Protein 7NCX (pdb70)

Structure (mmCIF, N/CA/C/O backbone):
data_7NCX
#
_entry.id   7NCX
#
_cell.length_a   38.887
_cell.length_b   87.315
_cell.length_c   107.917
_cell.angle_alpha   90.000
_cell.angle_beta   90.000
_cell.angle_gamma   90.000
#
_symmetry.space_group_name_H-M   'P 21 21 21'
#
loop_
_entity.id
_entity.type
_entity.pdbx_description
1 polymer 'GH30 family xylanase'
2 branched alpha-D-mannopyranose-(1-3)-alpha-D-mannopyranose-(1-6)-[alpha-D-mannopyranose-(1-3)]beta-D-mannopyranose-(1-4)-2-acetamido-2-deoxy-beta-D-glucopyranose-(1-4)-2-acetamido-2-deoxy-beta-D-glucopyranose
3 non-polymer GLYCEROL
4 non-polymer DI(HYDROXYETHYL)ETHER
5 non-polymer 1,2-ETHANEDIOL
6 non-polymer 2-acetamido-2-deoxy-beta-D-glucopyranose
7 water water
#
loop_
_atom_site.group_PDB
_atom_site.id
_atom_site.type_symbol
_atom_site.label_atom_id
_atom_site.label_alt_id
_atom_site.label_comp_id
_atom_site.label_asym_id
_atom_site.label_entity_id
_atom_site.label_seq_id
_atom_site.pdbx_PDB_ins_code
_atom_site.Cartn_x
_atom_site.Cartn_y
_atom_site.Cartn_z
_atom_site.occupancy
_atom_site.B_iso_or_equiv
_atom_site.auth_seq_id
_atom_site.auth_comp_id
_atom_site.auth_asym_id
_atom_site.auth_atom_id
_atom_site.pdbx_PDB_model_num
ATOM 1 N N . GLN A 1 7 ? -10.824 7.742 16.638 1.000 53.604 24 GLN AAA N 1
ATOM 2 C CA . GLN A 1 7 ? -9.345 7.432 16.662 1.000 47.947 24 GLN AAA CA 1
ATOM 3 C C . GLN A 1 7 ? -9.069 5.972 16.250 1.000 38.876 24 GLN AAA C 1
ATOM 4 O O . GLN A 1 7 ? -7.882 5.624 16.041 1.000 40.581 24 GLN AAA O 1
ATOM 18 N N . ALA A 1 8 ? -10.096 5.129 16.116 1.000 31.161 25 ALA AAA N 1
ATOM 19 C CA . ALA A 1 8 ? -9.995 3.866 15.353 1.000 26.836 25 ALA AAA CA 1
ATOM 20 C C . ALA A 1 8 ? -10.050 4.212 13.865 1.000 21.074 25 ALA AAA C 1
ATOM 21 O O . ALA A 1 8 ? -11.093 4.006 13.252 1.000 21.490 25 ALA AAA O 1
ATOM 28 N N . GLY A 1 9 ? -8.972 4.791 13.343 1.000 22.719 26 GLY AAA N 1
ATOM 29 C CA . GLY A 1 9 ? -8.876 5.274 11.953 1.000 23.098 26 GLY AAA CA 1
ATOM 30 C C . GLY A 1 9 ? -9.517 6.647 11.765 1.000 20.413 26 GLY AAA C 1
ATOM 31 O O . GLY A 1 9 ? -10.240 7.150 12.663 1.000 24.023 26 GLY AAA O 1
ATOM 35 N N . THR A 1 10 ? -9.248 7.231 10.606 1.000 21.056 27 THR AAA N 1
ATOM 36 C CA . THR A 1 10 ? -9.818 8.501 10.122 1.000 18.430 27 THR AAA CA 1
ATOM 37 C C . THR A 1 10 ? -11.153 8.196 9.448 1.000 18.699 27 THR AAA C 1
ATOM 38 O O . THR A 1 10 ? -11.164 7.364 8.549 1.000 20.176 27 THR AAA O 1
ATOM 49 N N . THR A 1 11 ? -12.228 8.868 9.838 1.000 17.558 28 THR AAA N 1
ATOM 50 C CA . THR A 1 11 ? -13.554 8.610 9.256 1.000 16.389 28 THR AAA CA 1
ATOM 51 C C . THR A 1 11 ? -13.854 9.640 8.158 1.000 16.339 28 THR AAA C 1
ATOM 52 O O . THR A 1 11 ? -13.732 10.852 8.416 1.000 19.666 28 THR AAA O 1
ATOM 63 N N . LEU A 1 12 ? -14.169 9.147 6.959 1.000 15.492 29 LEU AAA N 1
ATOM 64 C CA . LEU A 1 12 ? -14.644 9.958 5.811 1.000 15.672 29 LEU AAA CA 1
ATOM 65 C C . LEU A 1 12 ? -16.154 9.785 5.711 1.000 16.203 29 LEU AAA C 1
ATOM 66 O O . LEU A 1 12 ? -16.642 8.640 5.603 1.000 17.424 29 LEU AAA O 1
ATOM 82 N N . THR A 1 13 ? -16.862 10.899 5.767 1.000 16.338 30 THR AAA N 1
ATOM 83 C CA . THR A 1 13 ? -18.343 10.922 5.769 1.000 16.407 30 THR AAA CA 1
ATOM 84 C C . THR A 1 13 ? -18.845 11.583 4.491 1.000 17.040 30 THR AAA C 1
ATOM 85 O O . THR A 1 13 ? -18.527 12.754 4.247 1.000 16.684 30 THR AAA O 1
ATOM 96 N N . VAL A 1 14 ? -19.624 10.845 3.715 1.000 15.493 31 VAL AAA N 1
ATOM 97 C CA . VAL A 1 14 ? -20.210 11.354 2.453 1.000 13.612 31 VAL AAA CA 1
ATOM 98 C C . VAL A 1 14 ? -21.538 12.036 2.773 1.000 15.216 31 VAL AAA C 1
ATOM 99 O O . VAL A 1 14 ? -22.359 11.432 3.474 1.000 17.409 31 VAL AAA O 1
ATOM 112 N N . ASP A 1 15 ? -21.695 13.268 2.295 1.000 14.253 32 ASP AAA N 1
ATOM 113 C CA . ASP A 1 15 ? -22.945 14.052 2.424 1.000 15.723 32 ASP AAA CA 1
ATOM 114 C C . ASP A 1 15 ? -23.603 14.052 1.039 1.000 14.826 32 ASP AAA C 1
ATOM 115 O O . ASP A 1 15 ? -23.313 14.952 0.201 1.000 14.808 32 ASP AAA O 1
ATOM 124 N N . LEU A 1 16 ? -24.486 13.085 0.803 1.000 13.408 33 LEU AAA N 1
ATOM 125 C CA . LEU A 1 16 ? -25.197 12.953 -0.501 1.000 14.424 33 LEU AAA CA 1
ATOM 126 C C . LEU A 1 16 ? -26.050 14.190 -0.800 1.000 15.164 33 LEU AAA C 1
ATOM 127 O O . LEU A 1 16 ? -26.368 14.426 -1.973 1.000 16.859 33 LEU AAA O 1
ATOM 143 N N A SER A 1 17 ? -26.417 14.970 0.216 0.500 13.627 34 SER AAA N 1
ATOM 144 N N B SER A 1 17 ? -26.448 14.938 0.226 0.500 16.613 34 SER AAA N 1
ATOM 145 C CA A SER A 1 17 ? -27.320 16.144 0.058 0.500 13.552 34 SER AAA CA 1
ATOM 146 C CA B SER A 1 17 ? -27.320 16.131 0.069 0.500 18.870 34 SER AAA CA 1
ATOM 147 C C A SER A 1 17 ? -26.590 17.367 -0.500 0.500 14.127 34 SER AAA C 1
ATOM 148 C C B SER A 1 17 ? -26.609 17.230 -0.728 0.500 17.014 34 SER AAA C 1
ATOM 149 O O A SER A 1 17 ? -27.253 18.387 -0.746 0.500 14.465 34 SER AAA O 1
ATOM 150 O O B SER A 1 17 ? -27.321 17.994 -1.410 0.500 17.671 34 SER AAA O 1
ATOM 165 N N . THR A 1 18 ? -25.273 17.295 -0.662 1.000 15.781 35 THR AAA N 1
ATOM 166 C CA . THR A 1 18 ? -24.476 18.401 -1.237 1.000 16.138 35 THR AAA CA 1
ATOM 167 C C . THR A 1 18 ? -23.888 17.864 -2.535 1.000 15.743 35 THR AAA C 1
ATOM 168 O O . THR A 1 18 ? -23.054 16.962 -2.476 1.000 15.077 35 THR AAA O 1
ATOM 179 N N . THR A 1 19 ? -24.444 18.296 -3.652 1.000 14.977 36 THR AAA N 1
ATOM 180 C CA . THR A 1 19 ? -24.083 17.796 -4.992 1.000 14.797 36 THR AAA CA 1
ATOM 181 C C . THR A 1 19 ? -23.333 18.875 -5.771 1.000 14.227 36 THR AAA C 1
ATOM 182 O O . THR A 1 19 ? -23.529 20.091 -5.568 1.000 15.476 36 THR AAA O 1
ATOM 193 N N . TYR A 1 20 ? -22.518 18.396 -6.681 1.000 10.603 37 TYR AAA N 1
ATOM 194 C CA . TYR A 1 20 ? -21.726 19.222 -7.616 1.000 10.707 37 TYR AAA CA 1
ATOM 195 C C . TYR A 1 20 ? -22.047 18.794 -9.046 1.000 11.549 37 TYR AAA C 1
ATOM 196 O O . TYR A 1 20 ? -23.236 18.691 -9.380 1.000 13.078 37 TYR AAA O 1
ATOM 214 N N . GLN A 1 21 ? -21.039 18.623 -9.902 1.000 11.227 38 GLN AAA N 1
ATOM 215 C CA . GLN A 1 21 ? -21.270 18.357 -11.338 1.000 10.262 38 GLN AAA CA 1
ATOM 216 C C . GLN A 1 21 ? -21.477 16.862 -11.602 1.000 9.858 38 GLN AAA C 1
ATOM 217 O O . GLN A 1 21 ? -21.112 16.010 -10.771 1.000 10.475 38 GLN AAA O 1
ATOM 231 N N . ARG A 1 22 ? -22.072 16.588 -12.743 1.000 10.464 39 ARG AAA N 1
ATOM 232 C CA . ARG A 1 22 ? -22.169 15.226 -13.295 1.000 10.941 39 ARG AAA CA 1
ATOM 233 C C . ARG A 1 22 ? -20.824 14.820 -13.889 1.000 10.843 39 ARG AAA C 1
ATOM 234 O O . ARG A 1 22 ? -20.029 15.698 -14.345 1.000 12.269 39 ARG AAA O 1
ATOM 255 N N . ILE A 1 23 ? -20.533 13.525 -13.841 1.000 10.013 40 ILE AAA N 1
ATOM 256 C CA . ILE A 1 23 ? -19.338 12.960 -14.504 1.000 9.801 40 ILE AAA CA 1
ATOM 257 C C . ILE A 1 23 ? -19.811 12.210 -15.734 1.000 9.291 40 ILE AAA C 1
ATOM 258 O O . ILE A 1 23 ? -20.526 11.226 -15.594 1.000 11.419 40 ILE AAA O 1
ATOM 274 N N . ASP A 1 24 ? -19.384 12.671 -16.900 1.000 8.475 41 ASP AAA N 1
ATOM 275 C CA . ASP A 1 24 ? -19.676 11.998 -18.178 1.000 10.123 41 ASP AAA CA 1
ATOM 276 C C . ASP A 1 24 ? -18.702 10.860 -18.452 1.000 10.337 41 ASP AAA C 1
ATOM 277 O O . ASP A 1 24 ? -19.055 9.947 -19.191 1.000 11.167 41 ASP AAA O 1
ATOM 286 N N . GLY A 1 25 ? -17.508 10.915 -17.895 1.000 10.211 42 GLY AAA N 1
ATOM 287 C CA . GLY A 1 25 ? -16.564 9.803 -18.037 1.000 9.909 42 GLY AAA CA 1
ATOM 288 C C . GLY A 1 25 ? -15.118 10.224 -18.215 1.000 8.741 42 GLY AAA C 1
ATOM 289 O O . GLY A 1 25 ? -14.710 11.369 -17.902 1.000 9.080 42 GLY AAA O 1
ATOM 293 N N . PHE A 1 26 ? -14.346 9.259 -18.690 1.000 8.244 43 PHE AAA N 1
ATOM 294 C CA . PHE A 1 26 ? -12.876 9.357 -18.772 1.000 7.930 43 PHE AAA CA 1
ATOM 295 C C . PHE A 1 26 ? -12.464 8.674 -20.069 1.000 8.386 43 PHE AAA C 1
ATOM 296 O O . PHE A 1 26 ? -13.083 7.679 -20.466 1.000 8.929 43 PHE AAA O 1
ATOM 313 N N . GLY A 1 27 ? -11.424 9.157 -20.703 1.000 8.673 44 GLY AAA N 1
ATOM 314 C CA . GLY A 1 27 ? -11.071 8.549 -21.985 1.000 8.995 44 GLY AAA CA 1
ATOM 315 C C . GLY A 1 27 ? -9.786 9.052 -22.593 1.000 7.536 44 GLY AAA C 1
ATOM 316 O O . GLY A 1 27 ? -8.874 9.514 -21.853 1.000 8.637 44 GLY AAA O 1
ATOM 320 N N . THR A 1 28 ? -9.678 8.848 -23.890 1.000 8.068 45 THR AAA N 1
ATOM 321 C CA . THR A 1 28 ? -8.440 9.179 -24.620 1.000 7.775 45 THR AAA CA 1
ATOM 322 C C . THR A 1 28 ? -8.757 9.163 -26.114 1.000 7.601 45 THR AAA C 1
ATOM 323 O O . THR A 1 28 ? -9.936 9.053 -26.519 1.000 8.287 45 THR AAA O 1
ATOM 334 N N . SER A 1 29 ? -7.723 9.281 -26.913 1.000 8.567 46 SER AAA N 1
ATOM 335 C CA . SER A 1 29 ? -7.786 9.294 -28.387 1.000 9.203 46 SER AAA CA 1
ATOM 336 C C . SER A 1 29 ? -6.774 8.313 -28.988 1.000 8.780 46 SER AAA C 1
ATOM 337 O O . SER A 1 29 ? -5.747 7.945 -28.335 1.000 9.361 46 SER AAA O 1
ATOM 345 N N . GLU A 1 30 ? -7.027 7.958 -30.244 1.000 9.393 47 GLU AAA N 1
ATOM 346 C CA . GLU A 1 30 ? -6.054 7.223 -31.096 1.000 8.857 47 GLU AAA CA 1
ATOM 347 C C . GLU A 1 30 ? -5.897 7.953 -32.433 1.000 9.251 47 GLU AAA C 1
ATOM 348 O O . GLU A 1 30 ? -5.665 7.296 -33.480 1.000 10.003 47 GLU AAA O 1
ATOM 360 N N . ALA A 1 31 ? -6.031 9.276 -32.408 1.000 10.122 48 ALA AAA N 1
ATOM 361 C CA . ALA A 1 31 ? -5.860 10.139 -33.595 1.000 9.803 48 ALA AAA CA 1
ATOM 362 C C . ALA A 1 31 ? -4.424 10.071 -34.134 1.000 9.480 48 ALA AAA C 1
ATOM 363 O O . ALA A 1 31 ? -3.560 9.450 -33.516 1.000 10.313 48 ALA AAA O 1
ATOM 370 N N . PHE A 1 32 ? -4.217 10.682 -35.285 1.000 11.019 49 PHE AAA N 1
ATOM 371 C CA . PHE A 1 32 ? -2.895 10.854 -35.924 1.000 10.585 49 PHE AAA CA 1
ATOM 372 C C . PHE A 1 32 ? -2.212 9.484 -36.078 1.000 10.575 49 PHE AAA C 1
ATOM 373 O O . PHE A 1 32 ? -1.020 9.337 -35.811 1.000 12.040 49 PHE AAA O 1
ATOM 390 N N . GLN A 1 33 ? -2.991 8.512 -36.510 1.000 10.795 50 GLN AAA N 1
ATOM 391 C CA . GLN A 1 33 ? -2.513 7.167 -36.899 1.000 10.340 50 GLN AAA CA 1
ATOM 392 C C . GLN A 1 33 ? -2.092 6.351 -35.675 1.000 10.559 50 GLN AAA C 1
ATOM 393 O O . GLN A 1 33 ? -1.596 5.235 -35.874 1.000 11.894 50 GLN AAA O 1
ATOM 407 N N . ARG A 1 34 ? -2.343 6.796 -34.453 1.000 11.395 51 ARG AAA N 1
ATOM 408 C CA . ARG A 1 34 ? -2.035 5.903 -33.313 1.000 10.787 51 ARG AAA CA 1
ATOM 409 C C . ARG A 1 34 ? -2.930 4.659 -33.421 1.000 10.127 51 ARG AAA C 1
ATOM 410 O O . ARG A 1 34 ? -2.485 3.542 -33.046 1.000 11.309 51 ARG AAA O 1
ATOM 431 N N . ALA A 1 35 ? -4.164 4.804 -33.909 1.000 10.306 52 ALA AAA N 1
ATOM 432 C CA . ALA A 1 35 ? -5.040 3.632 -34.148 1.000 10.319 52 ALA AAA CA 1
ATOM 433 C C . ALA A 1 35 ? -4.366 2.685 -35.139 1.000 10.471 52 ALA AAA C 1
ATOM 434 O O . ALA A 1 35 ? -4.578 1.471 -35.072 1.000 11.046 52 ALA AAA O 1
ATOM 441 N N . VAL A 1 36 ? -3.692 3.234 -36.136 1.000 10.940 53 VAL AAA N 1
ATOM 442 C CA . VAL A 1 36 ? -3.023 2.387 -37.161 1.000 11.761 53 VAL AAA CA 1
ATOM 443 C C . VAL A 1 36 ? -1.924 1.572 -36.469 1.000 13.597 53 VAL AAA C 1
ATOM 444 O O . VAL A 1 36 ? -1.804 0.373 -36.761 1.000 15.099 53 VAL AAA O 1
ATOM 457 N N . GLN A 1 37 ? -1.157 2.201 -35.580 1.000 12.671 54 GLN AAA N 1
ATOM 458 C CA . GLN A 1 37 ? -0.122 1.513 -34.778 1.000 14.139 54 GLN AAA CA 1
ATOM 459 C C . GLN A 1 37 ? -0.747 0.338 -34.029 1.000 13.600 54 GLN AAA C 1
ATOM 460 O O . GLN A 1 37 ? -0.178 -0.767 -34.070 1.000 15.083 54 GLN AAA O 1
ATOM 474 N N . MET A 1 38 ? -1.894 0.551 -33.389 1.000 12.860 55 MET AAA N 1
ATOM 475 C CA . MET A 1 38 ? -2.596 -0.547 -32.672 1.000 12.594 55 MET AAA CA 1
ATOM 476 C C . MET A 1 38 ? -3.012 -1.642 -33.665 1.000 12.507 55 MET AAA C 1
ATOM 477 O O . MET A 1 38 ? -2.886 -2.840 -33.335 1.000 13.794 55 MET AAA O 1
ATOM 491 N N . SER A 1 39 ? -3.498 -1.253 -34.842 1.000 12.969 56 SER AAA N 1
ATOM 492 C CA . SER A 1 39 ? -4.017 -2.222 -35.840 1.000 15.169 56 SER AAA CA 1
ATOM 493 C C . SER A 1 39 ? -2.909 -3.132 -36.382 1.000 15.454 56 SER AAA C 1
ATOM 494 O O . SER A 1 39 ? -3.240 -4.239 -36.890 1.000 18.347 56 SER AAA O 1
ATOM 502 N N A ARG A 1 40 ? -1.648 -2.674 -36.322 0.500 15.764 57 ARG AAA N 1
ATOM 503 N N B ARG A 1 40 ? -1.640 -2.731 -36.302 0.500 15.557 57 ARG AAA N 1
ATOM 504 C CA A ARG A 1 40 ? -0.458 -3.414 -36.837 0.500 16.638 57 ARG AAA CA 1
ATOM 505 C CA B ARG A 1 40 ? -0.540 -3.545 -36.890 0.500 16.193 57 ARG AAA CA 1
ATOM 506 C C A ARG A 1 40 ? -0.085 -4.571 -35.899 0.500 14.937 57 ARG AAA C 1
ATOM 507 C C B ARG A 1 40 ? 0.061 -4.491 -35.843 0.500 14.830 57 ARG AAA C 1
ATOM 508 O O A ARG A 1 40 ? 0.577 -5.524 -36.381 0.500 15.219 57 ARG AAA O 1
ATOM 509 O O B ARG A 1 40 ? 1.023 -5.222 -36.189 0.500 16.797 57 ARG AAA O 1
ATOM 550 N N . LEU A 1 41 ? -0.469 -4.503 -34.616 1.000 14.428 58 LEU AAA N 1
ATOM 551 C CA . LEU A 1 41 ? -0.080 -5.530 -33.612 1.000 14.358 58 LEU AAA CA 1
ATOM 552 C C . LEU A 1 41 ? -0.604 -6.894 -34.027 1.000 12.836 58 LEU AAA C 1
ATOM 553 O O . LEU A 1 41 ? -1.600 -6.994 -34.733 1.000 14.050 58 LEU AAA O 1
ATOM 569 N N . PRO A 1 42 ? 0.021 -7.992 -33.538 1.000 14.558 59 PRO AAA N 1
ATOM 570 C CA . PRO A 1 42 ? -0.595 -9.308 -33.604 1.000 14.872 59 PRO AAA CA 1
ATOM 571 C C . PRO A 1 42 ? -1.951 -9.301 -32.900 1.000 14.275 59 PRO AAA C 1
ATOM 572 O O . PRO A 1 42 ? -2.213 -8.414 -32.066 1.000 14.491 59 PRO AAA O 1
ATOM 583 N N . GLU A 1 43 ? -2.782 -10.283 -33.200 1.000 14.947 60 GLU AAA N 1
ATOM 584 C CA . GLU A 1 43 ? -4.154 -10.298 -32.627 1.000 16.492 60 GLU AAA CA 1
ATOM 585 C C . GLU A 1 43 ? -4.098 -10.224 -31.096 1.000 16.163 60 GLU AAA C 1
ATOM 586 O O . GLU A 1 43 ? -4.954 -9.540 -30.524 1.000 15.593 60 GLU AAA O 1
ATOM 598 N N . GLU A 1 44 ? -3.145 -10.884 -30.429 1.000 15.035 61 GLU AAA N 1
ATOM 599 C CA . GLU A 1 44 ? -3.123 -10.908 -28.943 1.000 16.860 61 GLU AAA CA 1
ATOM 600 C C . GLU A 1 44 ? -2.835 -9.505 -28.418 1.000 15.564 61 GLU AAA C 1
ATOM 601 O O . GLU A 1 44 ? -3.466 -9.084 -27.458 1.000 15.062 61 GLU AAA O 1
ATOM 613 N N . GLY A 1 45 ? -1.905 -8.803 -29.054 1.000 13.991 62 GLY AAA N 1
ATOM 614 C CA . GLY A 1 45 ? -1.562 -7.417 -28.724 1.000 14.442 62 GLY AAA CA 1
ATOM 615 C C . GLY A 1 45 ? -2.734 -6.491 -28.997 1.000 13.042 62 GLY AAA C 1
ATOM 616 O O . GLY A 1 45 ? -3.002 -5.631 -28.164 1.000 13.382 62 GLY AAA O 1
ATOM 620 N N . GLN A 1 46 ? -3.422 -6.646 -30.123 1.000 12.122 63 GLN AAA N 1
ATOM 621 C CA . GLN A 1 46 ? -4.607 -5.803 -30.420 1.000 12.240 63 GLN AAA CA 1
ATOM 622 C C . GLN A 1 46 ? -5.612 -5.956 -29.287 1.000 12.395 63 GLN AAA C 1
ATOM 623 O O . GLN A 1 46 ? -6.097 -4.952 -28.758 1.000 12.031 63 GLN AAA O 1
ATOM 637 N N . ARG A 1 47 ? -5.915 -7.193 -28.913 1.000 11.810 64 ARG AAA N 1
ATOM 638 C CA . ARG A 1 47 ? -6.967 -7.453 -27.902 1.000 12.559 64 ARG AAA CA 1
ATOM 639 C C . ARG A 1 47 ? -6.495 -6.910 -26.551 1.000 12.091 64 ARG AAA C 1
ATOM 640 O O . ARG A 1 47 ? -7.320 -6.377 -25.790 1.000 12.737 64 ARG AAA O 1
ATOM 661 N N . ARG A 1 48 ? -5.211 -7.054 -26.232 1.000 11.842 65 ARG AAA N 1
ATOM 662 C CA . ARG A 1 48 ? -4.673 -6.568 -24.938 1.000 13.181 65 ARG AAA CA 1
ATOM 663 C C . ARG A 1 48 ? -4.768 -5.038 -24.908 1.000 11.321 65 ARG AAA C 1
ATOM 664 O O . ARG A 1 48 ? -5.173 -4.505 -23.875 1.000 12.512 65 ARG AAA O 1
ATOM 685 N N . ALA A 1 49 ? -4.404 -4.357 -25.979 1.000 11.515 66 ALA AAA N 1
ATOM 686 C CA . ALA A 1 49 ? -4.481 -2.879 -26.031 1.000 11.824 66 ALA AAA CA 1
ATOM 687 C C . ALA A 1 49 ? -5.937 -2.449 -25.835 1.000 10.956 66 ALA AAA C 1
ATOM 688 O O . ALA A 1 49 ? -6.205 -1.515 -25.065 1.000 11.550 66 ALA AAA O 1
ATOM 695 N N . LEU A 1 50 ? -6.861 -3.080 -26.538 1.000 10.808 67 LEU AAA N 1
ATOM 696 C CA . LEU A 1 50 ? -8.283 -2.699 -26.403 1.000 10.496 67 LEU AAA CA 1
ATOM 697 C C . LEU A 1 50 ? -8.797 -3.037 -24.996 1.000 10.589 67 LEU AAA C 1
ATOM 698 O O . LEU A 1 50 ? -9.546 -2.230 -24.422 1.000 10.626 67 LEU AAA O 1
ATOM 714 N N . ASP A 1 51 ? -8.425 -4.185 -24.445 1.000 10.751 68 ASP AAA N 1
ATOM 715 C CA . ASP A 1 51 ? -8.848 -4.568 -23.077 1.000 10.421 68 ASP AAA CA 1
ATOM 716 C C . ASP A 1 51 ? -8.313 -3.546 -22.077 1.000 9.724 68 ASP AAA C 1
ATOM 717 O O . ASP A 1 51 ? -9.048 -3.075 -21.191 1.000 10.966 68 ASP AAA O 1
ATOM 726 N N . VAL A 1 52 ? -7.030 -3.228 -22.127 1.000 9.776 69 VAL AAA N 1
ATOM 727 C CA . VAL A 1 52 ? -6.477 -2.348 -21.068 1.000 11.555 69 VAL AAA CA 1
ATOM 728 C C . VAL A 1 52 ? -7.124 -0.962 -21.176 1.000 9.687 69 VAL AAA C 1
ATOM 729 O O . VAL A 1 52 ? -7.262 -0.329 -20.134 1.000 10.981 69 VAL AAA O 1
ATOM 742 N N . LEU A 1 53 ? -7.513 -0.511 -22.370 1.000 9.785 70 LEU AAA N 1
ATOM 743 C CA . LEU A 1 53 ? -8.195 0.804 -22.500 1.000 9.651 70 LEU AAA CA 1
ATOM 744 C C . LEU A 1 53 ? -9.643 0.713 -22.010 1.000 9.037 70 LEU AAA C 1
ATOM 745 O O . LEU A 1 53 ? -10.046 1.586 -21.222 1.000 10.039 70 LEU AAA O 1
ATOM 761 N N . PHE A 1 54 ? -10.413 -0.267 -22.479 1.000 9.155 71 PHE AAA N 1
ATOM 762 C CA . PHE A 1 54 ? -11.886 -0.187 -22.376 1.000 9.846 71 PHE AAA CA 1
ATOM 763 C C . PHE A 1 54 ? -12.510 -1.224 -21.455 1.000 9.555 71 PHE AAA C 1
ATOM 764 O O . PHE A 1 54 ? -13.685 -1.023 -21.108 1.000 11.254 71 PHE AAA O 1
ATOM 781 N N . SER A 1 55 ? -11.822 -2.291 -21.071 1.000 9.536 72 SER AAA N 1
ATOM 782 C CA . SER A 1 55 ? -12.485 -3.354 -20.281 1.000 10.740 72 SER AAA CA 1
ATOM 783 C C . SER A 1 55 ? -12.836 -2.828 -18.888 1.000 11.574 72 SER AAA C 1
ATOM 784 O O . SER A 1 55 ? -11.974 -2.284 -18.211 1.000 11.622 72 SER AAA O 1
ATOM 792 N N . THR A 1 56 ? -14.070 -3.098 -18.453 1.000 13.414 73 THR AAA N 1
ATOM 793 C CA . THR A 1 56 ? -14.527 -2.829 -17.081 1.000 15.527 73 THR AAA CA 1
ATOM 794 C C . THR A 1 56 ? -14.196 -4.005 -16.161 1.000 16.583 73 THR AAA C 1
ATOM 795 O O . THR A 1 56 ? -14.553 -3.909 -14.983 1.000 20.705 73 THR AAA O 1
ATOM 806 N N . THR A 1 57 ? -13.553 -5.071 -16.660 1.000 17.121 74 THR AAA N 1
ATOM 807 C CA . THR A 1 57 ? -13.170 -6.231 -15.823 1.000 21.243 74 THR AAA CA 1
ATOM 808 C C . THR A 1 57 ? -11.647 -6.281 -15.661 1.000 20.520 74 THR AAA C 1
ATOM 809 O O . THR A 1 57 ? -11.201 -6.533 -14.504 1.000 28.078 74 THR AAA O 1
ATOM 820 N N . ASN A 1 58 ? -10.877 -6.036 -16.733 1.000 19.221 75 ASN AAA N 1
ATOM 821 C CA . ASN A 1 58 ? -9.407 -6.278 -16.754 1.000 21.241 75 ASN AAA CA 1
ATOM 822 C C . ASN A 1 58 ? -8.662 -5.069 -17.321 1.000 18.867 75 ASN AAA C 1
ATOM 823 O O . ASN A 1 58 ? -7.488 -5.196 -17.717 1.000 21.789 75 ASN AAA O 1
ATOM 834 N N . GLY A 1 59 ? -9.288 -3.900 -17.318 1.000 12.948 76 GLY AAA N 1
ATOM 835 C CA . GLY A 1 59 ? -8.647 -2.696 -17.848 1.000 11.737 76 GLY AAA CA 1
ATOM 836 C C . GLY A 1 59 ? -9.061 -1.433 -17.141 1.000 10.141 76 GLY AAA C 1
ATOM 837 O O . GLY A 1 59 ? -9.551 -1.484 -16.004 1.000 11.723 76 GLY AAA O 1
ATOM 841 N N . ALA A 1 60 ? -8.880 -0.304 -17.823 1.000 10.280 77 ALA AAA N 1
ATOM 842 C CA . ALA A 1 60 ? -9.154 1.030 -17.250 1.000 10.031 77 ALA AAA CA 1
ATOM 843 C C . ALA A 1 60 ? -10.621 1.408 -17.381 1.000 9.624 77 ALA AAA C 1
ATOM 844 O O . ALA A 1 60 ? -11.031 2.406 -16.777 1.000 10.141 77 ALA AAA O 1
ATOM 851 N N . GLY A 1 61 ? -11.403 0.620 -18.102 1.000 9.490 78 GLY AAA N 1
ATOM 852 C CA . GLY A 1 61 ? -12.834 0.926 -18.203 1.000 9.847 78 GLY AAA CA 1
ATOM 853 C C . GLY A 1 61 ? -13.075 2.341 -18.725 1.000 9.602 78 GLY AAA C 1
ATOM 854 O O . GLY A 1 61 ? -14.027 3.000 -18.269 1.000 9.514 78 GLY AAA O 1
ATOM 858 N N . LEU A 1 62 ? -12.260 2.813 -19.657 1.000 9.123 79 LEU AAA N 1
ATOM 859 C CA . LEU A 1 62 ? -12.473 4.162 -20.225 1.000 8.910 79 LEU AAA CA 1
ATOM 860 C C . LEU A 1 62 ? -13.831 4.195 -20.932 1.000 8.987 79 LEU AAA C 1
ATOM 861 O O . LEU A 1 62 ? -14.236 3.234 -21.601 1.000 9.855 79 LEU AAA O 1
ATOM 877 N N . SER A 1 63 ? -14.531 5.307 -20.742 1.000 8.698 80 SER AAA N 1
ATOM 878 C CA . SER A 1 63 ? -15.953 5.443 -21.125 1.000 8.113 80 SER AAA CA 1
ATOM 879 C C . SER A 1 63 ? -16.160 6.484 -22.234 1.000 8.872 80 SER AAA C 1
ATOM 880 O O . SER A 1 63 ? -17.313 6.674 -22.679 1.000 9.499 80 SER AAA O 1
ATOM 888 N N . ILE A 1 64 ? -15.097 7.110 -22.716 1.000 8.834 81 ILE AAA N 1
ATOM 889 C CA . ILE A 1 64 ? -15.157 8.131 -23.796 1.000 8.229 81 ILE AAA CA 1
ATOM 890 C C . ILE A 1 64 ? -14.023 7.872 -24.763 1.000 8.933 81 ILE AAA C 1
ATOM 891 O O . ILE A 1 64 ? -12.861 7.719 -24.319 1.000 9.776 81 ILE AAA O 1
ATOM 907 N N . LEU A 1 65 ? -14.312 7.891 -26.044 1.000 8.653 82 LEU AAA N 1
ATOM 908 C CA . LEU A 1 65 ? -13.265 7.895 -27.087 1.000 8.294 82 LEU AAA CA 1
ATOM 909 C C . LEU A 1 65 ? -13.382 9.196 -27.872 1.000 8.962 82 LEU AAA C 1
ATOM 910 O O . LEU A 1 65 ? -14.480 9.540 -28.343 1.000 8.961 82 LEU AAA O 1
ATOM 926 N N . ARG A 1 66 ? -12.274 9.892 -28.020 1.000 8.607 83 ARG AAA N 1
ATOM 927 C CA . ARG A 1 66 ? -12.171 11.091 -28.873 1.000 8.704 83 ARG AAA CA 1
ATOM 928 C C . ARG A 1 66 ? -11.435 10.720 -30.157 1.000 8.601 83 ARG AAA C 1
ATOM 929 O O . ARG A 1 66 ? -10.305 10.215 -30.080 1.000 10.349 83 ARG AAA O 1
ATOM 950 N N . ASN A 1 67 ? -12.064 10.959 -31.291 1.000 9.117 84 ASN AAA N 1
ATOM 951 C CA . ASN A 1 67 ? -11.489 10.709 -32.622 1.000 8.754 84 ASN AAA CA 1
ATOM 952 C C . ASN A 1 67 ? -11.209 12.039 -33.330 1.000 9.894 84 ASN AAA C 1
ATOM 953 O O . ASN A 1 67 ? -11.895 13.024 -33.087 1.000 11.052 84 ASN AAA O 1
ATOM 964 N N . GLY A 1 68 ? -10.215 12.034 -34.212 1.000 10.049 85 GLY AAA N 1
ATOM 965 C CA . GLY A 1 68 ? -9.941 13.137 -35.135 1.000 10.528 85 GLY AAA CA 1
ATOM 966 C C . GLY A 1 68 ? -10.753 12.973 -36.406 1.000 9.853 85 GLY AAA C 1
ATOM 967 O O . GLY A 1 68 ? -10.789 11.874 -36.963 1.000 12.210 85 GLY AAA O 1
ATOM 971 N N . ILE A 1 69 ? -11.303 14.061 -36.914 1.000 9.754 86 ILE AAA N 1
ATOM 972 C CA . ILE A 1 69 ? -11.937 14.112 -38.253 1.000 10.906 86 ILE AAA CA 1
ATOM 973 C C . ILE A 1 69 ? -10.837 14.540 -39.221 1.000 11.280 86 ILE AAA C 1
ATOM 974 O O . ILE A 1 69 ? -10.514 15.721 -39.290 1.000 11.335 86 ILE AAA O 1
ATOM 990 N N . GLY A 1 70 ? -10.255 13.577 -39.910 1.000 11.032 87 GLY AAA N 1
ATOM 991 C CA . GLY A 1 70 ? -9.037 13.826 -40.697 1.000 10.889 87 GLY AAA CA 1
ATOM 992 C C . GLY A 1 70 ? -9.215 14.941 -41.709 1.000 11.366 87 GLY AAA C 1
ATOM 993 O O . GLY A 1 70 ? -10.250 15.016 -42.363 1.000 11.971 87 GLY AAA O 1
ATOM 997 N N . SER A 1 71 ? -8.184 15.764 -41.871 1.000 11.445 88 SER AAA N 1
ATOM 998 C CA . SER A 1 71 ? -8.217 16.969 -42.728 1.000 12.470 88 SER AAA CA 1
ATOM 999 C C . SER A 1 71 ? -7.241 16.834 -43.897 1.000 12.986 88 SER AAA C 1
ATOM 1000 O O . SER A 1 71 ? -7.248 17.729 -44.766 1.000 13.927 88 SER AAA O 1
ATOM 1008 N N . SER A 1 72 ? -6.372 15.820 -43.896 1.000 13.818 89 SER AAA N 1
ATOM 1009 C CA . SER A 1 72 ? -5.188 15.818 -44.793 1.000 13.752 89 SER AAA CA 1
ATOM 1010 C C . SER A 1 72 ? -5.496 15.118 -46.116 1.000 13.909 89 SER AAA C 1
ATOM 1011 O O . SER A 1 72 ? -6.431 14.324 -46.239 1.000 14.854 89 SER AAA O 1
ATOM 1019 N N . PRO A 1 73 ? -4.717 15.424 -47.172 1.000 16.051 90 PRO AAA N 1
ATOM 1020 C CA . PRO A 1 73 ? -4.902 14.783 -48.472 1.000 18.359 90 PRO AAA CA 1
ATOM 1021 C C . PRO A 1 73 ? -4.473 13.312 -48.510 1.000 18.238 90 PRO AAA C 1
ATOM 1022 O O . PRO A 1 73 ? -4.839 12.621 -49.446 1.000 19.825 90 PRO AAA O 1
ATOM 1033 N N . ASP A 1 74 ? -3.661 12.883 -47.544 1.000 15.987 91 ASP AAA N 1
ATOM 1034 C CA . ASP A 1 74 ? -3.123 11.508 -47.528 1.000 16.642 91 ASP AAA CA 1
ATOM 1035 C C . ASP A 1 74 ? -2.668 11.131 -46.120 1.000 14.857 91 ASP AAA C 1
ATOM 1036 O O . ASP A 1 74 ? -2.884 11.920 -45.177 1.000 16.086 91 ASP AAA O 1
ATOM 1045 N N . MET A 1 75 ? -2.107 9.930 -45.980 1.000 15.441 92 MET AAA N 1
ATOM 1046 C CA . MET A 1 75 ? -1.580 9.422 -44.695 1.000 14.838 92 MET AAA CA 1
ATOM 1047 C C . MET A 1 75 ? -0.058 9.500 -44.606 1.000 14.809 92 MET AAA C 1
ATOM 1048 O O . MET A 1 75 ? 0.531 8.709 -43.862 1.000 15.444 92 MET AAA O 1
ATOM 1062 N N A SER A 1 76 ? 0.568 10.454 -45.306 0.500 15.773 93 SER AAA N 1
ATOM 1063 N N B SER A 1 76 ? 0.596 10.415 -45.321 0.500 15.157 93 SER AAA N 1
ATOM 1064 C CA A SER A 1 76 ? 1.994 10.812 -45.095 0.500 16.875 93 SER AAA CA 1
ATOM 1065 C CA B SER A 1 76 ? 2.050 10.630 -45.133 0.500 15.813 93 SER AAA CA 1
ATOM 1066 C C A SER A 1 76 ? 2.230 10.986 -43.595 0.500 14.658 93 SER AAA C 1
ATOM 1067 C C B SER A 1 76 ? 2.280 11.053 -43.675 0.500 14.672 93 SER AAA C 1
ATOM 1068 O O A SER A 1 76 ? 1.274 11.368 -42.880 0.500 16.091 93 SER AAA O 1
ATOM 1069 O O B SER A 1 76 ? 1.371 11.655 -43.074 0.500 15.013 93 SER AAA O 1
ATOM 1084 N N . SER A 1 77 ? 3.456 10.746 -43.123 1.000 15.641 94 SER AAA N 1
ATOM 1085 C CA . SER A 1 77 ? 3.837 11.005 -41.719 1.000 16.706 94 SER AAA CA 1
ATOM 1086 C C . SER A 1 77 ? 2.781 10.355 -40.811 1.000 14.917 94 SER AAA C 1
ATOM 1087 O O . SER A 1 77 ? 2.532 9.150 -41.000 1.000 16.594 94 SER AAA O 1
ATOM 1095 N N . ASP A 1 78 ? 2.207 11.104 -39.873 1.000 13.419 95 ASP AAA N 1
ATOM 1096 C CA . ASP A 1 78 ? 1.140 10.646 -38.957 1.000 13.607 95 ASP AAA CA 1
ATOM 1097 C C . ASP A 1 78 ? -0.179 11.336 -39.338 1.000 12.933 95 ASP AAA C 1
ATOM 1098 O O . ASP A 1 78 ? -1.094 11.391 -38.493 1.000 13.560 95 ASP AAA O 1
ATOM 1107 N N . HIS A 1 79 ? -0.304 11.817 -40.567 1.000 13.203 96 HIS AAA N 1
ATOM 1108 C CA . HIS A 1 79 ? -1.483 12.615 -40.974 1.000 12.032 96 HIS AAA CA 1
ATOM 1109 C C . HIS A 1 79 ? -2.726 11.730 -41.037 1.000 12.209 96 HIS AAA C 1
ATOM 1110 O O . HIS A 1 79 ? -2.626 10.540 -41.373 1.000 12.955 96 HIS AAA O 1
ATOM 1125 N N . MET A 1 80 ? -3.867 12.338 -40.754 1.000 11.571 97 MET AAA N 1
ATOM 1126 C CA . MET A 1 80 ? -5.192 11.695 -40.833 1.000 11.754 97 MET AAA CA 1
ATOM 1127 C C . MET A 1 80 ? -5.791 12.100 -42.162 1.000 12.017 97 MET AAA C 1
ATOM 1128 O O . MET A 1 80 ? -6.089 13.299 -42.355 1.000 12.169 97 MET AAA O 1
ATOM 1142 N N . VAL A 1 81 ? -5.967 11.138 -43.072 1.000 12.323 98 VAL AAA N 1
ATOM 1143 C CA . VAL A 1 81 ? -6.584 11.434 -44.390 1.000 12.746 98 VAL AAA CA 1
ATOM 1144 C C . VAL A 1 81 ? -8.063 11.760 -44.187 1.000 12.633 98 VAL AAA C 1
ATOM 1145 O O . VAL A 1 81 ? -8.745 11.085 -43.408 1.000 14.775 98 VAL AAA O 1
ATOM 1158 N N . SER A 1 82 ? -8.501 12.772 -44.913 1.000 13.050 99 SER AAA N 1
ATOM 1159 C CA . SER A 1 82 ? -9.885 13.283 -44.971 1.000 13.111 99 SER AAA CA 1
ATOM 1160 C C . SER A 1 82 ? -10.810 12.363 -45.768 1.000 13.222 99 SER AAA C 1
ATOM 1161 O O . SER A 1 82 ? -10.343 11.694 -46.706 1.000 15.736 99 SER AAA O 1
ATOM 1169 N N . ILE A 1 83 ? -12.103 12.378 -45.417 1.000 13.989 100 ILE AAA N 1
ATOM 1170 C CA . ILE A 1 83 ? -13.157 11.706 -46.236 1.000 14.718 100 ILE AAA CA 1
ATOM 1171 C C . ILE A 1 83 ? -13.338 12.431 -47.585 1.000 15.362 100 ILE AAA C 1
ATOM 1172 O O . ILE A 1 83 ? -13.970 11.853 -48.472 1.000 19.351 100 ILE AAA O 1
ATOM 1188 N N . ALA A 1 84 ? -12.879 13.677 -47.713 1.000 16.474 101 ALA AAA N 1
ATOM 1189 C CA . ALA A 1 84 ? -12.996 14.452 -48.968 1.000 18.348 101 ALA AAA CA 1
ATOM 1190 C C . ALA A 1 84 ? -11.669 15.129 -49.275 1.000 17.292 101 ALA AAA C 1
ATOM 1191 O O . ALA A 1 84 ? -11.546 16.345 -49.168 1.000 22.045 101 ALA AAA O 1
ATOM 1198 N N . PRO A 1 85 ? -10.618 14.341 -49.597 1.000 18.948 102 PRO AAA N 1
ATOM 1199 C CA . PRO A 1 85 ? -9.269 14.878 -49.732 1.000 17.691 102 PRO AAA CA 1
ATOM 1200 C C . PRO A 1 85 ? -8.977 15.698 -50.993 1.000 21.956 102 PRO AAA C 1
ATOM 1201 O O . PRO A 1 85 ? -7.958 16.391 -51.004 1.000 23.850 102 PRO AAA O 1
ATOM 1212 N N . LYS A 1 86 ? -9.841 15.619 -52.002 1.000 21.620 103 LYS AAA N 1
ATOM 1213 C CA . LYS A 1 86 ? -9.648 16.355 -53.268 1.000 22.627 103 LYS AAA CA 1
ATOM 1214 C C . LYS A 1 86 ? -10.713 17.440 -53.370 1.000 19.905 103 LYS AAA C 1
ATOM 1215 O O . LYS A 1 86 ? -11.904 17.186 -53.094 1.000 23.025 103 LYS AAA O 1
ATOM 1234 N N . SER A 1 87 ? -10.287 18.624 -53.766 1.000 20.959 104 SER AAA N 1
ATOM 1235 C CA . SER A 1 87 ? -11.192 19.771 -53.953 1.000 22.127 104 SER AAA CA 1
ATOM 1236 C C . SER A 1 87 ? -12.233 19.463 -55.010 1.000 22.103 104 SER AAA C 1
ATOM 1237 O O . SER A 1 87 ? -11.923 18.818 -56.017 1.000 24.785 104 SER AAA O 1
ATOM 1245 N N . PRO A 1 88 ? -13.502 19.909 -54.851 1.000 22.381 105 PRO AAA N 1
ATOM 1246 C CA . PRO A 1 88 ? -14.445 19.875 -55.971 1.000 25.749 105 PRO AAA CA 1
ATOM 1247 C C . PRO A 1 88 ? -14.374 21.140 -56.852 1.000 28.940 105 PRO AAA C 1
ATOM 1248 O O . PRO A 1 88 ? -15.225 21.287 -57.692 1.000 36.369 105 PRO AAA O 1
ATOM 1259 N N . GLY A 1 89 ? -13.380 22.012 -56.632 1.000 28.824 106 GLY AAA N 1
ATOM 1260 C CA . GLY A 1 89 ? -13.197 23.296 -57.339 1.000 30.979 106 GLY AAA CA 1
ATOM 1261 C C . GLY A 1 89 ? -13.909 24.433 -56.627 1.000 32.745 106 GLY AAA C 1
ATOM 1262 O O . GLY A 1 89 ? -13.223 25.287 -56.022 1.000 42.106 106 GLY AAA O 1
ATOM 1266 N N . SER A 1 90 ? -15.240 24.422 -56.676 1.000 31.492 107 SER AAA N 1
ATOM 1267 C CA . SER A 1 90 ? -16.135 25.463 -56.114 1.000 29.528 107 SER AAA CA 1
ATOM 1268 C C . SER A 1 90 ? -16.891 24.898 -54.916 1.000 26.188 107 SER AAA C 1
ATOM 1269 O O . SER A 1 90 ? -17.288 23.734 -54.945 1.000 29.282 107 SER AAA O 1
ATOM 1277 N N . PRO A 1 91 ? -17.219 25.722 -53.894 1.000 24.401 108 PRO AAA N 1
ATOM 1278 C CA . PRO A 1 91 ? -18.058 25.273 -52.780 1.000 24.525 108 PRO AAA CA 1
ATOM 1279 C C . PRO A 1 91 ? -19.523 25.053 -53.187 1.000 22.973 108 PRO AAA C 1
ATOM 1280 O O . PRO A 1 91 ? -20.318 24.562 -52.395 1.000 30.392 108 PRO AAA O 1
ATOM 1291 N N . ASN A 1 92 ? -19.866 25.390 -54.417 1.000 26.312 109 ASN AAA N 1
ATOM 1292 C CA . ASN A 1 92 ? -21.251 25.180 -54.912 1.000 27.254 109 ASN AAA CA 1
ATOM 1293 C C . ASN A 1 92 ? -21.389 23.768 -55.504 1.000 26.167 109 ASN AAA C 1
ATOM 1294 O O . ASN A 1 92 ? -22.528 23.334 -55.732 1.000 30.168 109 ASN AAA O 1
ATOM 1305 N N . ASN A 1 93 ? -20.273 23.084 -55.762 1.000 29.866 110 ASN AAA N 1
ATOM 1306 C CA . ASN A 1 93 ? -20.228 21.701 -56.322 1.000 29.618 110 ASN AAA CA 1
ATOM 1307 C C . ASN A 1 93 ? -20.329 20.670 -55.198 1.000 29.869 110 ASN AAA C 1
ATOM 1308 O O . ASN A 1 93 ? -19.842 20.884 -54.096 1.000 28.646 110 ASN AAA O 1
ATOM 1319 N N . PRO A 1 94 ? -20.957 19.501 -55.424 1.000 30.616 111 PRO AAA N 1
ATOM 1320 C CA . PRO A 1 94 ? -20.976 18.463 -54.394 1.000 29.194 111 PRO AAA CA 1
ATOM 1321 C C . PRO A 1 94 ? -19.546 18.181 -53.948 1.000 26.942 111 PRO AAA C 1
ATOM 1322 O O . PRO A 1 94 ? -18.620 18.121 -54.792 1.000 25.801 111 PRO AAA O 1
ATOM 1333 N N . LEU A 1 95 ? -19.376 18.014 -52.642 1.000 23.400 112 LEU AAA N 1
ATOM 1334 C CA . LEU A 1 95 ? -18.085 17.522 -52.149 1.000 21.679 112 LEU AAA CA 1
ATOM 1335 C C . LEU A 1 95 ? -17.845 16.130 -52.737 1.000 20.542 112 LEU AAA C 1
ATOM 1336 O O . LEU A 1 95 ? -18.790 15.395 -53.003 1.000 23.692 112 LEU AAA O 1
ATOM 1352 N N . ILE A 1 96 ? -16.578 15.792 -52.947 1.000 21.451 113 ILE AAA N 1
ATOM 1353 C CA . ILE A 1 96 ? -16.186 14.463 -53.480 1.000 22.339 113 ILE AAA CA 1
ATOM 1354 C C . ILE A 1 96 ? -15.806 13.592 -52.286 1.000 19.052 113 ILE AAA C 1
ATOM 1355 O O . ILE A 1 96 ? -14.697 13.754 -51.774 1.000 22.493 113 ILE AAA O 1
ATOM 1371 N N . TYR A 1 97 ? -16.695 12.707 -51.849 1.000 20.235 114 TYR AAA N 1
ATOM 1372 C CA . TYR A 1 97 ? -16.385 11.774 -50.742 1.000 18.932 114 TYR AAA CA 1
ATOM 1373 C C . TYR A 1 97 ? -15.673 10.548 -51.298 1.000 20.898 114 TYR AAA C 1
ATOM 1374 O O . TYR A 1 97 ? -16.066 10.017 -52.348 1.000 25.034 114 TYR AAA O 1
ATOM 1392 N N . SER A 1 98 ? -14.628 10.138 -50.581 1.000 20.993 115 SER AAA N 1
ATOM 1393 C CA . SER A 1 98 ? -13.724 9.019 -50.935 1.000 22.466 115 SER AAA CA 1
ATOM 1394 C C . SER A 1 98 ? -13.512 8.184 -49.669 1.000 19.611 115 SER AAA C 1
ATOM 1395 O O . SER A 1 98 ? -12.353 8.090 -49.190 1.000 22.090 115 SER AAA O 1
ATOM 1403 N N . TRP A 1 99 ? -14.599 7.604 -49.143 1.000 17.793 116 TRP AAA N 1
ATOM 1404 C CA . TRP A 1 99 ? -14.620 6.841 -47.860 1.000 17.539 116 TRP AAA CA 1
ATOM 1405 C C . TRP A 1 99 ? -13.780 5.575 -48.007 1.000 17.694 116 TRP AAA C 1
ATOM 1406 O O . TRP A 1 99 ? -14.016 4.804 -48.953 1.000 23.402 116 TRP AAA O 1
ATOM 1427 N N . ASP A 1 100 ? -12.855 5.356 -47.079 1.000 16.544 117 ASP AAA N 1
ATOM 1428 C CA . ASP A 1 100 ? -11.934 4.202 -47.146 1.000 17.333 117 ASP AAA CA 1
ATOM 1429 C C . ASP A 1 100 ? -12.355 3.104 -46.174 1.000 15.322 117 ASP AAA C 1
ATOM 1430 O O . ASP A 1 100 ? -11.622 2.108 -46.070 1.000 16.108 117 ASP AAA O 1
ATOM 1439 N N . GLY A 1 101 ? -13.474 3.267 -45.471 1.000 14.496 118 GLY AAA N 1
ATOM 1440 C CA . GLY A 1 101 ? -13.985 2.222 -44.556 1.000 14.447 118 GLY AAA CA 1
ATOM 1441 C C . GLY A 1 101 ? -13.113 2.059 -43.323 1.000 12.862 118 GLY AAA C 1
ATOM 1442 O O . GLY A 1 101 ? -13.351 1.140 -42.576 1.000 13.162 118 GLY AAA O 1
ATOM 1446 N N . SER A 1 102 ? -12.196 2.990 -43.060 1.000 13.179 119 SER AAA N 1
ATOM 1447 C CA . SER A 1 102 ? -11.176 2.879 -41.980 1.000 12.316 119 SER AAA CA 1
ATOM 1448 C C . SER A 1 102 ? -11.133 4.130 -41.107 1.000 11.871 119 SER AAA C 1
ATOM 1449 O O . SER A 1 102 ? -11.001 3.992 -39.887 1.000 11.758 119 SER AAA O 1
ATOM 1457 N N . ASP A 1 103 ? -11.092 5.309 -41.718 1.000 12.801 120 ASP AAA N 1
ATOM 1458 C CA . ASP A 1 103 ? -10.934 6.584 -40.977 1.000 12.629 120 ASP AAA CA 1
ATOM 1459 C C . ASP A 1 103 ? -9.652 6.516 -40.130 1.000 11.265 120 ASP AAA C 1
ATOM 1460 O O . ASP A 1 103 ? -9.695 6.776 -38.904 1.000 11.191 120 ASP AAA O 1
ATOM 1469 N N . ASN A 1 104 ? -8.525 6.221 -40.771 1.000 10.179 121 ASN AAA N 1
ATOM 1470 C CA . ASN A 1 104 ? -7.217 6.203 -40.086 1.000 11.021 121 ASN AAA CA 1
ATOM 1471 C C . ASN A 1 104 ? -7.239 5.200 -38.924 1.000 12.046 121 ASN AAA C 1
ATOM 1472 O O . ASN A 1 104 ? -6.623 5.464 -37.888 1.000 10.715 121 ASN AAA O 1
ATOM 1483 N N . LYS A 1 105 ? -7.939 4.078 -39.124 1.000 13.239 122 LYS AAA N 1
ATOM 1484 C CA . LYS A 1 105 ? -8.104 2.927 -38.191 1.000 12.819 122 LYS AAA CA 1
ATOM 1485 C C . LYS A 1 105 ? -8.906 3.312 -36.939 1.000 13.212 122 LYS AAA C 1
ATOM 1486 O O . LYS A 1 105 ? -9.056 2.475 -36.054 1.000 12.486 122 LYS AAA O 1
ATOM 1505 N N . GLN A 1 106 ? -9.454 4.523 -36.876 1.000 10.586 123 GLN AAA N 1
ATOM 1506 C CA . GLN A 1 106 ? -10.279 4.944 -35.727 1.000 11.198 123 GLN AAA CA 1
ATOM 1507 C C . GLN A 1 106 ? -11.646 4.255 -35.773 1.000 10.646 123 GLN AAA C 1
ATOM 1508 O O . GLN A 1 106 ? -12.246 4.080 -34.709 1.000 10.921 123 GLN AAA O 1
ATOM 1522 N N . LEU A 1 107 ? -12.180 3.930 -36.947 1.000 9.845 124 LEU AAA N 1
ATOM 1523 C CA . LEU A 1 107 ? -13.517 3.296 -37.001 1.000 10.817 124 LEU AAA CA 1
ATOM 1524 C C . LEU A 1 107 ? -13.457 1.953 -36.270 1.000 10.435 124 LEU AAA C 1
ATOM 1525 O O . LEU A 1 107 ? -14.333 1.655 -35.475 1.000 11.254 124 LEU AAA O 1
ATOM 1541 N N . TRP A 1 108 ? -12.398 1.184 -36.500 1.000 10.326 125 TRP AAA N 1
ATOM 1542 C CA . TRP A 1 108 ? -12.190 -0.117 -35.831 1.000 10.523 125 TRP AAA CA 1
ATOM 1543 C C . TRP A 1 108 ? -12.115 0.068 -34.312 1.000 10.153 125 TRP AAA C 1
ATOM 1544 O O . TRP A 1 108 ? -12.796 -0.650 -33.559 1.000 10.624 125 TRP AAA O 1
ATOM 1565 N N . VAL A 1 109 ? -11.294 1.001 -33.851 1.000 10.010 126 VAL AAA N 1
ATOM 1566 C CA . VAL A 1 109 ? -11.199 1.247 -32.388 1.000 9.999 126 VAL AAA CA 1
ATOM 1567 C C . VAL A 1 109 ? -12.599 1.602 -31.862 1.000 9.952 126 VAL AAA C 1
ATOM 1568 O O . VAL A 1 109 ? -12.975 1.135 -30.776 1.000 9.930 126 VAL AAA O 1
ATOM 1581 N N . SER A 1 110 ? -13.333 2.445 -32.586 1.000 10.128 127 SER AAA N 1
ATOM 1582 C CA . SER A 1 110 ? -14.696 2.877 -32.175 1.000 9.963 127 SER AAA CA 1
ATOM 1583 C C . SER A 1 110 ? -15.660 1.691 -32.121 1.000 9.173 127 SER AAA C 1
ATOM 1584 O O . SER A 1 110 ? -16.435 1.569 -31.138 1.000 10.277 127 SER AAA O 1
ATOM 1592 N N . GLN A 1 111 ? -15.644 0.852 -33.145 1.000 9.597 128 GLN AAA N 1
ATOM 1593 C CA . GLN A 1 111 ? -16.540 -0.332 -33.201 1.000 10.049 128 GLN AAA CA 1
ATOM 1594 C C . GLN A 1 111 ? -16.234 -1.249 -32.017 1.000 9.500 128 GLN AAA C 1
ATOM 1595 O O . GLN A 1 111 ? -17.153 -1.804 -31.409 1.000 11.464 128 GLN AAA O 1
ATOM 1609 N N . GLU A 1 112 ? -14.963 -1.443 -31.713 1.000 10.415 129 GLU AAA N 1
ATOM 1610 C CA . GLU A 1 112 ? -14.563 -2.267 -30.556 1.000 9.879 129 GLU AAA CA 1
ATOM 1611 C C . GLU A 1 112 ? -15.070 -1.595 -29.272 1.000 10.027 129 GLU AAA C 1
ATOM 1612 O O . GLU A 1 112 ? -15.735 -2.248 -28.446 1.000 10.278 129 GLU AAA O 1
ATOM 1624 N N . ALA A 1 113 ? -14.779 -0.318 -29.106 1.000 10.127 130 ALA AAA N 1
ATOM 1625 C CA . ALA A 1 113 ? -15.187 0.384 -27.880 1.000 9.849 130 ALA AAA CA 1
ATOM 1626 C C . ALA A 1 113 ? -16.693 0.218 -27.661 1.000 10.380 130 ALA AAA C 1
ATOM 1627 O O . ALA A 1 113 ? -17.123 -0.142 -26.532 1.000 10.647 130 ALA AAA O 1
ATOM 1634 N N . VAL A 1 114 ? -17.472 0.520 -28.694 1.000 9.791 131 VAL AAA N 1
ATOM 1635 C CA . VAL A 1 114 ? -18.943 0.502 -28.567 1.000 10.420 131 VAL AAA CA 1
ATOM 1636 C C . VAL A 1 114 ? -19.490 -0.925 -28.445 1.000 11.498 131 VAL AAA C 1
ATOM 1637 O O . VAL A 1 114 ? -20.244 -1.196 -27.472 1.000 14.776 131 VAL AAA O 1
ATOM 1650 N N . HIS A 1 115 ? -19.155 -1.805 -29.386 1.000 10.807 132 HIS AAA N 1
ATOM 1651 C CA . HIS A 1 115 ? -19.868 -3.091 -29.533 1.000 13.037 132 HIS AAA CA 1
ATOM 1652 C C . HIS A 1 115 ? -19.243 -4.164 -28.656 1.000 11.916 132 HIS AAA C 1
ATOM 1653 O O . HIS A 1 115 ? -19.956 -5.050 -28.235 1.000 13.096 132 HIS AAA O 1
ATOM 1668 N N . THR A 1 116 ? -17.948 -4.085 -28.385 1.000 11.135 133 THR AAA N 1
ATOM 1669 C CA . THR A 1 116 ? -17.269 -5.077 -27.539 1.000 11.571 133 THR AAA CA 1
ATOM 1670 C C . THR A 1 116 ? -17.316 -4.636 -26.078 1.000 11.019 133 THR AAA C 1
ATOM 1671 O O . THR A 1 116 ? -17.548 -5.491 -25.206 1.000 14.137 133 THR AAA O 1
ATOM 1682 N N . TYR A 1 117 ? -17.105 -3.341 -25.803 1.000 10.690 134 TYR AAA N 1
ATOM 1683 C CA . TYR A 1 117 ? -16.909 -2.879 -24.411 1.000 10.435 134 TYR AAA CA 1
ATOM 1684 C C . TYR A 1 117 ? -18.016 -1.975 -23.873 1.000 10.338 134 TYR AAA C 1
ATOM 1685 O O . TYR A 1 117 ? -17.919 -1.634 -22.686 1.000 13.205 134 TYR AAA O 1
ATOM 1703 N N . GLY A 1 118 ? -19.054 -1.666 -24.654 1.000 10.098 135 GLY AAA N 1
ATOM 1704 C CA . GLY A 1 118 ? -20.238 -0.924 -24.175 1.000 12.053 135 GLY AAA CA 1
ATOM 1705 C C . GLY A 1 118 ? -20.006 0.572 -23.998 1.000 11.127 135 GLY AAA C 1
ATOM 1706 O O . GLY A 1 118 ? -20.791 1.229 -23.276 1.000 12.796 135 GLY AAA O 1
ATOM 1710 N N . VAL A 1 119 ? -18.980 1.121 -24.642 1.000 10.024 136 VAL AAA N 1
ATOM 1711 C CA . VAL A 1 119 ? -18.745 2.583 -24.638 1.000 11.557 136 VAL AAA CA 1
ATOM 1712 C C . VAL A 1 119 ? -19.935 3.237 -25.359 1.000 11.285 136 VAL AAA C 1
ATOM 1713 O O . VAL A 1 119 ? -20.374 2.734 -26.407 1.000 12.706 136 VAL AAA O 1
ATOM 1726 N N . LYS A 1 120 ? -20.448 4.343 -24.826 1.000 10.948 137 LYS AAA N 1
ATOM 1727 C CA . LYS A 1 120 ? -21.622 5.001 -25.428 1.000 12.237 137 LYS AAA CA 1
ATOM 1728 C C . LYS A 1 120 ? -21.304 6.429 -25.843 1.000 12.041 137 LYS AAA C 1
ATOM 1729 O O . LYS A 1 120 ? -22.222 7.080 -26.331 1.000 16.784 137 LYS AAA O 1
ATOM 1748 N N . THR A 1 121 ? -20.093 6.922 -25.583 1.000 10.376 138 THR AAA N 1
ATOM 1749 C CA . THR A 1 121 ? -19.741 8.337 -25.842 1.000 10.100 138 THR AAA CA 1
ATOM 1750 C C . THR A 1 121 ? -18.591 8.391 -26.820 1.000 9.132 138 THR AAA C 1
ATOM 1751 O O . THR A 1 121 ? -17.490 7.924 -26.471 1.000 9.904 138 THR AAA O 1
ATOM 1762 N N . ILE A 1 122 ? -18.856 8.909 -28.006 1.000 9.582 139 ILE AAA N 1
ATOM 1763 C CA . ILE A 1 122 ? -17.860 9.024 -29.097 1.000 9.758 139 ILE AAA CA 1
ATOM 1764 C C . ILE A 1 122 ? -17.821 10.495 -29.508 1.000 10.062 139 ILE AAA C 1
ATOM 1765 O O . ILE A 1 122 ? -18.805 11.011 -30.034 1.000 10.385 139 ILE AAA O 1
ATOM 1781 N N . TYR A 1 123 ? -16.694 11.149 -29.270 1.000 8.758 140 TYR AAA N 1
ATOM 1782 C CA . TYR A 1 123 ? -16.518 12.584 -29.577 1.000 8.939 140 TYR AAA CA 1
ATOM 1783 C C . TYR A 1 123 ? -15.614 12.724 -30.799 1.000 7.924 140 TYR AAA C 1
ATOM 1784 O O . TYR A 1 123 ? -14.432 12.312 -30.726 1.000 9.371 140 TYR AAA O 1
ATOM 1802 N N . ALA A 1 124 ? -16.152 13.197 -31.918 1.000 8.793 141 ALA AAA N 1
ATOM 1803 C CA . ALA A 1 124 ? -15.369 13.381 -33.157 1.000 8.862 141 ALA AAA CA 1
ATOM 1804 C C . ALA A 1 124 ? -15.077 14.867 -33.297 1.000 9.165 141 ALA AAA C 1
ATOM 1805 O O . ALA A 1 124 ? -16.029 15.656 -33.271 1.000 10.179 141 ALA AAA O 1
ATOM 1812 N N . ASP A 1 125 ? -13.802 15.225 -33.434 1.000 9.339 142 ASP AAA N 1
ATOM 1813 C CA . ASP A 1 125 ? -13.342 16.620 -33.488 1.000 9.961 142 ASP AAA CA 1
ATOM 1814 C C . ASP A 1 125 ? -12.406 16.802 -34.684 1.000 10.264 142 ASP AAA C 1
ATOM 1815 O O . ASP A 1 125 ? -11.412 16.072 -34.816 1.000 11.242 142 ASP AAA O 1
ATOM 1824 N N . ALA A 1 126 ? -12.692 17.794 -35.499 1.000 10.951 143 ALA AAA N 1
ATOM 1825 C CA . ALA A 1 126 ? -11.817 18.229 -36.600 1.000 11.556 143 ALA AAA CA 1
ATOM 1826 C C . ALA A 1 126 ? -10.782 19.239 -36.103 1.000 11.704 143 ALA AAA C 1
ATOM 1827 O O . ALA A 1 126 ? -11.152 20.206 -35.413 1.000 12.973 143 ALA AAA O 1
ATOM 1834 N N . TRP A 1 127 ? -9.520 19.011 -36.451 1.000 11.366 144 TRP AAA N 1
ATOM 1835 C CA . TRP A 1 127 ? -8.418 19.938 -36.115 1.000 11.470 144 TRP AAA CA 1
ATOM 1836 C C . TRP A 1 127 ? -8.299 21.014 -37.201 1.000 12.139 144 TRP AAA C 1
ATOM 1837 O O . TRP A 1 127 ? -7.704 22.084 -36.963 1.000 12.981 144 TRP AAA O 1
ATOM 1858 N N . SER A 1 128 ? -8.829 20.722 -38.377 1.000 11.712 145 SER AAA N 1
ATOM 1859 C CA . SER A 1 128 ? -8.905 21.680 -39.504 1.000 12.929 145 SER AAA CA 1
ATOM 1860 C C . SER A 1 128 ? -10.004 21.213 -40.449 1.000 12.886 145 SER AAA C 1
ATOM 1861 O O . SER A 1 128 ? -10.307 20.001 -40.478 1.000 13.027 145 SER AAA O 1
ATOM 1869 N N . ALA A 1 129 ? -10.532 22.126 -41.246 1.000 13.446 146 ALA AAA N 1
ATOM 1870 C CA . ALA A 1 129 ? -11.220 21.789 -42.507 1.000 13.219 146 ALA AAA CA 1
ATOM 1871 C C . ALA A 1 129 ? -10.182 21.329 -43.537 1.000 13.600 146 ALA AAA C 1
ATOM 1872 O O . ALA A 1 129 ? -8.976 21.571 -43.393 1.000 13.985 146 ALA AAA O 1
ATOM 1879 N N . PRO A 1 130 ? -10.617 20.618 -44.595 1.000 14.286 147 PRO AAA N 1
ATOM 1880 C CA . PRO A 1 130 ? -9.731 20.328 -45.711 1.000 15.158 147 PRO AAA CA 1
ATOM 1881 C C . PRO A 1 130 ? -9.140 21.644 -46.229 1.000 16.429 147 PRO AAA C 1
ATOM 1882 O O . PRO A 1 130 ? -9.778 22.683 -46.151 1.000 17.558 147 PRO AAA O 1
ATOM 1893 N N . GLY A 1 131 ? -7.921 21.555 -46.755 1.000 14.988 148 GLY AAA N 1
ATOM 1894 C CA . GLY A 1 131 ? -7.157 22.742 -47.182 1.000 16.663 148 GLY AAA CA 1
ATOM 1895 C C . GLY A 1 131 ? -7.952 23.625 -48.138 1.000 17.234 148 GLY AAA C 1
ATOM 1896 O O . GLY A 1 131 ? -7.856 24.865 -48.030 1.000 18.550 148 GLY AAA O 1
ATOM 1900 N N . TYR A 1 132 ? -8.723 23.037 -49.059 1.000 17.769 149 TYR AAA N 1
ATOM 1901 C CA . TYR A 1 132 ? -9.424 23.774 -50.146 1.000 19.312 149 TYR AAA CA 1
ATOM 1902 C C . TYR A 1 132 ? -10.566 24.620 -49.561 1.000 19.116 149 TYR AAA C 1
ATOM 1903 O O . TYR A 1 132 ? -11.135 25.481 -50.249 1.000 20.836 149 TYR AAA O 1
ATOM 1921 N N . MET A 1 133 ? -10.874 24.448 -48.284 1.000 17.387 150 MET AAA N 1
ATOM 1922 C CA . MET A 1 133 ? -11.944 25.231 -47.617 1.000 17.480 150 MET AAA CA 1
ATOM 1923 C C . MET A 1 133 ? -11.370 26.453 -46.882 1.000 16.227 150 MET AAA C 1
ATOM 1924 O O . MET A 1 133 ? -12.159 27.147 -46.243 1.000 18.536 150 MET AAA O 1
ATOM 1938 N N . LYS A 1 134 ? -10.041 26.648 -46.891 1.000 14.628 151 LYS AAA N 1
ATOM 1939 C CA . LYS A 1 134 ? -9.351 27.580 -45.967 1.000 15.012 151 LYS AAA CA 1
ATOM 1940 C C . LYS A 1 134 ? -8.592 28.690 -46.710 1.000 16.371 151 LYS AAA C 1
ATOM 1941 O O . LYS A 1 134 ? -8.217 28.534 -47.894 1.000 19.579 151 LYS AAA O 1
ATOM 1960 N N . THR A 1 135 ? -8.336 29.794 -46.001 1.000 16.020 152 THR AAA N 1
ATOM 1961 C CA . THR A 1 135 ? -7.678 31.001 -46.540 1.000 17.166 152 THR AAA CA 1
ATOM 1962 C C . THR A 1 135 ? -6.267 30.698 -47.053 1.000 17.008 152 THR AAA C 1
ATOM 1963 O O . THR A 1 135 ? -5.801 31.409 -47.974 1.000 19.906 152 THR AAA O 1
ATOM 1974 N N . ASN A 1 136 ? -5.585 29.721 -46.473 1.000 15.908 153 ASN AAA N 1
ATOM 1975 C CA . ASN A 1 136 ? -4.208 29.357 -46.877 1.000 16.854 153 ASN AAA CA 1
ATOM 1976 C C . ASN A 1 136 ? -4.189 28.136 -47.821 1.000 17.523 153 ASN AAA C 1
ATOM 1977 O O . ASN A 1 136 ? -3.084 27.750 -48.232 1.000 20.317 153 ASN AAA O 1
ATOM 1988 N N . GLY A 1 137 ? -5.336 27.515 -48.125 1.000 18.742 154 GLY AAA N 1
ATOM 1989 C CA . GLY A 1 137 ? -5.421 26.356 -49.040 1.000 18.315 154 GLY AAA CA 1
ATOM 1990 C C . GLY A 1 137 ? -4.811 25.072 -48.504 1.000 20.163 154 GLY AAA C 1
ATOM 1991 O O . GLY A 1 137 ? -4.687 24.142 -49.323 1.000 22.090 154 GLY AAA O 1
ATOM 1995 N N . ASN A 1 138 ? -4.473 24.994 -47.212 1.000 18.163 155 ASN AAA N 1
ATOM 1996 C CA . ASN A 1 138 ? -3.671 23.885 -46.620 1.000 19.244 155 ASN AAA CA 1
ATOM 1997 C C . ASN A 1 138 ? -4.313 23.530 -45.276 1.000 17.386 155 ASN AAA C 1
ATOM 1998 O O . ASN A 1 138 ? -4.778 24.464 -44.593 1.000 15.785 155 ASN AAA O 1
ATOM 2009 N N . ASP A 1 139 ? -4.403 22.249 -44.914 1.000 16.422 156 ASP AAA N 1
ATOM 2010 C CA . ASP A 1 139 ? -5.008 21.879 -43.612 1.000 15.603 156 ASP AAA CA 1
ATOM 2011 C C . ASP A 1 139 ? -4.009 22.155 -42.475 1.000 16.556 156 ASP AAA C 1
ATOM 2012 O O . ASP A 1 139 ? -4.440 22.218 -41.307 1.000 14.533 156 ASP AAA O 1
ATOM 2021 N N . ALA A 1 140 ? -2.732 22.354 -42.791 1.000 16.932 157 ALA AAA N 1
ATOM 2022 C CA . ALA A 1 140 ? -1.686 22.695 -41.802 1.000 16.733 157 ALA AAA CA 1
ATOM 2023 C C . ALA A 1 140 ? -1.468 24.216 -41.786 1.000 16.474 157 ALA AAA C 1
ATOM 2024 O O . ALA A 1 140 ? -1.993 24.912 -42.667 1.000 17.479 157 ALA AAA O 1
ATOM 2031 N N . ASN A 1 141 ? -0.696 24.707 -40.821 1.000 15.256 158 ASN AAA N 1
ATOM 2032 C CA . ASN A 1 141 ? -0.166 26.098 -40.802 1.000 15.420 158 ASN AAA CA 1
ATOM 2033 C C . ASN A 1 141 ? -1.315 27.086 -40.576 1.000 14.271 158 ASN AAA C 1
ATOM 203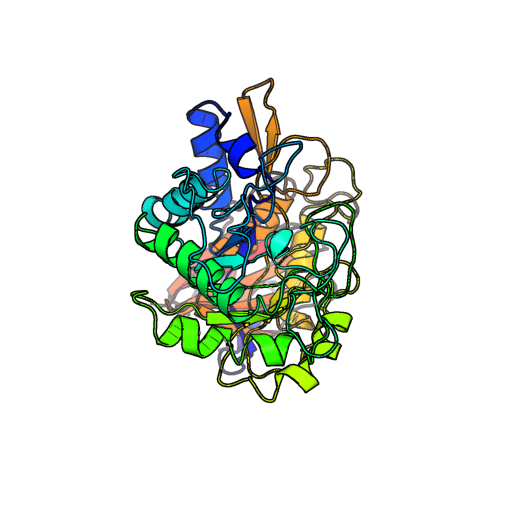4 O O . ASN A 1 141 ? -1.290 28.204 -41.141 1.000 17.269 158 ASN AAA O 1
ATOM 2045 N N . GLY A 1 142 ? -2.303 26.705 -39.777 1.000 13.489 159 GLY AAA N 1
ATOM 2046 C CA . GLY A 1 142 ? -3.385 27.620 -39.403 1.000 15.177 159 GLY AAA CA 1
ATOM 2047 C C . GLY A 1 142 ? -4.244 27.976 -40.591 1.000 15.537 159 GLY AAA C 1
ATOM 2048 O O . GLY A 1 142 ? -4.614 27.090 -41.364 1.000 16.928 159 GLY AAA O 1
ATOM 2052 N N . GLY A 1 143 ? -4.538 29.253 -40.751 1.000 15.187 160 GLY AAA N 1
ATOM 2053 C CA . GLY A 1 143 ? -5.557 29.732 -41.693 1.000 14.747 160 GLY AAA CA 1
ATOM 2054 C C . GLY A 1 143 ? -6.964 29.516 -41.163 1.000 14.988 160 GLY AAA C 1
ATOM 2055 O O . GLY A 1 143 ? -7.150 28.838 -40.170 1.000 15.332 160 GLY AAA O 1
ATOM 2059 N N . THR A 1 144 ? -7.944 30.067 -41.859 1.000 14.966 161 THR AAA N 1
ATOM 2060 C CA . THR A 1 144 ? -9.340 30.121 -41.373 1.000 15.074 161 THR AAA CA 1
ATOM 2061 C C . THR A 1 144 ? -10.283 29.562 -42.440 1.000 13.888 161 THR AAA C 1
ATOM 2062 O O . THR A 1 144 ? -9.972 29.619 -43.638 1.000 16.074 161 THR AAA O 1
ATOM 2073 N N . LEU A 1 145 ? -11.435 29.074 -42.002 1.000 15.418 162 LEU AAA N 1
ATOM 2074 C CA . LEU A 1 145 ? -12.538 28.621 -42.890 1.000 14.049 162 LEU AAA CA 1
ATOM 2075 C C . LEU A 1 145 ? -13.013 29.789 -43.764 1.000 14.426 162 LEU AAA C 1
ATOM 2076 O O . LEU A 1 145 ? -13.389 30.846 -43.214 1.000 15.834 162 LEU AAA O 1
ATOM 2092 N N . CYS A 1 146 ? -12.958 29.605 -45.081 1.000 14.764 163 CYS AAA N 1
ATOM 2093 C CA . CYS A 1 146 ? -13.380 30.614 -46.079 1.000 17.156 163 CYS AAA CA 1
ATOM 2094 C C . CYS A 1 146 ? -14.860 30.958 -45.911 1.000 16.216 163 CYS AAA C 1
ATOM 2095 O O . CYS A 1 146 ? -15.689 30.033 -45.868 1.000 18.348 163 CYS AAA O 1
ATOM 2102 N N . GLY A 1 147 ? -15.176 32.247 -45.800 1.000 17.644 164 GLY AAA N 1
ATOM 2103 C CA . GLY A 1 147 ? -16.570 32.727 -45.762 1.000 16.928 164 GLY AAA CA 1
ATOM 2104 C C . GLY A 1 147 ? -16.975 33.257 -44.399 1.000 18.128 164 GLY AAA C 1
ATOM 2105 O O . GLY A 1 147 ? -17.987 33.976 -44.323 1.000 20.374 164 GLY AAA O 1
ATOM 2109 N N . LEU A 1 148 ? -16.239 32.917 -43.343 1.000 18.359 165 LEU AAA N 1
ATOM 2110 C CA . LEU A 1 148 ? -16.472 33.536 -42.013 1.000 17.598 165 LEU AAA CA 1
ATOM 2111 C C . LEU A 1 148 ? -16.166 35.029 -42.093 1.000 18.082 165 LEU AAA C 1
ATOM 2112 O O . LEU A 1 148 ? -15.380 35.451 -42.956 1.000 19.725 165 LEU AAA O 1
ATOM 2128 N N . SER A 1 149 ? -16.757 35.802 -41.194 1.000 18.801 166 SER AAA N 1
ATOM 2129 C CA . SER A 1 149 ? -16.502 37.264 -41.114 1.000 19.750 166 SER AAA CA 1
ATOM 2130 C C . SER A 1 149 ? -14.986 37.495 -40.990 1.000 18.009 166 SER AAA C 1
ATOM 2131 O O . SER A 1 149 ? -14.400 36.916 -40.083 1.000 20.884 166 SER AAA O 1
ATOM 2139 N N . GLY A 1 150 ? -14.360 38.242 -41.915 1.000 19.910 167 GLY AAA N 1
ATOM 2140 C CA . GLY A 1 150 ? -12.917 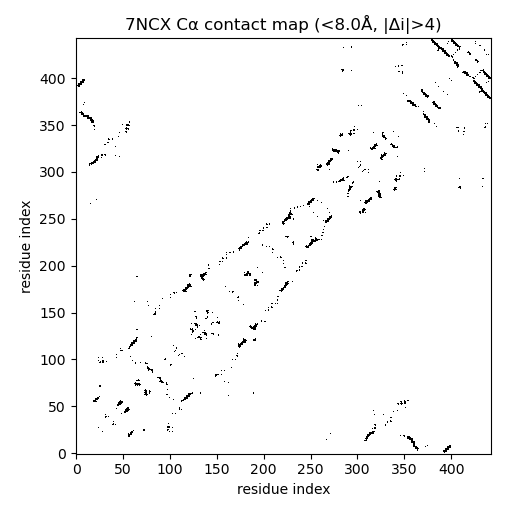38.543 -41.876 1.000 20.178 167 GLY AAA CA 1
ATOM 2141 C C . GLY A 1 150 ? -12.055 37.504 -42.580 1.000 21.452 167 GLY AAA C 1
ATOM 2142 O O . GLY A 1 150 ? -10.820 37.631 -42.508 1.000 24.988 167 GLY AAA O 1
ATOM 2146 N N . ALA A 1 151 ? -12.658 36.509 -43.239 1.000 20.096 168 ALA AAA N 1
ATOM 2147 C CA . ALA A 1 151 ? -11.922 35.391 -43.872 1.000 21.295 168 ALA AAA CA 1
ATOM 2148 C C . ALA A 1 151 ? -12.427 35.171 -45.302 1.000 23.102 168 ALA AAA C 1
ATOM 2149 O O . ALA A 1 151 ? -12.922 34.067 -45.592 1.000 25.284 168 ALA AAA O 1
ATOM 2156 N N . GLN A 1 152 ? -12.303 36.177 -46.168 1.000 22.802 169 GLN AAA N 1
ATOM 2157 C CA . GLN A 1 152 ? -12.719 36.076 -47.592 1.000 24.676 169 GLN AAA CA 1
ATOM 2158 C C . GLN A 1 152 ? -11.699 35.213 -48.332 1.000 22.025 169 GLN AAA C 1
ATOM 2159 O O . GLN A 1 152 ? -10.500 35.283 -47.988 1.000 25.285 169 GLN AAA O 1
ATOM 2173 N N . CYS A 1 153 ? -12.162 34.426 -49.300 1.000 23.057 170 CYS AAA N 1
ATOM 2174 C CA . CYS A 1 153 ? -11.305 33.595 -50.186 1.000 21.999 170 CYS AAA CA 1
ATOM 2175 C C . CYS A 1 153 ? -11.721 33.838 -51.637 1.000 20.232 170 CYS AAA C 1
ATOM 2176 O O . CYS A 1 153 ? -12.965 33.953 -51.939 1.000 22.596 170 CYS AAA O 1
ATOM 2183 N N . ALA A 1 154 ? -10.731 33.876 -52.519 1.000 24.565 171 ALA AAA N 1
ATOM 2184 C CA . ALA A 1 154 ? -10.967 33.932 -53.975 1.000 25.922 171 ALA AAA CA 1
ATOM 2185 C C . ALA A 1 154 ? -11.893 32.767 -54.367 1.000 24.728 171 ALA AAA C 1
ATOM 2186 O O . ALA A 1 154 ? -12.777 32.969 -55.224 1.000 27.889 171 ALA AAA O 1
ATOM 2193 N N . SER A 1 155 ? -11.714 31.589 -53.757 1.000 28.092 172 SER AAA N 1
ATOM 2194 C CA . SER A 1 155 ? -12.446 30.350 -54.125 1.000 27.783 172 SER AAA CA 1
ATOM 2195 C C . SER A 1 155 ? -13.897 30.378 -53.629 1.000 29.562 172 SER AAA C 1
ATOM 2196 O O . SER A 1 155 ? -14.670 29.507 -54.064 1.000 33.822 172 SER AAA O 1
ATOM 2204 N N . GLY A 1 156 ? -14.248 31.323 -52.749 1.000 24.017 173 GLY AAA N 1
ATOM 2205 C CA . GLY A 1 156 ? -15.631 31.598 -52.315 1.000 21.498 173 GLY AAA CA 1
ATOM 2206 C C . GLY A 1 156 ? -15.875 31.260 -50.843 1.000 20.837 173 GLY AAA C 1
ATOM 2207 O O . GLY A 1 156 ? -14.922 31.273 -50.044 1.000 21.798 173 GLY AAA O 1
ATOM 2211 N N . ASP A 1 157 ? -17.133 30.975 -50.513 1.000 19.383 174 ASP AAA N 1
ATOM 2212 C CA . ASP A 1 157 ? -17.656 30.754 -49.141 1.000 18.218 174 ASP AAA CA 1
ATOM 2213 C C . ASP A 1 157 ? -17.829 29.257 -48.900 1.000 20.488 174 ASP AAA C 1
ATOM 2214 O O . ASP A 1 157 ? -18.756 28.700 -49.487 1.000 21.432 174 ASP AAA O 1
ATOM 2223 N N . TRP A 1 158 ? -16.998 28.664 -48.039 1.000 18.809 175 TRP AAA N 1
ATOM 2224 C CA . TRP A 1 158 ? -17.005 27.205 -47.760 1.000 16.231 175 TRP AAA CA 1
ATOM 2225 C C . TRP A 1 158 ? -17.716 26.880 -46.432 1.000 17.049 175 TRP AAA C 1
ATOM 2226 O O . TRP A 1 158 ? -17.652 25.721 -46.016 1.000 17.033 175 TRP AAA O 1
ATOM 2247 N N . ARG A 1 159 ? -18.439 27.813 -45.800 1.000 15.779 176 ARG AAA N 1
ATOM 2248 C CA . ARG A 1 159 ? -19.004 27.537 -44.451 1.000 16.501 176 ARG AAA CA 1
ATOM 2249 C C . ARG A 1 159 ? -20.055 26.417 -44.511 1.000 16.328 176 ARG AAA C 1
ATOM 2250 O O . ARG A 1 159 ? -19.961 25.467 -43.724 1.000 16.922 176 ARG AAA O 1
ATOM 2271 N N . GLN A 1 160 ? -21.050 26.533 -45.390 1.000 17.394 177 GLN AAA N 1
ATOM 2272 C CA . GLN A 1 160 ? -22.087 25.475 -45.494 1.000 17.618 177 GLN AAA CA 1
ATOM 2273 C C . GLN A 1 160 ? -21.426 24.160 -45.924 1.000 17.874 177 GLN AAA C 1
ATOM 2274 O O . GLN A 1 160 ? -21.829 23.090 -45.398 1.000 16.587 177 GLN AAA O 1
ATOM 2288 N N . ALA A 1 161 ? -20.453 24.211 -46.834 1.000 17.491 178 ALA AAA N 1
ATOM 2289 C CA . ALA A 1 161 ? -19.743 22.989 -47.290 1.000 16.779 178 ALA AAA CA 1
ATOM 2290 C C . ALA A 1 161 ? -19.067 22.287 -46.105 1.000 16.338 178 ALA AAA C 1
ATOM 2291 O O . ALA A 1 161 ? -19.153 21.056 -45.996 1.000 17.274 178 ALA AAA O 1
ATOM 2298 N N . TYR A 1 162 ? -18.460 23.041 -45.206 1.000 15.267 179 TYR AAA N 1
ATOM 2299 C CA . TYR A 1 162 ? -17.792 22.454 -44.026 1.000 14.233 179 TYR AAA CA 1
ATOM 2300 C C . TYR A 1 162 ? -18.839 21.817 -43.101 1.000 14.536 179 TYR AAA C 1
ATOM 2301 O O . TYR A 1 162 ? -18.599 20.702 -42.616 1.000 14.087 179 TYR AAA O 1
ATOM 2319 N N . ALA A 1 163 ? -19.990 22.465 -42.905 1.000 14.216 180 ALA AAA N 1
ATOM 2320 C CA . ALA A 1 163 ? -21.069 21.881 -42.081 1.000 14.346 180 ALA AAA CA 1
ATOM 2321 C C . ALA A 1 163 ? -21.551 20.585 -42.754 1.000 13.500 180 ALA AAA C 1
ATOM 2322 O O . ALA A 1 163 ? -21.750 19.591 -42.036 1.000 13.988 180 ALA AAA O 1
ATOM 2329 N N . ASP A 1 164 ? -21.715 20.579 -44.079 1.000 15.368 181 ASP AAA N 1
ATOM 2330 C CA . ASP A 1 164 ? -22.163 19.365 -44.821 1.000 15.088 181 ASP AAA CA 1
ATOM 2331 C C . ASP A 1 164 ? -21.141 18.240 -44.644 1.000 13.383 181 ASP AAA C 1
ATOM 2332 O O . ASP A 1 164 ? -21.517 17.071 -44.431 1.000 15.169 181 ASP AAA O 1
ATOM 2341 N N . TYR A 1 165 ? -19.878 18.583 -44.709 1.000 14.074 182 TYR AAA N 1
ATOM 2342 C CA . TYR A 1 165 ? -18.748 17.625 -44.614 1.000 13.454 182 TYR AAA CA 1
ATOM 2343 C C . TYR A 1 165 ? -18.704 16.983 -43.232 1.000 14.019 182 TYR AAA C 1
ATOM 2344 O O . TYR A 1 165 ? -18.618 15.759 -43.116 1.000 14.194 182 TYR AAA O 1
ATOM 2362 N N . LEU A 1 166 ? -18.854 17.786 -42.180 1.000 12.563 183 LEU AAA N 1
ATOM 2363 C CA . LEU A 1 166 ? -18.868 17.245 -40.799 1.000 13.058 183 LEU AAA CA 1
ATOM 2364 C C . LEU A 1 166 ? -20.078 16.323 -40.612 1.000 12.761 183 LEU AAA C 1
ATOM 2365 O O . LEU A 1 166 ? -19.950 15.269 -39.987 1.000 12.575 183 LEU AAA O 1
ATOM 2381 N N . THR A 1 167 ? -21.241 16.723 -41.108 1.000 12.543 184 THR AAA N 1
ATOM 2382 C CA . THR A 1 167 ? -22.475 15.906 -41.019 1.000 13.589 184 THR AAA CA 1
ATOM 2383 C C . THR A 1 167 ? -22.247 14.574 -41.753 1.000 12.890 184 THR AAA C 1
ATOM 2384 O O . THR A 1 167 ? -22.634 13.505 -41.209 1.000 14.137 184 THR AAA O 1
ATOM 2395 N N . LYS A 1 168 ? -21.593 14.611 -42.915 1.000 12.817 185 LYS AAA N 1
ATOM 2396 C CA . LYS A 1 168 ? -21.336 13.389 -43.723 1.000 14.184 185 LYS AAA CA 1
ATOM 2397 C C . LYS A 1 168 ? -20.378 12.466 -42.973 1.000 13.771 185 LYS AAA C 1
ATOM 2398 O O . LYS A 1 168 ? -20.579 11.260 -43.005 1.000 13.681 185 LYS AAA O 1
ATOM 2417 N N . TYR A 1 169 ? -19.370 13.012 -42.323 1.000 13.521 186 TYR AAA N 1
ATOM 2418 C CA . TYR A 1 169 ? -18.440 12.175 -41.535 1.000 12.265 186 TYR AAA CA 1
ATOM 2419 C C . TYR A 1 169 ? -19.252 11.400 -40.492 1.000 11.403 186 TYR AAA C 1
ATOM 2420 O O . TYR A 1 169 ? -19.079 10.184 -40.330 1.000 12.331 186 TYR AAA O 1
ATOM 2438 N N . VAL A 1 170 ? -20.143 12.093 -39.785 1.000 11.580 187 VAL AAA N 1
ATOM 2439 C CA . VAL A 1 170 ? -20.989 11.432 -38.748 1.000 11.820 187 VAL AAA CA 1
ATOM 2440 C C . VAL A 1 170 ? -21.868 10.364 -39.425 1.000 12.332 187 VAL AAA C 1
ATOM 2441 O O . VAL A 1 170 ? -22.024 9.266 -38.865 1.000 12.610 187 VAL AAA O 1
ATOM 2454 N N . GLU A 1 171 ? -22.408 10.656 -40.601 1.000 12.690 188 GLU AAA N 1
ATOM 2455 C CA . GLU A 1 171 ? -23.267 9.696 -41.333 1.000 14.825 188 GLU AAA CA 1
ATOM 2456 C C . GLU A 1 171 ? -22.444 8.456 -41.699 1.000 14.647 188 GLU AAA C 1
ATOM 2457 O O . GLU A 1 171 ? -22.971 7.368 -41.593 1.000 14.601 188 GLU AAA O 1
ATOM 2469 N N . PHE A 1 172 ? -21.204 8.607 -42.154 1.000 13.918 189 PHE AAA N 1
ATOM 2470 C CA . PHE A 1 172 ? -20.360 7.431 -42.478 1.000 14.489 189 PHE AAA CA 1
ATOM 2471 C C . PHE A 1 172 ? -20.198 6.552 -41.230 1.000 13.194 189 PHE AAA C 1
ATOM 2472 O O . PHE A 1 172 ? -20.259 5.310 -41.346 1.000 14.467 189 PHE AAA O 1
ATOM 2489 N N . TYR A 1 173 ? -19.972 7.159 -40.069 1.000 12.624 190 TYR AAA N 1
ATOM 2490 C CA . TYR A 1 173 ? -19.893 6.386 -38.798 1.000 12.600 190 TYR AAA CA 1
ATOM 2491 C C . TYR A 1 173 ? -21.230 5.679 -38.538 1.000 12.920 190 TYR AAA C 1
ATOM 2492 O O . TYR A 1 173 ? -21.228 4.488 -38.213 1.000 14.470 190 TYR AAA O 1
ATOM 2510 N N . GLN A 1 174 ? -22.348 6.393 -38.665 1.000 13.597 191 GLN AAA N 1
ATOM 2511 C CA . GLN A 1 174 ? -23.696 5.819 -38.438 1.000 15.429 191 GLN AAA CA 1
ATOM 2512 C C . GLN A 1 174 ? -23.889 4.590 -39.339 1.000 15.735 191 GLN AAA C 1
ATOM 2513 O O . GLN A 1 174 ? -24.396 3.542 -38.858 1.000 17.708 191 GLN AAA O 1
ATOM 2527 N N . GLU A 1 175 ? -23.485 4.686 -40.602 1.000 15.253 192 GLU AAA N 1
ATOM 2528 C CA . GLU A 1 175 ? -23.698 3.588 -41.577 1.000 16.608 192 GLU AAA CA 1
ATOM 2529 C C . GLU A 1 175 ? -22.726 2.445 -41.283 1.000 16.001 192 GLU AAA C 1
ATOM 2530 O O . GLU A 1 175 ? -22.961 1.364 -41.806 1.000 21.190 192 GLU AAA O 1
ATOM 2542 N N . SER A 1 176 ? -21.719 2.679 -40.443 1.000 16.281 193 SER AAA N 1
ATOM 2543 C CA . SER A 1 176 ? -20.767 1.652 -39.940 1.000 16.988 193 SER AAA CA 1
ATOM 2544 C C . SER A 1 176 ? -21.095 1.235 -38.499 1.000 17.950 193 SER AAA C 1
ATOM 2545 O O . SER A 1 176 ? -20.203 0.696 -37.824 1.000 18.739 193 SER AAA O 1
ATOM 2553 N N A ASN A 1 177 ? -22.330 1.506 -38.065 0.500 18.590 194 ASN AAA N 1
ATOM 2554 N N B ASN A 1 177 ? -22.329 1.480 -38.045 0.500 17.922 194 ASN AAA N 1
ATOM 2555 C CA A ASN A 1 177 ? -22.956 1.097 -36.777 0.500 19.959 194 ASN AAA CA 1
ATOM 2556 C CA B ASN A 1 177 ? -22.876 1.025 -36.736 0.500 19.582 194 ASN AAA CA 1
ATOM 2557 C C A ASN A 1 177 ? -22.274 1.749 -35.570 0.500 16.508 194 ASN AAA C 1
ATOM 2558 C C B ASN A 1 177 ? -22.187 1.720 -35.560 0.500 16.538 194 ASN AAA C 1
ATOM 2559 O O A ASN A 1 177 ? -22.290 1.130 -34.489 0.500 18.353 194 ASN AAA O 1
ATOM 2560 O O B ASN A 1 177 ? -22.056 1.081 -34.499 0.500 20.300 194 ASN AAA O 1
ATOM 2581 N N . VAL A 1 178 ? -21.767 2.976 -35.721 1.000 14.799 195 VAL AAA N 1
ATOM 2582 C CA . VAL A 1 178 ? -21.237 3.762 -34.578 1.000 12.821 195 VAL AAA CA 1
ATOM 2583 C C . VAL A 1 178 ? -21.934 5.113 -34.527 1.000 12.484 195 VAL AAA C 1
ATOM 2584 O O . VAL A 1 178 ? -21.936 5.810 -35.519 1.000 13.346 195 VAL AAA O 1
ATOM 2597 N N . THR A 1 179 ? -22.506 5.425 -33.383 1.000 12.150 196 THR AAA N 1
ATOM 2598 C CA . THR A 1 179 ? -23.169 6.716 -33.143 1.000 12.599 196 THR AAA CA 1
ATOM 2599 C C . THR A 1 179 ? -22.121 7.694 -32.597 1.000 12.004 196 THR AAA C 1
ATOM 2600 O O . THR A 1 179 ? -21.690 7.524 -31.446 1.000 12.955 196 THR AAA O 1
ATOM 2611 N N . VAL A 1 180 ? -21.776 8.714 -33.375 1.000 11.241 197 VAL AAA N 1
ATOM 2612 C CA . VAL A 1 180 ? -21.018 9.885 -32.860 1.000 11.690 197 VAL AAA CA 1
ATOM 2613 C C . VAL A 1 180 ? -21.991 10.718 -32.008 1.000 11.449 197 VAL AAA C 1
ATOM 2614 O O . VAL A 1 180 ? -23.079 11.076 -32.470 1.000 13.215 197 VAL AAA O 1
ATOM 2627 N N . THR A 1 181 ? -21.656 10.949 -30.752 1.000 11.105 198 THR AAA N 1
ATOM 2628 C CA . THR A 1 181 ? -22.535 11.613 -29.774 1.000 10.485 198 THR AAA CA 1
ATOM 2629 C C . THR A 1 181 ? -22.215 13.099 -29.648 1.000 10.698 198 THR AAA C 1
ATOM 2630 O O . THR A 1 181 ? -23.105 13.875 -29.243 1.000 11.129 198 THR AAA O 1
ATOM 2641 N N . HIS A 1 182 ? -20.973 13.470 -29.912 1.000 9.976 199 HIS AAA N 1
ATOM 2642 C CA . HIS A 1 182 ? -20.456 14.847 -29.748 1.000 10.458 199 HIS AAA CA 1
ATOM 2643 C C . HIS A 1 182 ? -19.606 15.186 -30.971 1.000 9.957 199 HIS AAA C 1
ATOM 2644 O O . HIS A 1 182 ? -18.825 14.328 -31.415 1.000 10.488 199 HIS AAA O 1
ATOM 2659 N N . LEU A 1 183 ? -19.692 16.431 -31.436 1.000 9.606 200 LEU AAA N 1
ATOM 2660 C CA . LEU A 1 183 ? -19.058 16.863 -32.693 1.000 9.441 200 LEU AAA CA 1
ATOM 2661 C C . LEU A 1 183 ? -18.375 18.210 -32.518 1.000 9.167 200 LEU AAA C 1
ATOM 2662 O O . LEU A 1 183 ? -19.043 19.174 -32.118 1.000 10.330 200 LEU AAA O 1
ATOM 2678 N N . GLY A 1 184 ? -17.061 18.222 -32.735 1.000 9.394 201 GLY AAA N 1
ATOM 2679 C CA . GLY A 1 184 ? -16.262 19.453 -32.732 1.000 9.217 201 GLY AAA CA 1
ATOM 2680 C C . GLY A 1 184 ? -15.715 19.773 -34.102 1.000 9.757 201 GLY AAA C 1
ATOM 2681 O O . GLY A 1 184 ? -15.458 18.859 -34.884 1.000 10.298 201 GLY AAA O 1
ATOM 2685 N N . PHE A 1 185 ? -15.524 21.059 -34.379 1.000 10.277 202 PHE AAA N 1
ATOM 2686 C CA . PHE A 1 185 ? -15.166 21.563 -35.730 1.000 11.079 202 PHE AAA CA 1
ATOM 2687 C C . PHE A 1 185 ? -13.849 22.339 -35.717 1.000 10.630 202 PHE AAA C 1
ATOM 2688 O O . PHE A 1 185 ? -13.422 22.712 -36.813 1.000 11.029 202 PHE AAA O 1
ATOM 2705 N N . ILE A 1 186 ? -13.262 22.572 -34.539 1.000 9.998 203 ILE AAA N 1
ATOM 2706 C CA . ILE A 1 186 ? -11.937 23.214 -34.374 1.000 10.625 203 ILE AAA CA 1
ATOM 2707 C C . ILE A 1 186 ? -11.195 22.492 -33.260 1.000 10.636 203 ILE AAA C 1
ATOM 2708 O O . ILE A 1 186 ? -11.797 21.774 -32.423 1.000 10.012 203 ILE AAA O 1
ATOM 2724 N N . ASN A 1 187 ? -9.899 22.704 -33.232 1.000 11.224 204 ASN AAA N 1
ATOM 2725 C CA . ASN A 1 187 ? -9.023 22.251 -32.131 1.000 10.045 204 ASN AAA CA 1
ATOM 2726 C C . ASN A 1 187 ? -7.953 23.329 -31.977 1.000 9.641 204 ASN AAA C 1
ATOM 2727 O O . ASN A 1 187 ? -7.407 23.753 -32.998 1.000 11.772 204 ASN AAA O 1
ATOM 2738 N N . ALA A 1 188 ? -7.696 23.777 -30.756 1.000 9.919 205 ALA AAA N 1
ATOM 2739 C CA . ALA A 1 188 ? -6.669 24.802 -30.490 1.000 9.585 205 ALA AAA CA 1
ATOM 2740 C C . ALA A 1 188 ? -6.830 25.957 -31.475 1.000 9.892 205 ALA AAA C 1
ATOM 2741 O O . ALA A 1 188 ? -5.893 26.326 -32.180 1.000 10.707 205 ALA AAA O 1
ATOM 2748 N N . PRO A 1 189 ? -8.024 26.595 -31.550 1.000 9.830 206 PRO AAA N 1
ATOM 2749 C CA . PRO A 1 189 ? -8.280 27.627 -32.568 1.000 10.179 206 PRO AAA CA 1
ATOM 2750 C C . PRO A 1 189 ? -7.427 28.893 -32.383 1.000 10.286 206 PRO AAA C 1
ATOM 2751 O O . PRO A 1 189 ? -7.411 29.735 -33.294 1.000 11.982 206 PRO AAA O 1
ATOM 2762 N N . GLU A 1 190 ? -6.717 28.991 -31.255 1.000 10.479 207 GLU AAA N 1
ATOM 2763 C CA . GLU A 1 190 ? -5.780 30.111 -30.973 1.000 12.615 207 GLU AAA CA 1
ATOM 2764 C C . GLU A 1 190 ? -4.352 29.786 -31.455 1.000 13.242 207 GLU AAA C 1
ATOM 2765 O O . GLU A 1 190 ? -3.488 30.667 -31.337 1.000 14.344 207 GLU AAA O 1
ATOM 2777 N N . LEU A 1 191 ? -4.094 28.596 -32.002 1.000 12.296 208 LEU AAA N 1
ATOM 2778 C CA . LEU A 1 191 ? -2.722 28.112 -32.274 1.000 14.659 208 LEU AAA CA 1
ATOM 2779 C C . LEU A 1 191 ? -2.586 27.765 -33.751 1.000 14.676 208 LEU AAA C 1
ATOM 2780 O O . LEU A 1 191 ? -3.395 26.977 -34.292 1.000 16.130 208 LEU AAA O 1
ATOM 2796 N N . THR A 1 192 ? -1.524 28.288 -34.359 1.000 14.727 209 THR AAA N 1
ATOM 2797 C CA . THR A 1 192 ? -1.051 27.887 -35.698 1.000 15.133 209 THR AAA CA 1
ATOM 2798 C C . THR A 1 192 ? 0.061 26.877 -35.478 1.000 16.449 209 THR AAA C 1
ATOM 2799 O O . THR A 1 192 ? 0.914 27.148 -34.629 1.000 18.477 209 THR AAA O 1
ATOM 2810 N N . THR A 1 193 ? 0.015 25.729 -36.153 1.000 14.327 210 THR AAA N 1
ATOM 2811 C CA . THR A 1 193 ? 1.096 24.726 -36.021 1.000 15.683 210 THR AAA CA 1
ATOM 2812 C C . THR A 1 193 ? 1.479 24.201 -37.403 1.000 15.452 210 THR AAA C 1
ATOM 2813 O O . THR A 1 193 ? 0.793 24.503 -38.386 1.000 14.849 210 THR AAA O 1
ATOM 2824 N N A SER A 1 194 ? 2.556 23.414 -37.446 0.500 16.561 211 SER AAA N 1
ATOM 2825 N N B SER A 1 194 ? 2.542 23.394 -37.449 0.500 16.066 211 SER AAA N 1
ATOM 2826 C CA A SER A 1 194 ? 3.084 22.732 -38.657 0.500 18.085 211 SER AAA CA 1
ATOM 2827 C CA B SER A 1 194 ? 3.071 22.748 -38.679 0.500 17.013 211 SER AAA CA 1
ATOM 2828 C C A SER A 1 194 ? 2.126 21.623 -39.109 0.500 17.316 211 SER AAA C 1
ATOM 2829 C C B SER A 1 194 ? 2.269 21.483 -39.011 0.500 16.675 211 SER AAA C 1
ATOM 2830 O O A SER A 1 194 ? 2.232 21.191 -40.272 0.500 18.053 211 SER AAA O 1
ATOM 2831 O O B SER A 1 194 ? 2.640 20.794 -39.981 0.500 16.930 211 SER AAA O 1
ATOM 2846 N N . TYR A 1 195 ? 1.237 21.173 -38.220 1.000 15.903 212 TYR AAA N 1
ATOM 2847 C CA . TYR A 1 195 ? 0.316 20.032 -38.477 1.000 14.830 212 TYR AAA CA 1
ATOM 2848 C C . TYR A 1 195 ? -1.102 20.601 -38.621 1.000 13.619 212 TYR AAA C 1
ATOM 2849 O O . TYR A 1 195 ? -1.290 21.840 -38.655 1.000 15.316 212 TYR AAA O 1
ATOM 2867 N N . ALA A 1 196 ? -2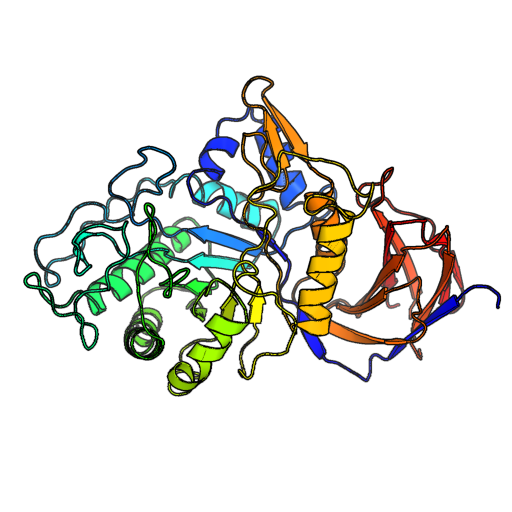.096 19.716 -38.682 1.000 14.423 213 ALA AAA N 1
ATOM 2868 C CA . ALA A 1 196 ? -3.500 20.117 -38.874 1.000 12.035 213 ALA AAA CA 1
ATOM 2869 C C . ALA A 1 196 ? -3.885 21.156 -37.806 1.000 13.739 213 ALA AAA C 1
ATOM 2870 O O . ALA A 1 196 ? -3.790 20.901 -36.598 1.000 12.931 213 ALA AAA O 1
ATOM 2877 N N . SER A 1 197 ? -4.284 22.324 -38.266 1.000 11.906 214 SER AAA N 1
ATOM 2878 C CA . SER A 1 197 ? -4.561 23.478 -37.395 1.000 12.527 214 SER AAA CA 1
ATOM 2879 C C . SER A 1 197 ? -5.434 24.455 -38.168 1.000 12.409 214 SER AAA C 1
ATOM 2880 O O . SER A 1 197 ? -5.349 24.511 -39.401 1.000 13.994 214 SER AAA O 1
ATOM 2888 N N . MET A 1 198 ? -6.250 25.211 -37.441 1.000 11.317 215 MET AAA N 1
ATOM 2889 C CA . MET A 1 198 ? -7.193 26.158 -38.079 1.000 11.823 215 MET AAA CA 1
ATOM 2890 C C . MET A 1 198 ? -7.550 27.207 -37.025 1.000 12.724 215 MET AAA C 1
ATOM 2891 O O . MET A 1 198 ? -7.916 26.853 -35.882 1.000 12.171 215 MET AAA O 1
ATOM 2905 N N . ARG A 1 199 ? -7.452 28.472 -37.414 1.000 13.082 216 ARG AAA N 1
ATOM 2906 C CA . ARG A 1 199 ? -7.622 29.615 -36.502 1.000 12.532 216 ARG AAA CA 1
ATOM 2907 C C . ARG A 1 199 ? -9.042 30.146 -36.616 1.000 12.362 216 ARG AAA C 1
ATOM 2908 O O . ARG A 1 199 ? -9.464 30.536 -37.706 1.000 15.072 216 ARG AAA O 1
ATOM 2929 N N . PHE A 1 200 ? -9.767 30.133 -35.510 1.000 13.073 217 PHE AAA N 1
ATOM 2930 C CA . PHE A 1 200 ? -11.079 30.797 -35.385 1.000 12.680 217 PHE AAA CA 1
ATOM 2931 C C . PHE A 1 200 ? -11.009 31.714 -34.164 1.000 13.072 217 PHE AAA C 1
ATOM 2932 O O . PHE A 1 200 ? -10.519 31.281 -33.118 1.000 13.910 217 PHE AAA O 1
ATOM 2949 N N . SER A 1 201 ? -11.575 32.915 -34.273 1.000 12.699 218 SER AAA N 1
ATOM 2950 C CA . SER A 1 201 ? -11.963 33.693 -33.080 1.000 12.604 218 SER AAA CA 1
ATOM 2951 C C . SER A 1 201 ? -13.196 33.071 -32.421 1.000 11.655 218 SER AAA C 1
ATOM 2952 O O . SER A 1 201 ? -13.942 32.301 -33.088 1.000 13.947 218 SER AAA O 1
ATOM 2960 N N . ALA A 1 202 ? -13.480 33.503 -31.194 1.000 11.934 219 ALA AAA N 1
ATOM 2961 C CA . ALA A 1 202 ? -14.714 33.078 -30.507 1.000 11.447 219 ALA AAA CA 1
ATOM 2962 C C . ALA A 1 202 ? -15.937 33.524 -31.304 1.000 12.405 219 ALA AAA C 1
ATOM 2963 O O . ALA A 1 202 ? -16.887 32.766 -31.425 1.000 14.277 219 ALA AAA O 1
ATOM 2970 N N A SER A 1 203 ? -15.909 34.739 -31.842 0.500 13.588 220 SER AAA N 1
ATOM 2971 N N B SER A 1 203 ? -15.940 34.729 -31.868 0.500 13.921 220 SER AAA N 1
ATOM 2972 C CA A SER A 1 203 ? -17.013 35.281 -32.669 0.500 13.391 220 SER AAA CA 1
ATOM 2973 C CA B SER A 1 203 ? -17.120 35.204 -32.634 0.500 13.263 220 SER AAA CA 1
ATOM 2974 C C A SER A 1 203 ? -17.242 34.380 -33.891 0.500 13.148 220 SER AAA C 1
ATOM 2975 C C B SER A 1 203 ? -17.266 34.388 -33.931 0.500 13.162 220 SER AAA C 1
ATOM 2976 O O A SER A 1 203 ? -18.400 34.077 -34.215 0.500 14.293 220 SER AAA O 1
ATOM 2977 O O B SER A 1 203 ? -18.408 34.130 -34.348 0.500 14.270 220 SER AAA O 1
ATOM 2992 N N . GLN A 1 204 ? -16.163 33.963 -34.543 1.000 14.006 221 GLN AAA N 1
ATOM 2993 C CA . GLN A 1 204 ? -16.217 33.069 -35.735 1.000 13.605 221 GLN AAA CA 1
ATOM 2994 C C . GLN A 1 204 ? -16.782 31.697 -35.341 1.000 13.655 221 GLN AAA C 1
ATOM 2995 O O . GLN A 1 204 ? -17.569 31.124 -36.123 1.000 14.761 221 GLN AAA O 1
ATOM 3009 N N . ALA A 1 205 ? -16.424 31.175 -34.171 1.000 13.230 222 ALA AAA N 1
ATOM 3010 C CA . ALA A 1 205 ? -16.973 29.896 -33.669 1.000 13.934 222 ALA AAA CA 1
ATOM 3011 C C . ALA A 1 205 ? -18.496 30.030 -33.505 1.000 12.551 222 ALA AAA C 1
ATOM 3012 O O . ALA A 1 205 ? -19.235 29.130 -33.937 1.000 13.633 222 ALA AAA O 1
ATOM 3019 N N . ALA A 1 206 ? -18.986 31.131 -32.956 1.000 13.351 223 ALA AAA N 1
ATOM 3020 C CA . ALA A 1 206 ? -20.438 31.333 -32.790 1.000 13.824 223 ALA AAA CA 1
ATOM 3021 C C . ALA A 1 206 ? -21.080 31.415 -34.174 1.000 14.045 223 ALA AAA C 1
ATOM 3022 O O . ALA A 1 206 ? -22.136 30.814 -34.363 1.000 16.095 223 ALA AAA O 1
ATOM 3029 N N . GLU A 1 207 ? -20.456 32.129 -35.113 1.000 13.305 224 GLU AAA N 1
ATOM 3030 C CA . GLU A 1 207 ? -21.003 32.264 -36.492 1.000 14.454 224 GLU AAA CA 1
ATOM 3031 C C . GLU A 1 207 ? -21.154 30.869 -37.105 1.000 14.561 224 GLU AAA C 1
ATOM 3032 O O . GLU A 1 207 ? -22.201 30.556 -37.677 1.000 16.822 224 GLU AAA O 1
ATOM 3044 N N . PHE A 1 208 ? -20.143 30.027 -36.956 1.000 14.855 225 PHE AAA N 1
ATOM 3045 C CA . PHE A 1 208 ? -20.168 28.672 -37.555 1.000 14.157 225 PHE AAA CA 1
ATOM 3046 C C . PHE A 1 208 ? -21.194 27.775 -36.839 1.000 13.321 225 PHE AAA C 1
ATOM 3047 O O . PHE A 1 208 ? -21.841 26.959 -37.510 1.000 13.940 225 PHE AAA O 1
ATOM 3064 N N . ILE A 1 209 ? -21.332 27.865 -35.520 1.000 13.082 226 ILE AAA N 1
ATOM 3065 C CA . ILE A 1 209 ? -22.335 27.037 -34.787 1.000 13.446 226 ILE AAA CA 1
ATOM 3066 C C . ILE A 1 209 ? -23.740 27.321 -35.335 1.000 14.003 226 ILE AAA C 1
ATOM 3067 O O . ILE A 1 209 ? -24.518 26.375 -35.472 1.000 15.404 226 ILE AAA O 1
ATOM 3083 N N A ARG A 1 210 ? -24.052 28.588 -35.629 0.500 14.567 227 ARG AAA N 1
ATOM 3084 N N B ARG A 1 210 ? -24.060 28.582 -35.633 0.500 13.774 227 ARG AAA N 1
ATOM 3085 C CA A ARG A 1 210 ? -25.360 28.996 -36.200 0.500 16.716 227 ARG AAA CA 1
ATOM 3086 C CA B ARG A 1 210 ? -25.385 28.957 -36.179 0.500 15.225 227 ARG AAA CA 1
ATOM 3087 C C A ARG A 1 210 ? -25.604 28.290 -37.538 0.500 16.865 227 ARG AAA C 1
ATOM 3088 C C B ARG A 1 210 ? -25.610 28.294 -37.544 0.500 16.124 227 ARG AAA C 1
ATOM 3089 O O A ARG A 1 210 ? -26.766 28.085 -37.874 0.500 19.832 227 ARG AAA O 1
ATOM 3090 O O B ARG A 1 210 ? -26.768 28.123 -37.908 0.500 19.122 227 ARG AAA O 1
ATOM 3131 N N . ILE A 1 211 ? -24.546 27.969 -38.285 1.000 16.620 228 ILE AAA N 1
ATOM 3132 C CA . ILE A 1 211 ? -24.652 27.266 -39.597 1.000 16.265 228 ILE AAA CA 1
ATOM 3133 C C . ILE A 1 211 ? -24.695 25.747 -39.359 1.000 15.720 228 ILE AAA C 1
ATOM 3134 O O . ILE A 1 211 ? -25.523 25.045 -40.000 1.000 16.592 228 ILE AAA O 1
ATOM 3150 N N . LEU A 1 212 ? -23.827 25.248 -38.493 1.000 15.498 229 LEU AAA N 1
ATOM 3151 C CA . LEU A 1 212 ? -23.704 23.787 -38.260 1.000 15.496 229 LEU AAA CA 1
ATOM 3152 C C . LEU A 1 212 ? -24.978 23.248 -37.590 1.000 13.432 229 LEU AAA C 1
ATOM 3153 O O . LEU A 1 212 ? -25.419 22.139 -37.963 1.000 16.127 229 LEU AAA O 1
ATOM 3169 N N . TYR A 1 213 ? -25.532 23.934 -36.593 1.000 15.580 230 TYR AAA N 1
ATOM 3170 C CA . TYR A 1 213 ? -26.689 23.408 -35.820 1.000 14.977 230 TYR AAA CA 1
ATOM 3171 C C . TYR A 1 213 ? -27.862 23.043 -36.738 1.000 15.408 230 TYR AAA C 1
ATOM 3172 O O . TYR A 1 213 ? -28.345 21.906 -36.696 1.000 16.419 230 TYR AAA O 1
ATOM 3190 N N . PRO A 1 214 ? -28.381 23.945 -37.594 1.000 16.820 231 PRO AAA N 1
ATOM 3191 C CA . PRO A 1 214 ? -29.510 23.588 -38.449 1.000 17.560 231 PRO AAA CA 1
ATOM 3192 C C . PRO A 1 214 ? -29.110 22.499 -39.468 1.000 16.941 231 PRO AAA C 1
ATOM 3193 O O . PRO A 1 214 ? -29.942 21.698 -39.844 1.000 17.930 231 PRO AAA O 1
ATOM 3204 N N . THR A 1 215 ? -27.830 22.458 -39.873 1.000 15.635 232 THR AAA N 1
ATOM 3205 C CA . THR A 1 215 ? -27.338 21.442 -40.834 1.000 15.643 232 THR AAA CA 1
ATOM 3206 C C . THR A 1 215 ? -27.524 20.058 -40.210 1.000 14.538 232 THR AAA C 1
ATOM 3207 O O . THR A 1 215 ? -28.069 19.117 -40.887 1.000 16.319 232 THR AAA O 1
ATOM 3218 N N . ILE A 1 216 ? -27.108 19.929 -38.948 1.000 14.805 233 ILE AAA N 1
ATOM 3219 C CA . ILE A 1 216 ? -27.250 18.652 -38.211 1.000 14.523 233 ILE AAA CA 1
ATOM 3220 C C . ILE A 1 216 ? -28.753 18.348 -38.056 1.000 15.199 233 ILE AAA C 1
ATOM 3221 O O . ILE A 1 216 ? -29.190 17.206 -38.312 1.000 15.729 233 ILE AAA O 1
ATOM 3237 N N . GLN A 1 217 ? -29.531 19.324 -37.630 1.000 16.784 234 GLN AAA N 1
ATOM 3238 C CA . GLN A 1 217 ? -30.960 19.104 -37.299 1.000 18.790 234 GLN AAA CA 1
ATOM 3239 C C . GLN A 1 217 ? -31.725 18.694 -38.568 1.000 19.349 234 GLN AAA C 1
ATOM 3240 O O . GLN A 1 217 ? -32.616 17.844 -38.442 1.000 22.752 234 GLN AAA O 1
ATOM 3254 N N . LYS A 1 218 ? -31.367 19.240 -39.742 1.000 18.613 235 LYS AAA N 1
ATOM 3255 C CA . LYS A 1 218 ? -32.051 18.972 -41.036 1.000 20.150 235 LYS AAA CA 1
ATOM 3256 C C . LYS A 1 218 ? -31.598 17.643 -41.653 1.000 19.752 235 LYS AAA C 1
ATOM 3257 O O . LYS A 1 218 ? -32.238 17.173 -42.601 1.000 22.573 235 LYS AAA O 1
ATOM 3276 N N . SER A 1 219 ? -30.497 17.078 -41.175 1.000 16.284 236 SER AAA N 1
ATOM 3277 C CA . SER A 1 219 ? -29.851 15.900 -41.784 1.000 15.251 236 SER AAA CA 1
ATOM 3278 C C . SER A 1 219 ? -30.698 14.651 -41.578 1.000 15.280 236 SER AAA C 1
ATOM 3279 O O . SER A 1 219 ? -31.654 14.669 -40.774 1.000 16.704 236 SER AAA O 1
ATOM 3287 N N . ASN A 1 220 ? -30.277 13.570 -42.219 1.000 15.811 237 ASN AAA N 1
ATOM 3288 C CA . ASN A 1 220 ? -30.852 12.217 -42.034 1.000 15.735 237 ASN AAA CA 1
ATOM 3289 C C . ASN A 1 220 ? -30.181 11.478 -40.875 1.000 14.851 237 ASN AAA C 1
ATOM 3290 O O . ASN A 1 220 ? -30.388 10.281 -40.744 1.000 19.906 237 ASN AAA O 1
ATOM 3300 N N . LEU A 1 221 ? -29.361 12.133 -40.066 1.000 12.901 238 LEU AAA N 1
ATOM 3301 C CA . LEU A 1 221 ? -28.727 11.434 -38.920 1.000 14.386 238 LEU AAA CA 1
ATOM 3302 C C . LEU A 1 221 ? -29.811 10.952 -37.958 1.000 16.268 238 LEU AAA C 1
ATOM 3303 O O . LEU A 1 221 ? -30.711 11.733 -37.598 1.000 17.289 238 LEU AAA O 1
ATOM 3319 N N . THR A 1 222 ? -29.702 9.700 -37.527 1.000 18.121 239 THR AAA N 1
ATOM 3320 C CA . THR A 1 222 ? -30.644 9.105 -36.541 1.000 20.352 239 THR AAA CA 1
ATOM 3321 C C . THR A 1 222 ? -30.511 9.820 -35.196 1.000 18.186 239 THR AAA C 1
ATOM 3322 O O . THR A 1 222 ? -31.537 10.160 -34.571 1.000 22.266 239 THR AAA O 1
ATOM 3333 N N . TYR A 1 223 ? -29.279 9.949 -34.702 1.000 16.514 240 TYR AAA N 1
ATOM 3334 C CA . TYR A 1 223 ? -28.981 10.723 -33.478 1.000 15.426 240 TYR AAA CA 1
ATOM 3335 C C . TYR A 1 223 ? -28.290 12.023 -33.882 1.000 15.192 240 TYR AAA C 1
ATOM 333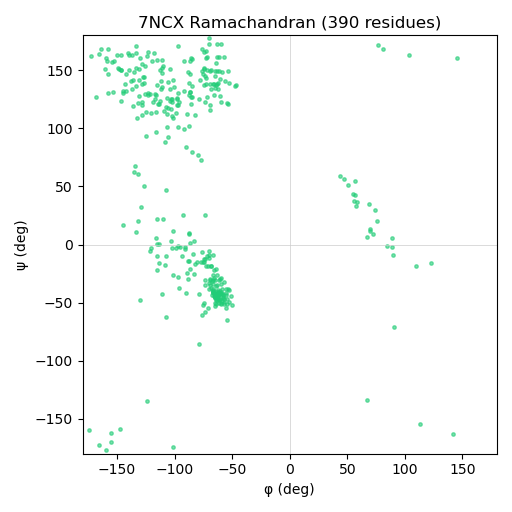6 O O . TYR A 1 223 ? -27.235 11.981 -34.533 1.000 16.266 240 TYR AAA O 1
ATOM 3354 N N . LYS A 1 224 ? -28.831 13.145 -33.444 1.000 16.122 241 LYS AAA N 1
ATOM 3355 C CA . LYS A 1 224 ? -28.230 14.463 -33.725 1.000 16.224 241 LYS AAA CA 1
ATOM 3356 C C . LYS A 1 224 ? -27.128 14.690 -32.706 1.000 14.328 241 LYS AAA C 1
ATOM 3357 O O . LYS A 1 224 ? -27.421 14.874 -31.532 1.000 16.294 241 LYS AAA O 1
ATOM 3376 N N . PRO A 1 225 ? -25.835 14.695 -33.091 1.000 13.092 242 PRO AAA N 1
ATOM 3377 C CA . PRO A 1 225 ? -24.791 14.837 -32.091 1.000 11.745 242 PRO AAA CA 1
ATOM 3378 C C . PRO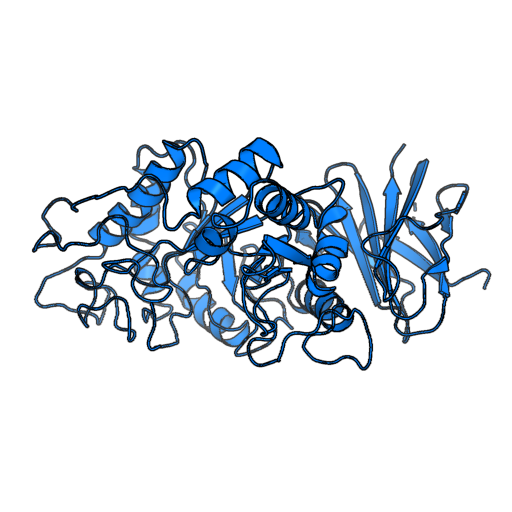 A 1 225 ? -24.808 16.234 -31.480 1.000 12.196 242 PRO AAA C 1
ATOM 3379 O O . PRO A 1 225 ? -25.182 17.190 -32.159 1.000 13.566 242 PRO AAA O 1
ATOM 3390 N N . THR A 1 226 ? -24.386 16.311 -30.229 1.000 10.973 243 THR AAA N 1
ATOM 3391 C CA . THR A 1 226 ? -24.199 17.578 -29.491 1.000 11.765 243 THR AAA CA 1
ATOM 3392 C C . THR A 1 226 ? -22.970 18.290 -30.053 1.000 10.405 243 THR AAA C 1
ATOM 3393 O O . THR A 1 226 ? -21.888 17.688 -30.056 1.000 10.905 243 THR AAA O 1
ATOM 3404 N N . ILE A 1 227 ? -23.105 19.554 -30.443 1.000 10.847 244 ILE AAA N 1
ATOM 3405 C CA . ILE A 1 227 ? -21.936 20.362 -30.875 1.000 10.509 244 ILE AAA CA 1
ATOM 3406 C C . ILE A 1 227 ? -21.118 20.758 -29.646 1.000 10.005 244 ILE AAA C 1
ATOM 3407 O O . ILE A 1 227 ? -21.680 21.079 -28.587 1.000 10.229 244 ILE AAA O 1
AT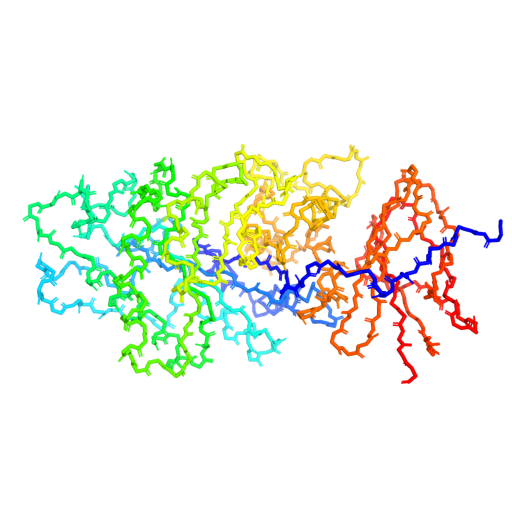OM 3423 N N . ALA A 1 228 ? -19.804 20.658 -29.783 1.000 10.073 245 ALA AAA N 1
ATOM 3424 C CA . ALA A 1 228 ? -18.821 21.066 -28.755 1.000 10.024 245 ALA AAA CA 1
ATOM 3425 C C . ALA A 1 228 ? -18.043 22.299 -29.230 1.000 9.268 245 ALA AAA C 1
ATOM 3426 O O . ALA A 1 228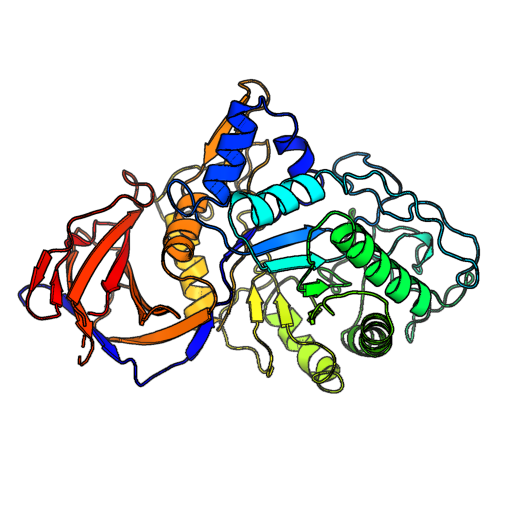 ? -17.911 22.518 -30.446 1.000 10.734 245 ALA AAA O 1
ATOM 3433 N N . CYS A 1 229 ? -17.462 23.024 -28.282 1.000 9.262 246 CYS AAA N 1
ATOM 3434 C CA . CYS A 1 229 ? -16.494 24.086 -28.600 1.000 9.581 246 CYS AAA CA 1
ATOM 3435 C C . CYS A 1 229 ? -15.638 24.321 -27.369 1.000 9.086 246 CYS AAA C 1
ATOM 3436 O O . CYS A 1 229 ? -16.173 24.205 -26.275 1.000 9.201 246 CYS AAA O 1
ATOM 3443 N N . CYS A 1 230 ? -14.343 24.668 -27.496 1.000 9.181 247 CYS AAA N 1
ATOM 3444 C CA . CYS A 1 230 ? -13.624 24.865 -28.754 1.000 10.029 247 CYS AAA CA 1
ATOM 3445 C C . CYS A 1 230 ? -12.267 24.155 -28.724 1.000 9.692 247 CYS AAA C 1
ATOM 3446 O O . CYS A 1 230 ? -11.442 24.399 -29.617 1.000 9.487 247 CYS AAA O 1
ATOM 3453 N N . ASP A 1 231 ? -12.031 23.322 -27.721 1.000 8.213 248 ASP AAA N 1
ATOM 3454 C CA . ASP A 1 231 ? -10.755 22.586 -27.601 1.000 8.790 248 ASP AAA CA 1
ATOM 3455 C C . ASP A 1 231 ? -9.622 23.611 -27.594 1.000 8.726 248 ASP AAA C 1
ATOM 3456 O O . ASP A 1 231 ? -8.549 23.332 -28.145 1.000 9.670 248 ASP AAA O 1
ATOM 3465 N N . ALA A 1 232 ? -9.780 24.714 -26.866 1.000 9.750 249 ALA AAA N 1
ATOM 3466 C CA . ALA A 1 232 ? -8.637 25.602 -26.620 1.000 10.112 249 ALA AAA CA 1
ATOM 3467 C C . ALA A 1 232 ? -7.579 24.847 -25.820 1.000 9.899 249 ALA AAA C 1
ATOM 3468 O O . ALA A 1 232 ? -7.880 23.832 -25.174 1.000 10.384 249 ALA AAA O 1
ATOM 3475 N N . GLU A 1 233 ? -6.352 25.353 -25.849 1.000 10.113 250 GLU AAA N 1
ATOM 3476 C CA . GLU A 1 233 ? -5.194 24.648 -25.249 1.000 10.687 250 GLU AAA CA 1
ATOM 3477 C C . GLU A 1 233 ? -5.189 24.752 -23.723 1.000 9.501 250 GLU AAA C 1
ATOM 3478 O O . GLU A 1 233 ? -4.357 24.093 -23.095 1.000 10.676 250 GLU AAA O 1
ATOM 3490 N N . GLY A 1 234 ? -6.082 25.527 -23.124 1.000 9.602 251 GLY AAA N 1
ATOM 3491 C CA . GLY A 1 234 ? -6.182 25.593 -21.665 1.000 9.786 251 GLY AAA CA 1
ATOM 3492 C C . GLY A 1 234 ? -7.461 26.257 -21.216 1.000 8.497 251 GLY AAA C 1
ATOM 3493 O O . GLY A 1 234 ? -8.145 26.924 -22.024 1.000 9.750 251 GLY AAA O 1
ATOM 3497 N N . TRP A 1 235 ? -7.785 26.073 -19.949 1.000 9.433 252 TRP AAA N 1
ATOM 3498 C CA . TRP A 1 235 ? -8.955 26.718 -19.297 1.000 9.644 252 TRP AAA CA 1
ATOM 3499 C C . TRP A 1 235 ? -8.943 28.219 -19.548 1.000 9.547 252 TRP AAA C 1
ATOM 3500 O O . TRP A 1 235 ? -9.991 28.777 -19.853 1.000 10.060 252 TRP AAA O 1
ATOM 3521 N N . ASN A 1 236 ? -7.808 28.886 -19.415 1.000 9.543 253 ASN AAA N 1
ATOM 3522 C CA . ASN A 1 236 ? -7.825 30.370 -19.475 1.000 10.902 253 ASN AAA CA 1
ATOM 3523 C C . ASN A 1 236 ? -8.252 30.792 -20.882 1.000 11.004 253 ASN AAA C 1
ATOM 3524 O O . ASN A 1 236 ? -9.076 31.714 -21.029 1.000 11.488 253 ASN AAA O 1
ATOM 3535 N N . SER A 1 237 ? -7.687 30.176 -21.914 1.000 10.885 254 SER AAA N 1
ATOM 3536 C CA . SER A 1 237 ? -8.022 30.538 -23.310 1.000 11.178 254 SER AAA CA 1
ATOM 3537 C C . SER A 1 237 ? -9.495 30.189 -23.576 1.000 10.451 254 SER AAA C 1
ATOM 3538 O O . SER A 1 237 ? -10.207 30.995 -24.181 1.000 12.217 254 SER AAA O 1
ATOM 3546 N N . GLN A 1 238 ? -9.967 29.010 -23.162 1.000 9.420 255 GLN AAA N 1
ATOM 3547 C CA . GLN A 1 238 ? -11.371 28.643 -23.451 1.000 9.623 255 GLN AAA CA 1
ATOM 3548 C C . GLN A 1 238 ? -12.322 29.594 -22.715 1.000 9.459 255 GLN AAA C 1
ATOM 3549 O O . GLN A 1 238 ? -13.325 30.005 -23.320 1.000 11.084 255 GLN AAA O 1
ATOM 3563 N N . ALA A 1 239 ? -12.013 29.958 -21.482 1.000 10.146 256 ALA AAA N 1
ATOM 3564 C CA . ALA A 1 239 ? -12.888 30.847 -20.689 1.000 10.489 256 ALA AAA CA 1
ATOM 3565 C C . ALA A 1 239 ? -13.034 32.183 -21.429 1.000 12.056 256 ALA AAA C 1
ATOM 3566 O O . ALA A 1 239 ? -14.147 32.761 -21.406 1.000 12.619 256 ALA AAA O 1
ATOM 3573 N N . GLY A 1 240 ? -11.996 32.625 -22.125 1.000 10.791 257 GLY AAA N 1
ATOM 3574 C CA . GLY A 1 240 ? -12.029 33.890 -22.888 1.000 11.679 257 GLY AAA CA 1
ATOM 3575 C C . GLY A 1 240 ? -13.006 33.839 -24.044 1.000 11.292 257 GLY AAA C 1
ATOM 3576 O O . GLY A 1 240 ? -13.385 34.904 -24.539 1.000 14.700 257 GLY AAA O 1
ATOM 3580 N N . MET A 1 241 ? -13.353 32.647 -24.518 1.000 11.579 258 MET AAA N 1
ATOM 3581 C CA . MET A 1 241 ? -14.246 32.491 -25.683 1.000 10.564 258 MET AAA CA 1
ATOM 3582 C C . MET A 1 241 ? -15.717 32.454 -25.256 1.000 11.221 258 MET AAA C 1
ATOM 3583 O O . MET A 1 241 ? -16.604 32.541 -26.145 1.000 10.638 258 MET AAA O 1
ATOM 3597 N N . LEU A 1 242 ? -16.013 32.280 -23.977 1.000 11.211 259 LEU AAA N 1
ATOM 3598 C CA . LEU A 1 242 ? -17.411 31.946 -23.586 1.000 11.332 259 LEU AAA CA 1
ATOM 3599 C C . LEU A 1 242 ? -18.369 33.120 -23.796 1.000 11.769 259 LEU AAA C 1
ATOM 3600 O O . LEU A 1 242 ? -19.533 32.874 -24.142 1.000 12.363 259 LEU AAA O 1
ATOM 3616 N N . GLY A 1 243 ? -17.908 34.353 -23.681 1.000 11.109 260 GLY AAA N 1
ATOM 3617 C CA . GLY A 1 243 ? -18.821 35.482 -23.905 1.000 11.297 260 GLY AAA CA 1
ATOM 3618 C C . GLY A 1 243 ? -19.417 35.470 -25.299 1.000 11.158 260 GLY AAA C 1
ATOM 3619 O O . GLY A 1 243 ? -20.652 35.571 -25.470 1.000 12.015 260 GLY AAA O 1
ATOM 3623 N N . ALA A 1 244 ? -18.588 35.351 -26.319 1.000 12.056 261 ALA AAA N 1
ATOM 3624 C CA . ALA A 1 244 ? -19.088 35.338 -27.713 1.000 12.804 261 ALA AAA CA 1
ATOM 3625 C C . ALA A 1 244 ? -19.927 34.092 -27.981 1.000 13.863 261 ALA AAA C 1
ATOM 3626 O O . ALA A 1 244 ? -20.854 34.141 -28.799 1.000 17.355 261 ALA AAA O 1
ATOM 3633 N N . LEU A 1 245 ? -19.634 32.993 -27.314 1.000 11.070 262 LEU AAA N 1
ATOM 3634 C CA . LEU A 1 245 ? -20.419 31.758 -27.515 1.000 13.588 262 LEU AAA CA 1
ATOM 3635 C C . LEU A 1 245 ? -21.798 31.878 -26.871 1.000 12.681 262 LEU AAA C 1
ATOM 3636 O O . LEU A 1 245 ? -22.677 31.063 -27.200 1.000 13.860 262 LEU AAA O 1
ATOM 3652 N N . SER A 1 246 ? -22.010 32.814 -25.947 1.000 12.398 263 SER AAA N 1
ATOM 3653 C CA . SER A 1 246 ? -23.236 32.747 -25.122 1.000 13.880 263 SER AAA CA 1
ATOM 3654 C C . SER A 1 246 ? -24.475 32.976 -25.977 1.000 12.867 263 SER AAA C 1
ATOM 3655 O O . SER A 1 246 ? -25.518 32.422 -25.622 1.000 15.168 263 SER AAA O 1
ATOM 3663 N N . SER A 1 247 ? -24.389 33.681 -27.100 1.000 12.375 264 SER AAA N 1
ATOM 3664 C CA . SER A 1 247 ? -25.593 33.865 -27.954 1.000 12.198 264 SER AAA CA 1
ATOM 3665 C C . SER A 1 247 ? -26.033 32.556 -28.609 1.000 12.969 264 SER AAA C 1
ATOM 3666 O O . SER A 1 247 ? -27.176 32.483 -29.049 1.000 16.661 264 SER AAA O 1
ATOM 3674 N N . VAL A 1 248 ? -25.166 31.550 -28.672 1.000 12.402 265 VAL AAA N 1
ATOM 3675 C CA . VAL A 1 248 ? -25.479 30.255 -29.337 1.000 12.532 265 VAL AAA CA 1
ATOM 3676 C C . VAL A 1 248 ? -25.493 29.138 -28.290 1.000 12.082 265 VAL AAA C 1
ATOM 3677 O O . VAL A 1 248 ? -25.460 27.970 -28.683 1.000 11.956 265 VAL AAA O 1
ATOM 3690 N N . ASN A 1 249 ? -25.693 29.455 -27.005 1.000 12.205 266 ASN AAA N 1
ATOM 3691 C CA . ASN A 1 249 ? -25.786 28.387 -25.973 1.000 13.584 266 ASN AAA CA 1
ATOM 3692 C C . ASN A 1 249 ? -26.947 27.406 -26.217 1.000 12.809 266 ASN AAA C 1
ATOM 3693 O O . ASN A 1 249 ? -26.884 26.280 -25.681 1.000 14.457 266 ASN AAA O 1
ATOM 3704 N N A SER A 1 250 ? -27.982 27.801 -26.965 0.500 14.122 267 SER AAA N 1
ATOM 3705 N N B SER A 1 250 ? -27.980 27.783 -26.972 0.500 12.375 267 SER AAA N 1
ATOM 3706 C CA A SER A 1 250 ? -29.123 26.912 -27.301 0.500 15.881 267 SER AAA CA 1
ATOM 3707 C CA B SER A 1 250 ? -29.109 26.868 -27.272 0.500 12.232 267 SER AAA CA 1
ATOM 3708 C C A SER A 1 250 ? -28.738 25.893 -28.383 0.500 14.388 267 SER AAA C 1
ATOM 3709 C C B SER A 1 250 ? -28.765 25.917 -28.425 0.500 12.300 267 SER AAA C 1
ATOM 3710 O O A SER A 1 250 ? -29.504 24.938 -28.590 0.500 17.656 267 SER AAA O 1
ATOM 3711 O O B SER A 1 250 ? -29.607 25.064 -28.758 0.500 15.065 267 SER AAA O 1
ATOM 3726 N N . MET A 1 251 ? -27.606 26.092 -29.061 1.000 13.190 268 MET AAA N 1
ATOM 3727 C CA . MET A 1 251 ? -27.237 25.350 -30.294 1.000 14.390 268 MET AAA CA 1
ATOM 3728 C C . MET A 1 251 ? -25.996 24.498 -30.107 1.000 14.114 268 MET AAA C 1
ATOM 3729 O O . MET A 1 251 ? -25.656 23.789 -31.043 1.000 13.854 268 MET AAA O 1
ATOM 3743 N N . PHE A 1 252 ? -25.367 24.547 -28.944 1.000 12.053 269 PHE AAA N 1
ATOM 3744 C CA . PHE A 1 252 ? -24.273 23.606 -28.633 1.000 11.843 269 PHE AAA CA 1
ATOM 3745 C C . PHE A 1 252 ? -24.428 23.200 -27.176 1.000 12.044 269 PHE AAA C 1
ATOM 3746 O O . PHE A 1 252 ? -25.212 23.812 -26.448 1.000 13.956 269 PHE AAA O 1
ATOM 3763 N N . GLY A 1 253 ? -23.743 22.133 -26.776 1.000 10.523 270 GLY AAA N 1
ATOM 3764 C CA . GLY A 1 253 ? -24.047 21.536 -25.460 1.000 11.231 270 GLY AAA CA 1
ATOM 3765 C C . GLY A 1 253 ? -22.857 20.987 -24.732 1.000 10.337 270 GLY AAA C 1
ATOM 3766 O O . GLY A 1 253 ? -23.065 20.234 -23.780 1.000 12.425 270 GLY AAA O 1
ATOM 3770 N N . LEU A 1 254 ? -21.647 21.375 -25.130 1.000 10.145 271 LEU AAA N 1
ATOM 3771 C CA . LEU A 1 254 ? -20.420 20.872 -24.481 1.000 9.719 271 LEU AAA CA 1
ATOM 3772 C C . LEU A 1 254 ? -19.329 21.915 -24.660 1.000 8.928 271 LEU AAA C 1
ATOM 3773 O O . LEU A 1 254 ? -19.084 22.327 -25.804 1.000 10.084 271 LEU AAA O 1
ATOM 3789 N N . VAL A 1 255 ? -18.650 22.245 -23.569 1.000 8.476 272 VAL AAA N 1
ATOM 3790 C CA . VAL A 1 255 ? -17.420 23.072 -23.611 1.000 8.656 272 VAL AAA CA 1
ATOM 3791 C C . VAL A 1 255 ? -16.234 22.143 -23.405 1.000 8.920 272 VAL AAA C 1
ATOM 3792 O O . VAL A 1 255 ? -16.259 21.290 -22.506 1.000 9.401 272 VAL AAA O 1
ATOM 3805 N N . THR A 1 256 ? -15.221 22.309 -24.232 1.000 8.385 273 THR AAA N 1
ATOM 3806 C CA . THR A 1 256 ? -13.995 21.486 -24.216 1.000 8.658 273 THR AAA CA 1
ATOM 3807 C C . THR A 1 256 ? -12.762 22.385 -24.147 1.000 9.177 273 THR AAA C 1
ATOM 3808 O O . THR A 1 256 ? -12.695 23.451 -24.804 1.000 9.417 273 THR AAA O 1
ATOM 3819 N N . ALA A 1 257 ? -11.759 21.901 -23.426 1.000 8.309 274 ALA AAA N 1
ATOM 3820 C CA . ALA A 1 257 ? -10.443 22.553 -23.353 1.000 8.912 274 ALA AAA CA 1
ATOM 3821 C C . ALA A 1 257 ? -9.411 21.542 -22.891 1.000 8.895 274 ALA AAA C 1
ATOM 3822 O O . ALA A 1 257 ? -9.730 20.498 -22.328 1.000 8.838 274 ALA AAA O 1
ATOM 3829 N N . HIS A 1 258 ? -8.164 21.873 -23.159 1.000 8.919 275 HIS AAA N 1
ATOM 3830 C CA . HIS A 1 258 ? -7.017 21.005 -22.832 1.000 9.808 275 HIS AAA CA 1
ATOM 3831 C C . HIS A 1 258 ? -6.332 21.523 -21.573 1.000 8.500 275 HIS AAA C 1
ATOM 3832 O O . HIS A 1 258 ? -6.847 22.436 -20.920 1.000 10.187 275 HIS AAA O 1
ATOM 3847 N N . ALA A 1 259 ? -5.205 20.915 -21.211 1.000 8.795 276 ALA AAA N 1
ATOM 3848 C CA . ALA A 1 259 ? -4.410 21.311 -20.030 1.000 9.602 276 ALA AAA CA 1
ATOM 3849 C C . ALA A 1 259 ? -2.961 21.560 -20.430 1.000 9.959 276 ALA AAA C 1
ATOM 3850 O O . ALA A 1 259 ? -2.067 21.031 -19.793 1.000 10.871 276 ALA AAA O 1
ATOM 3857 N N . TYR A 1 260 ? -2.751 22.368 -21.458 1.000 9.593 277 TYR AAA N 1
ATOM 3858 C CA . TYR A 1 260 ? -1.395 22.678 -21.949 1.000 10.631 277 TYR AAA CA 1
ATOM 3859 C C . TYR A 1 260 ? -1.000 24.109 -21.577 1.000 11.571 277 TYR AAA C 1
ATOM 3860 O O . TYR A 1 260 ? -0.018 24.285 -20.858 1.000 12.846 277 TYR AAA O 1
ATOM 3878 N N . THR A 1 261 ? -1.710 25.114 -22.064 1.000 10.860 278 THR AAA N 1
ATOM 3879 C CA . THR A 1 261 ? -1.296 26.524 -21.851 1.000 11.178 278 THR AAA CA 1
ATOM 3880 C C . THR A 1 261 ? -1.748 27.047 -20.489 1.000 10.989 278 THR AAA C 1
ATOM 3881 O O . THR A 1 261 ? -1.245 28.063 -20.036 1.000 12.622 278 THR AAA O 1
ATOM 3892 N N . SER A 1 262 ? -2.689 26.383 -19.845 1.000 11.341 279 SER AAA N 1
ATOM 3893 C CA . SER A 1 262 ? -3.050 26.669 -18.441 1.000 10.817 279 SER AAA CA 1
ATOM 3894 C C . SER A 1 262 ? -3.717 25.422 -17.888 1.000 10.406 279 SER AAA C 1
ATOM 3895 O O . SER A 1 262 ? -4.047 24.506 -18.687 1.000 11.979 279 SER AAA O 1
ATOM 3903 N N . GLN A 1 263 ? -3.894 25.394 -16.579 1.000 11.660 280 GLN AAA N 1
ATOM 3904 C CA . GLN A 1 263 ? -4.384 24.196 -15.876 1.000 11.300 280 GLN AAA CA 1
ATOM 3905 C C . GLN A 1 263 ? -5.850 24.368 -15.492 1.000 10.523 280 GLN AAA C 1
ATOM 3906 O O . GLN A 1 263 ? -6.352 25.496 -15.330 1.000 11.789 280 GLN AAA O 1
ATOM 3920 N N . PRO A 1 264 ? -6.590 23.244 -15.409 1.000 10.534 281 PRO AAA N 1
ATOM 3921 C CA . PRO A 1 264 ? -8.032 23.299 -15.148 1.000 10.349 281 PRO AAA CA 1
ATOM 3922 C C . PRO A 1 264 ? -8.292 23.503 -13.655 1.000 10.504 281 PRO AAA C 1
ATOM 3923 O O . PRO A 1 264 ? -8.612 22.560 -12.950 1.000 12.332 281 PRO AAA O 1
ATOM 3934 N N . GLY A 1 265 ? -8.113 24.740 -13.196 1.000 11.735 282 GLY AAA N 1
ATOM 3935 C CA . GLY A 1 265 ? -8.047 25.061 -11.755 1.000 12.514 282 GLY AAA CA 1
ATOM 3936 C C . GLY A 1 265 ? -9.167 25.957 -11.240 1.000 12.283 282 GLY AAA C 1
ATOM 3937 O O . GLY A 1 265 ? -9.124 26.314 -10.068 1.000 15.274 282 GLY AAA O 1
ATOM 3941 N N . PHE A 1 266 ? -10.161 26.287 -12.075 1.000 11.753 283 PHE AAA N 1
ATOM 3942 C CA . PHE A 1 266 ? -11.324 27.099 -11.683 1.000 11.248 283 PHE AAA CA 1
ATOM 3943 C C . PHE A 1 266 ? -12.549 26.629 -12.469 1.000 11.320 283 PHE AAA C 1
ATOM 3944 O O . PHE A 1 266 ? -12.419 25.988 -13.505 1.000 11.260 283 PHE AAA O 1
ATOM 3961 N N . SER A 1 267 ? -13.735 26.992 -12.005 1.000 11.244 284 SER AAA N 1
ATOM 3962 C CA . SER A 1 267 ? -14.995 26.647 -12.704 1.000 11.265 284 SER AAA CA 1
ATOM 3963 C C . SER A 1 267 ? -15.293 27.699 -13.780 1.000 11.253 284 SER AAA C 1
ATOM 3964 O O . SER A 1 267 ? -15.478 28.890 -13.436 1.000 14.048 284 SER AAA O 1
ATOM 3972 N N . MET A 1 268 ? -15.392 27.271 -15.029 1.000 11.072 285 MET AAA N 1
ATOM 3973 C CA . MET A 1 268 ? -15.752 28.193 -16.131 1.000 12.633 285 MET AAA CA 1
ATOM 3974 C C . MET A 1 268 ? -17.234 28.586 -16.019 1.000 13.017 285 MET AAA C 1
ATOM 3975 O O . MET A 1 268 ? -18.072 27.785 -15.514 1.000 13.645 285 MET AAA O 1
ATOM 3989 N N . ASN A 1 269 ? -17.537 29.783 -16.489 1.000 13.335 286 ASN AAA N 1
ATOM 3990 C CA . ASN A 1 269 ? -18.888 30.377 -16.451 1.000 13.954 286 ASN AAA CA 1
ATOM 3991 C C . ASN A 1 269 ? -19.606 29.990 -17.745 1.000 12.873 286 ASN AAA C 1
ATOM 3992 O O . ASN A 1 269 ? -19.646 30.770 -18.690 1.000 15.434 286 ASN AAA O 1
ATOM 4003 N N . THR A 1 270 ? -20.189 28.811 -17.768 1.000 14.411 287 THR AAA N 1
ATOM 4004 C CA . THR A 1 270 ? -20.978 28.283 -18.906 1.000 13.120 287 THR AAA CA 1
ATOM 4005 C C . THR A 1 270 ? -22.087 27.423 -18.324 1.000 12.839 287 THR AAA C 1
ATOM 4006 O O . THR A 1 270 ? -21.900 26.770 -17.305 1.000 13.189 287 THR AAA O 1
ATOM 4017 N N . PRO A 1 271 ? -23.247 27.329 -18.988 1.000 12.676 288 PRO AAA N 1
ATOM 4018 C CA . PRO A 1 271 ? -24.277 26.397 -18.546 1.000 12.798 288 PRO AAA CA 1
ATOM 4019 C C . PRO A 1 271 ? -23.948 24.937 -18.894 1.000 11.807 288 PRO AAA C 1
ATOM 4020 O O . PRO A 1 271 ? -24.580 24.026 -18.370 1.000 12.860 288 PRO AAA O 1
ATOM 4031 N N . HIS A 1 272 ? -22.982 24.716 -19.780 1.000 10.692 289 HIS AAA N 1
ATOM 4032 C CA . HIS A 1 272 ? -22.735 23.372 -20.363 1.000 10.959 289 HIS AAA CA 1
ATOM 4033 C C . HIS A 1 272 ? -21.819 22.577 -19.461 1.000 10.005 289 HIS AAA C 1
ATOM 4034 O O . HIS A 1 272 ? -20.977 23.150 -18.766 1.000 10.755 289 HIS AAA O 1
ATOM 4049 N N . PRO A 1 273 ? -21.861 21.239 -19.581 1.000 10.064 290 PRO AAA N 1
ATOM 4050 C CA . PRO A 1 273 ? -20.777 20.433 -19.056 1.000 10.297 290 PRO AAA CA 1
ATOM 4051 C C . PRO A 1 273 ? -19.484 20.865 -19.748 1.000 9.563 290 PRO AAA C 1
ATOM 4052 O O . PRO A 1 273 ? -19.461 21.250 -20.914 1.000 10.189 290 PRO AAA O 1
ATOM 4063 N N . VAL A 1 274 ? -18.414 20.736 -18.982 1.000 8.748 291 VAL AAA N 1
ATOM 4064 C CA . VAL A 1 274 ? -17.027 21.058 -19.423 1.000 8.519 291 VAL AAA CA 1
ATOM 4065 C C . VAL A 1 274 ? -16.187 19.785 -19.405 1.000 8.990 291 VAL AAA C 1
ATOM 4066 O O . VAL A 1 274 ? -16.150 19.106 -18.347 1.000 10.332 291 VAL AAA O 1
ATOM 4079 N N . TRP A 1 275 ? -15.495 19.489 -20.507 1.000 8.816 292 TRP AAA N 1
ATOM 4080 C CA . TRP A 1 275 ? -14.590 18.330 -20.561 1.000 8.555 292 TRP AAA CA 1
ATOM 4081 C C . TRP A 1 275 ? -13.170 18.828 -20.742 1.000 8.052 292 TRP AAA C 1
ATOM 4082 O O . TRP A 1 275 ? -12.931 19.690 -21.596 1.000 9.232 292 TRP AAA O 1
ATOM 4103 N N . MET A 1 276 ? -12.269 18.216 -19.995 1.000 8.089 293 MET AAA N 1
ATOM 4104 C CA . MET A 1 276 ? -10.821 18.359 -20.231 1.000 8.178 293 MET AAA CA 1
ATOM 4105 C C . MET A 1 276 ? -10.449 17.291 -21.253 1.000 6.886 293 MET AAA C 1
ATOM 4106 O O . MET A 1 276 ? -10.419 16.113 -20.890 1.000 8.614 293 MET AAA O 1
ATOM 4120 N N . THR A 1 277 ? -10.283 17.693 -22.510 1.000 7.380 294 THR AAA N 1
ATOM 4121 C CA . THR A 1 277 ? -10.237 16.728 -23.639 1.000 8.078 294 THR AAA CA 1
ATOM 4122 C C . THR A 1 277 ? -8.826 16.345 -24.085 1.000 8.564 294 THR AAA C 1
ATOM 4123 O O . THR A 1 277 ? -8.731 15.466 -24.962 1.000 8.615 294 THR AAA O 1
ATOM 4134 N N . ALA A 1 278 ? -7.766 16.888 -23.489 1.000 8.163 295 ALA AAA N 1
ATOM 4135 C CA . ALA A 1 278 ? -6.391 16.431 -23.790 1.000 9.222 295 ALA AAA CA 1
ATOM 4136 C C . ALA A 1 278 ? -5.416 17.005 -22.778 1.000 8.895 295 ALA AAA C 1
ATOM 4137 O O . ALA A 1 278 ? -5.362 18.230 -22.587 1.000 9.112 295 ALA AAA O 1
ATOM 4144 N N . ALA A 1 279 ? -4.642 16.110 -22.178 1.000 9.139 296 ALA AAA N 1
ATOM 4145 C CA . ALA A 1 279 ? -3.503 16.433 -21.306 1.000 9.737 296 ALA AAA CA 1
ATOM 4146 C C . ALA A 1 279 ? -2.501 15.308 -21.459 1.000 9.583 296 ALA AAA C 1
ATOM 4147 O O . ALA A 1 279 ? -2.873 14.169 -21.714 1.000 10.703 296 ALA AAA O 1
ATOM 4154 N N . ALA A 1 280 ? -1.241 15.628 -21.250 1.000 10.657 297 ALA AAA N 1
ATOM 4155 C CA . ALA A 1 280 ? -0.165 14.623 -21.290 1.000 11.073 297 ALA AAA CA 1
ATOM 4156 C C . ALA A 1 280 ? 1.135 15.281 -20.833 1.000 11.530 297 ALA AAA C 1
ATOM 4157 O O . ALA A 1 280 ? 1.242 16.503 -20.842 1.000 13.581 297 ALA AAA O 1
ATOM 4164 N N . ASP A 1 281 ? 2.088 14.444 -20.471 1.000 11.421 298 ASP AAA N 1
ATOM 4165 C CA . ASP A 1 281 ? 3.508 14.850 -20.318 1.000 12.397 298 ASP AAA CA 1
ATOM 4166 C C . ASP A 1 281 ? 4.171 14.764 -21.695 1.000 15.237 298 ASP AAA C 1
ATOM 4167 O O . ASP A 1 281 ? 4.790 13.748 -22.012 1.000 15.564 298 ASP AAA O 1
ATOM 4176 N N . LEU A 1 282 ? 3.974 15.762 -22.554 1.000 21.159 299 LEU AAA N 1
ATOM 4177 C CA . LEU A 1 282 ? 4.338 15.602 -23.992 1.000 24.576 299 LEU AAA CA 1
ATOM 4178 C C . LEU A 1 282 ? 5.859 15.546 -24.135 1.000 32.470 299 LEU AAA C 1
ATOM 4179 O O . LEU A 1 282 ? 6.331 14.862 -25.082 1.000 46.774 299 LEU AAA O 1
ATOM 4195 N N . GLN A 1 283 ? 6.591 16.209 -23.233 1.000 29.915 300 GLN AAA N 1
ATOM 4196 C CA . GLN A 1 283 ? 8.048 16.447 -23.396 1.000 33.670 300 GLN AAA CA 1
ATOM 4197 C C . GLN A 1 283 ? 8.850 15.288 -22.787 1.000 33.988 300 GLN AAA C 1
ATOM 4198 O O . GLN A 1 283 ? 9.974 15.080 -23.229 1.000 36.003 300 GLN AAA O 1
ATOM 4212 N N . GLY A 1 284 ? 8.291 14.561 -21.822 1.000 28.002 301 GLY AAA N 1
ATOM 4213 C CA . GLY A 1 284 ? 9.041 13.623 -20.978 1.000 24.336 301 GLY AAA CA 1
ATOM 4214 C C . GLY A 1 284 ? 9.336 12.314 -21.683 1.000 19.967 301 GLY AAA C 1
ATOM 4215 O O . GLY A 1 284 ? 8.453 11.767 -22.380 1.000 22.250 301 GLY AAA O 1
ATOM 4219 N N . ALA A 1 285 ? 10.521 11.767 -21.447 1.000 19.005 302 ALA AAA N 1
ATOM 4220 C CA . ALA A 1 285 ? 10.886 10.407 -21.869 1.000 18.360 302 ALA AAA CA 1
ATOM 4221 C C . ALA A 1 285 ? 10.002 9.411 -21.116 1.000 19.765 302 ALA AAA C 1
ATOM 4222 O O . ALA A 1 285 ? 9.566 9.702 -19.969 1.000 21.418 302 ALA AAA O 1
ATOM 4229 N N . TRP A 1 286 ? 9.716 8.280 -21.756 1.000 18.791 303 TRP AAA N 1
ATOM 4230 C CA . TRP A 1 286 ? 8.768 7.261 -21.245 1.000 18.186 303 TRP AAA CA 1
ATOM 4231 C C . TRP A 1 286 ? 9.112 6.927 -19.795 1.000 18.382 303 TRP AAA C 1
ATOM 4232 O O . TRP A 1 286 ? 10.296 6.583 -19.489 1.000 21.310 303 TRP AAA O 1
ATOM 4253 N N A THR A 1 287 ? 8.147 7.027 -18.896 0.500 18.550 304 THR AAA N 1
ATOM 4254 N N B THR A 1 287 ? 8.060 6.999 -18.966 0.500 17.383 304 THR AAA N 1
ATOM 4255 C CA A THR A 1 287 ? 8.241 6.401 -17.560 0.500 19.654 304 THR AAA CA 1
ATOM 4256 C CA B THR A 1 287 ? 7.967 6.665 -17.520 0.500 18.863 304 THR AAA CA 1
ATOM 4257 C C A THR A 1 287 ? 6.978 5.584 -17.384 0.500 17.556 304 THR AAA C 1
ATOM 4258 C C B THR A 1 287 ? 6.888 5.594 -17.382 0.500 16.559 304 THR AAA C 1
ATOM 4259 O O A THR A 1 287 ? 5.946 5.926 -17.998 0.500 18.114 304 THR AAA O 1
ATOM 4260 O O B THR A 1 287 ? 5.837 5.766 -18.041 0.500 16.998 304 THR AAA O 1
ATOM 4281 N N . SER A 1 288 ? 7.090 4.535 -16.593 1.000 15.006 305 SER AAA N 1
ATOM 4282 C CA . SER A 1 288 ? 5.985 3.574 -16.359 1.000 15.425 305 SER AAA CA 1
ATOM 4283 C C . SER A 1 288 ? 5.560 3.608 -14.897 1.000 12.499 305 SER AAA C 1
ATOM 4284 O O . SER A 1 288 ? 4.540 3.042 -14.591 1.000 14.398 305 SER AAA O 1
ATOM 4292 N N . ALA A 1 289 ? 6.328 4.250 -14.022 1.000 12.832 306 ALA AAA N 1
ATOM 4293 C CA . ALA A 1 289 ? 6.166 4.104 -12.560 1.000 12.860 306 ALA AAA CA 1
ATOM 4294 C C . ALA A 1 289 ? 4.926 4.851 -12.061 1.000 10.519 306 ALA AAA C 1
ATOM 4295 O O . ALA A 1 289 ? 4.500 5.894 -12.628 1.000 11.572 306 ALA AAA O 1
ATOM 4302 N N . TRP A 1 290 ? 4.369 4.333 -10.984 1.000 10.912 307 TRP AAA N 1
ATOM 4303 C CA . TRP A 1 290 ? 3.309 5.017 -10.217 1.000 10.229 307 TRP AAA CA 1
ATOM 4304 C C . TRP A 1 290 ? 3.867 6.186 -9.409 1.000 10.597 307 TRP AAA C 1
ATOM 4305 O O . TRP A 1 290 ? 3.430 7.335 -9.632 1.000 10.173 307 TRP AAA O 1
ATOM 4326 N N . TYR A 1 291 ? 4.827 5.936 -8.529 1.000 10.705 308 TYR AAA N 1
ATOM 4327 C CA . TYR A 1 291 ? 5.371 7.010 -7.671 1.000 11.017 308 TYR AAA CA 1
ATOM 4328 C C . TYR A 1 291 ? 6.849 6.807 -7.445 1.000 11.707 308 TYR AAA C 1
ATOM 4329 O O . TYR A 1 291 ? 7.300 5.718 -7.033 1.000 13.567 308 TYR AAA O 1
ATOM 4347 N N . SER A 1 292 ? 7.585 7.880 -7.661 1.000 12.177 309 SER AAA N 1
ATOM 4348 C CA . SER A 1 292 ? 8.988 7.956 -7.213 1.000 13.077 309 SER AAA CA 1
ATOM 4349 C C . SER A 1 292 ? 9.228 9.293 -6.516 1.000 12.811 309 SER AAA C 1
ATOM 4350 O O . SER A 1 292 ? 9.647 9.280 -5.350 1.000 13.823 309 SER AAA O 1
ATOM 4358 N N A TYR A 1 293 ? 8.987 10.424 -7.191 0.500 11.410 310 TYR AAA N 1
ATOM 4359 N N B TYR A 1 293 ? 8.966 10.412 -7.202 0.500 12.391 310 TYR AAA N 1
ATOM 4360 C CA A TYR A 1 293 ? 9.153 11.764 -6.565 0.500 12.687 310 TYR AAA CA 1
ATOM 4361 C CA B TYR A 1 293 ? 9.212 11.760 -6.628 0.500 14.216 310 TYR AAA CA 1
ATOM 4362 C C A TYR A 1 293 ? 8.133 12.772 -7.082 0.500 12.479 310 TYR AAA C 1
ATOM 4363 C C B TYR A 1 293 ? 8.076 12.740 -6.955 0.500 12.975 310 TYR AAA C 1
ATOM 4364 O O A TYR A 1 293 ? 8.381 13.979 -6.943 0.500 16.199 310 TYR AAA O 1
ATOM 4365 O O B TYR A 1 293 ? 8.126 13.873 -6.448 0.500 15.617 310 TYR AAA O 1
ATOM 4400 N N . GLY A 1 294 ? 7.033 12.321 -7.685 1.000 11.944 311 GLY AAA N 1
ATOM 4401 C CA . GLY A 1 294 ? 6.001 13.266 -8.162 1.000 12.764 311 GLY AAA CA 1
ATOM 4402 C C . GLY A 1 294 ? 6.380 13.901 -9.487 1.000 11.998 311 GLY AAA C 1
ATOM 4403 O O . GLY A 1 294 ? 5.813 14.936 -9.816 1.000 13.108 311 GLY AAA O 1
ATOM 4407 N N . GLY A 1 295 ? 7.238 13.243 -10.270 1.000 11.590 312 GLY AAA N 1
ATOM 4408 C CA . GLY A 1 295 ? 7.604 13.695 -11.615 1.000 12.005 312 GLY AAA CA 1
ATOM 4409 C C . GLY A 1 295 ? 6.421 13.763 -12.560 1.000 11.872 312 GLY AAA C 1
ATOM 4410 O O . GLY A 1 295 ? 5.355 13.121 -12.320 1.000 12.527 312 GLY AAA O 1
ATOM 4414 N N . ALA A 1 296 ? 6.590 14.510 -13.638 1.000 13.025 313 ALA AAA N 1
ATOM 4415 C CA . ALA A 1 296 ? 5.486 14.895 -14.538 1.000 13.878 313 ALA AAA CA 1
ATOM 4416 C C . ALA A 1 296 ? 4.869 13.679 -15.225 1.000 12.891 313 ALA AAA C 1
ATOM 4417 O O . ALA A 1 296 ? 3.727 13.819 -15.677 1.000 14.614 313 ALA AAA O 1
ATOM 4424 N N . GLY A 1 297 ? 5.567 12.548 -15.322 1.000 11.721 314 GLY AAA N 1
ATOM 4425 C CA . GLY A 1 297 ? 5.046 11.366 -16.027 1.000 12.604 314 GLY AAA CA 1
ATOM 4426 C C . GLY A 1 297 ? 4.524 10.285 -15.097 1.000 11.783 314 GLY AAA C 1
ATOM 4427 O O . GLY A 1 297 ? 4.031 9.250 -15.603 1.000 11.788 314 GLY AAA O 1
ATOM 4431 N N . GLU A 1 298 ? 4.640 10.473 -13.783 1.000 10.181 315 GLU AAA N 1
ATOM 4432 C CA . GLU A 1 298 ? 4.314 9.411 -12.806 1.000 10.135 315 GLU AAA CA 1
ATOM 4433 C C . GLU A 1 298 ? 2.794 9.206 -12.730 1.000 9.652 315 GLU AAA C 1
ATOM 4434 O O . GLU A 1 298 ? 2.000 10.178 -12.817 1.000 10.175 315 GLU AAA O 1
ATOM 4446 N N . GLY A 1 299 ? 2.377 7.961 -12.556 1.000 9.732 316 GLY AAA N 1
ATOM 4447 C CA . GLY A 1 299 ? 0.936 7.679 -12.418 1.000 8.886 316 GLY AAA CA 1
ATOM 4448 C C . GLY A 1 299 ? 0.309 8.482 -11.287 1.000 8.968 316 GLY AAA C 1
ATOM 4449 O O . GLY A 1 299 ? -0.798 9.000 -11.438 1.000 9.844 316 GLY AAA O 1
ATOM 4453 N N . TRP A 1 300 ? 0.993 8.592 -10.155 1.000 9.647 317 TRP AAA N 1
ATOM 4454 C CA . TRP A 1 300 ? 0.570 9.367 -8.965 1.000 9.799 317 TRP AAA CA 1
ATOM 4455 C C . TRP A 1 300 ? 0.232 10.800 -9.394 1.000 10.061 317 TRP AAA C 1
ATOM 4456 O O . TRP A 1 300 ? -0.794 11.366 -8.992 1.000 9.268 317 TRP AAA O 1
ATOM 4477 N N . THR A 1 301 ? 1.124 11.419 -10.151 1.000 9.496 318 THR AAA N 1
ATOM 4478 C CA . THR A 1 301 ? 0.935 12.801 -10.622 1.000 9.171 318 THR AAA CA 1
ATOM 4479 C C . THR A 1 301 ? -0.368 12.896 -11.422 1.000 9.222 318 THR AAA C 1
ATOM 4480 O O . THR A 1 301 ? -1.119 13.863 -11.243 1.000 10.121 318 THR AAA O 1
ATOM 4491 N N . TRP A 1 302 ? -0.585 11.953 -12.322 1.000 8.802 319 TRP AAA N 1
ATOM 4492 C CA . TRP A 1 302 ? -1.784 11.964 -13.182 1.000 8.627 319 TRP AAA CA 1
ATOM 4493 C C . TRP A 1 302 ? -3.044 11.684 -12.364 1.000 8.990 319 TRP AAA C 1
ATOM 4494 O O . TRP A 1 302 ? -4.080 12.327 -12.643 1.000 9.135 319 TRP AAA O 1
ATOM 4515 N N . ALA A 1 303 ? -2.987 10.849 -11.345 1.000 8.408 320 ALA AAA N 1
ATOM 4516 C CA . ALA A 1 303 ? -4.186 10.648 -10.495 1.000 9.155 320 ALA AAA CA 1
ATOM 4517 C C . ALA A 1 303 ? -4.577 11.978 -9.849 1.000 8.695 320 ALA AAA C 1
ATOM 4518 O O . ALA A 1 303 ? -5.775 12.296 -9.753 1.000 8.979 320 ALA AAA O 1
ATOM 4525 N N . ASN A 1 304 ? -3.579 12.751 -9.426 1.000 8.406 321 ASN AAA N 1
ATOM 4526 C CA . ASN A 1 304 ? -3.785 14.073 -8.803 1.000 8.863 321 ASN AAA CA 1
ATOM 4527 C C . ASN A 1 304 ? -4.200 15.103 -9.849 1.000 8.754 321 ASN AAA C 1
ATOM 4528 O O . ASN A 1 304 ? -5.020 15.968 -9.533 1.000 9.090 321 ASN AAA O 1
ATOM 4539 N N . ASN A 1 305 ? -3.697 15.015 -11.068 1.000 8.711 322 ASN AAA N 1
ATOM 4540 C CA . ASN A 1 305 ? -4.141 15.936 -12.147 1.000 9.215 322 ASN AAA CA 1
ATOM 4541 C C . ASN A 1 305 ? -5.645 15.738 -12.412 1.000 8.513 322 ASN AAA C 1
ATOM 4542 O O . ASN A 1 305 ? -6.401 16.749 -12.608 1.000 8.729 322 ASN AAA O 1
ATOM 4553 N N . VAL A 1 306 ? -6.101 14.490 -12.439 1.000 8.723 323 VAL AAA N 1
ATOM 4554 C CA . VAL A 1 306 ? -7.541 14.219 -12.636 1.000 7.890 323 VAL AAA CA 1
ATOM 4555 C C . VAL A 1 306 ? -8.316 14.817 -11.458 1.000 7.898 323 VAL AAA C 1
ATOM 4556 O O . VAL A 1 306 ? -9.322 15.494 -11.690 1.000 8.890 323 VAL AAA O 1
ATOM 4569 N N . TYR A 1 307 ? -7.864 14.566 -10.237 1.000 7.722 324 TYR AAA N 1
ATOM 4570 C CA . TYR A 1 307 ? -8.487 15.134 -9.021 1.000 9.135 324 TYR AAA CA 1
ATOM 4571 C C . TYR A 1 307 ? -8.660 16.640 -9.193 1.000 8.962 324 TYR AAA C 1
ATOM 4572 O O . TYR A 1 307 ? -9.773 17.192 -8.960 1.000 9.778 324 TYR AAA O 1
ATOM 4590 N N . ASN A 1 308 ? -7.585 17.333 -9.566 1.000 8.700 325 ASN AAA N 1
ATOM 4591 C CA . ASN A 1 308 ? -7.601 18.814 -9.646 1.000 9.220 325 ASN AAA CA 1
ATOM 4592 C C . ASN A 1 308 ? -8.628 19.266 -10.688 1.000 8.877 325 ASN AAA C 1
ATOM 4593 O O . ASN A 1 308 ? -9.370 20.221 -10.438 1.000 9.711 325 ASN AAA O 1
ATOM 4604 N N . ALA A 1 309 ? -8.653 18.627 -11.845 1.000 8.758 326 ALA AAA N 1
ATOM 4605 C CA . ALA A 1 309 ? -9.553 19.001 -12.952 1.000 8.898 326 ALA AAA CA 1
ATOM 4606 C C . ALA A 1 309 ? -11.016 18.866 -12.508 1.000 9.066 326 ALA AAA C 1
ATOM 4607 O O . ALA A 1 309 ? -11.836 19.718 -12.868 1.000 9.645 326 ALA AAA O 1
ATOM 4614 N N . ILE A 1 310 ? -11.338 17.793 -11.790 1.000 8.881 327 ILE AAA N 1
ATOM 4615 C CA . ILE A 1 310 ? -12.727 17.533 -11.342 1.000 9.544 327 ILE AAA CA 1
ATOM 4616 C C . ILE A 1 310 ? -13.088 18.463 -10.182 1.000 11.232 327 ILE AAA C 1
ATOM 4617 O O . ILE A 1 310 ? -14.127 19.132 -10.228 1.000 12.307 327 ILE AAA O 1
ATOM 4633 N N . VAL A 1 311 ? -12.265 18.506 -9.152 1.000 9.994 328 VAL AAA N 1
ATOM 4634 C CA . VAL A 1 311 ? -12.629 19.210 -7.888 1.000 11.306 328 VAL AAA CA 1
ATOM 4635 C C . VAL A 1 311 ? -12.444 20.717 -8.035 1.000 11.898 328 VAL AAA C 1
ATOM 4636 O O . VAL A 1 311 ? -13.270 21.479 -7.503 1.000 15.160 328 VAL AAA O 1
ATOM 4649 N N . ASN A 1 312 ? -11.353 21.147 -8.665 1.000 10.275 329 ASN AAA N 1
ATOM 4650 C CA . ASN A 1 312 ? -11.039 22.584 -8.805 1.000 11.385 329 ASN AAA CA 1
ATOM 4651 C C . ASN A 1 312 ? -11.517 23.135 -10.162 1.000 10.920 329 ASN AAA C 1
ATOM 4652 O O . ASN A 1 312 ? -11.930 24.286 -10.214 1.000 13.918 329 ASN AAA O 1
ATOM 4663 N N . GLY A 1 313 ? -11.420 22.357 -11.232 1.000 10.176 330 GLY AAA N 1
ATOM 4664 C CA . GLY A 1 313 ? -11.774 22.818 -12.582 1.000 9.652 330 GLY AAA CA 1
ATOM 4665 C C . GLY A 1 313 ? -13.220 22.549 -12.959 1.000 9.555 330 GLY AAA C 1
ATOM 4666 O O . GLY A 1 313 ? -13.619 22.988 -14.057 1.000 9.714 330 GLY AAA O 1
ATOM 4670 N N . ASN A 1 314 ? -13.982 21.869 -12.104 1.000 9.501 331 ASN AAA N 1
ATOM 4671 C CA . ASN A 1 314 ? -15.404 21.540 -12.367 1.000 9.457 331 ASN AAA CA 1
ATOM 4672 C C . ASN A 1 314 ? -15.550 20.751 -13.665 1.000 9.280 331 ASN AAA C 1
ATOM 4673 O O . ASN A 1 314 ? -16.590 20.822 -14.309 1.000 10.200 331 ASN AAA O 1
ATOM 4683 N N . ALA A 1 315 ? -14.588 19.921 -14.013 1.000 9.285 332 ALA AAA N 1
ATOM 4684 C CA . ALA A 1 315 ? -14.645 19.078 -15.224 1.000 8.949 332 ALA AAA CA 1
ATOM 4685 C C . ALA A 1 315 ? -15.645 17.945 -15.037 1.000 8.941 332 ALA AAA C 1
ATOM 4686 O O . ALA A 1 315 ? -15.657 17.322 -13.955 1.000 8.863 332 ALA AAA O 1
ATOM 4693 N N . SER A 1 316 ? -16.434 17.663 -16.081 1.000 8.479 333 SER AAA N 1
ATOM 4694 C CA . SER A 1 316 ? -17.305 16.471 -16.155 1.000 8.685 333 SER AAA CA 1
ATOM 4695 C C . SER A 1 316 ? -16.631 15.305 -16.865 1.000 8.913 333 SER AAA C 1
ATOM 4696 O O . SER A 1 316 ? -17.157 14.202 -16.798 1.000 10.725 333 SER AAA O 1
ATOM 4704 N N . ALA A 1 317 ? -15.491 15.512 -17.497 1.000 8.270 334 ALA AAA N 1
ATOM 4705 C CA . ALA A 1 317 ? -14.769 14.399 -18.121 1.000 8.190 334 ALA AAA CA 1
ATOM 4706 C C . ALA A 1 317 ? -13.292 14.759 -18.194 1.000 7.765 334 ALA AAA C 1
ATOM 4707 O O . ALA A 1 317 ? -12.921 15.961 -18.225 1.000 8.667 334 ALA AAA O 1
ATOM 4714 N N . TYR A 1 318 ? -12.475 13.720 -18.285 1.000 7.390 335 TYR AAA N 1
ATOM 4715 C CA . TYR A 1 318 ? -11.005 13.866 -18.343 1.000 7.573 335 TYR AAA CA 1
ATOM 4716 C C . TYR A 1 318 ? -10.472 12.881 -19.371 1.000 7.677 335 TYR AAA C 1
ATOM 4717 O O . TYR A 1 318 ? -10.669 11.672 -19.206 1.000 8.288 335 TYR AAA O 1
ATOM 4735 N N A LEU A 1 319 ? -9.805 13.401 -20.401 0.500 8.242 336 LEU AAA N 1
ATOM 4736 N N B LEU A 1 319 ? -9.833 13.400 -20.424 0.500 8.364 336 LEU AAA N 1
ATOM 4737 C CA A LEU A 1 319 ? -9.201 12.564 -21.462 0.500 8.747 336 LEU AAA CA 1
ATOM 4738 C CA B LEU A 1 319 ? -9.223 12.561 -21.486 0.500 9.116 336 LEU AAA CA 1
ATOM 4739 C C A LEU A 1 319 ? -7.692 12.800 -21.503 0.500 8.585 336 LEU AAA C 1
ATOM 4740 C C B LEU A 1 319 ? -7.707 12.795 -21.512 0.500 8.668 336 LEU AAA C 1
ATOM 4741 O O A LEU A 1 319 ? -7.234 13.938 -21.734 0.500 9.498 336 LEU AAA O 1
ATOM 4742 O O B LEU A 1 319 ? -7.252 13.935 -21.739 0.500 9.665 336 LEU AAA O 1
ATOM 4773 N N . TYR A 1 320 ? -6.916 11.740 -21.317 1.000 8.927 337 TYR AAA N 1
ATOM 4774 C CA . TYR A 1 320 ? -5.473 11.793 -21.600 1.000 9.423 337 TYR AAA CA 1
ATOM 4775 C C . TYR A 1 320 ? -5.350 11.921 -23.120 1.000 9.244 337 TYR AAA C 1
ATOM 4776 O O . TYR A 1 320 ? -6.209 11.429 -23.860 1.000 10.305 337 TYR AAA O 1
ATOM 4794 N N . TRP A 1 321 ? -4.273 12.527 -23.610 1.000 9.288 338 TRP AAA N 1
ATOM 4795 C CA . TRP A 1 321 ? -4.104 12.772 -25.066 1.000 10.160 338 TRP AAA CA 1
ATOM 4796 C C . TRP A 1 321 ? -4.248 11.469 -25.870 1.000 11.008 338 TRP AAA C 1
ATOM 4797 O O . TRP A 1 321 ? -5.222 11.335 -26.634 1.000 12.259 338 TRP AAA O 1
ATOM 4818 N N . ILE A 1 322 ? -3.338 10.522 -25.674 1.000 9.722 339 ILE AAA N 1
ATOM 4819 C CA . ILE A 1 322 ? -3.315 9.275 -26.478 1.000 10.323 339 ILE AAA CA 1
ATOM 4820 C C . ILE A 1 322 ? -3.328 8.071 -25.538 1.000 9.547 339 ILE AAA C 1
ATOM 4821 O O . ILE A 1 322 ? -2.675 8.076 -24.497 1.000 10.178 339 ILE AAA O 1
ATOM 4837 N N . GLY A 1 323 ? -4.012 7.025 -25.969 1.000 9.588 340 GLY AAA N 1
ATOM 4838 C CA . GLY A 1 323 ? -4.065 5.750 -25.250 1.000 9.943 340 GLY AAA CA 1
ATOM 4839 C C . GLY A 1 323 ? -2.818 4.941 -25.478 1.000 9.694 340 GLY AAA C 1
ATOM 4840 O O . GLY A 1 323 ? -1.904 4.971 -24.646 1.000 11.842 340 GLY AAA O 1
ATOM 4844 N N . ALA A 1 324 ? -2.825 4.182 -26.564 1.000 9.954 341 ALA AAA N 1
ATOM 4845 C CA . ALA A 1 324 ? -1.694 3.336 -26.968 1.000 10.263 341 ALA AAA CA 1
ATOM 4846 C C . ALA A 1 324 ? -1.016 3.934 -28.185 1.000 12.253 341 ALA AAA C 1
ATOM 4847 O O . ALA A 1 324 ? -1.699 4.335 -29.140 1.000 11.629 341 ALA AAA O 1
ATOM 4854 N N A GLN A 1 325 ? 0.322 3.902 -28.164 0.500 12.064 342 GLN AAA N 1
ATOM 4855 N N B GLN A 1 325 ? 0.322 3.929 -28.157 0.500 12.404 342 GLN AAA N 1
ATOM 4856 C CA A GLN A 1 325 ? 1.178 4.273 -29.317 0.500 14.731 342 GLN AAA CA 1
ATOM 4857 C CA B GLN A 1 325 ? 1.184 4.270 -29.317 0.500 15.100 342 GLN AAA CA 1
ATOM 4858 C C A GLN A 1 325 ? 2.589 3.731 -29.096 0.500 14.281 342 GLN AAA C 1
ATOM 4859 C C B GLN A 1 325 ? 2.580 3.694 -29.103 0.500 14.241 342 GLN AAA C 1
ATOM 4860 O O A GLN A 1 325 ? 2.937 3.341 -27.958 0.500 13.576 342 GLN AAA O 1
ATOM 4861 O O B GLN A 1 325 ? 2.914 3.274 -27.973 0.500 13.616 342 GLN AAA O 1
ATOM 4888 N N . THR A 1 326 ? 3.363 3.687 -30.173 1.000 15.139 343 THR AAA N 1
ATOM 4889 C CA . THR A 1 326 ? 4.789 3.323 -30.126 1.000 16.559 343 THR AAA CA 1
ATOM 4890 C C . THR A 1 326 ? 5.582 4.513 -29.580 1.000 18.972 343 THR AAA C 1
ATOM 4891 O O . THR A 1 326 ? 5.062 5.634 -29.533 1.000 21.950 343 THR AAA O 1
ATOM 4902 N N . GLY A 1 327 ? 6.826 4.271 -29.192 1.000 21.129 344 GLY AAA N 1
ATOM 4903 C CA . GLY A 1 327 ? 7.765 5.358 -28.882 1.000 22.775 344 GLY AAA CA 1
ATOM 4904 C C . GLY A 1 327 ? 7.968 5.570 -27.398 1.000 24.835 344 GLY AAA C 1
ATOM 4905 O O . GLY A 1 327 ? 7.142 5.118 -26.594 1.000 26.306 344 GLY AAA O 1
ATOM 4909 N N . ASN A 1 328 ? 9.040 6.286 -27.070 1.000 23.688 345 ASN AAA N 1
ATOM 4910 C CA . ASN A 1 328 ? 9.555 6.470 -25.693 1.000 24.291 345 ASN AAA CA 1
ATOM 4911 C C . ASN A 1 328 ? 9.266 7.915 -25.234 1.000 25.120 345 ASN AAA C 1
ATOM 4912 O O . ASN A 1 328 ? 10.153 8.559 -24.699 1.000 26.816 345 ASN AAA O 1
ATOM 4923 N N . THR A 1 329 ? 8.053 8.420 -25.431 1.000 23.584 346 THR AAA N 1
ATOM 4924 C CA . THR A 1 329 ? 7.567 9.656 -24.760 1.000 22.757 346 THR AAA CA 1
ATOM 4925 C C . THR A 1 329 ? 6.355 9.335 -23.878 1.000 21.834 346 THR AAA C 1
ATOM 4926 O O . THR A 1 329 ? 5.751 8.281 -24.045 1.000 27.960 346 THR AAA O 1
ATOM 4937 N N . ASN A 1 330 ? 6.011 10.252 -22.988 1.000 16.899 347 ASN AAA N 1
ATOM 4938 C CA . ASN A 1 330 ? 4.840 10.145 -22.096 1.000 16.734 347 ASN AAA CA 1
ATOM 4939 C C . ASN A 1 330 ? 3.632 10.822 -22.719 1.000 15.085 347 ASN AAA C 1
ATOM 4940 O O . ASN A 1 330 ? 2.740 11.203 -21.968 1.000 18.706 347 ASN AAA O 1
ATOM 4951 N N . SER A 1 331 ? 3.581 10.928 -24.040 1.000 15.307 348 SER AAA N 1
ATOM 4952 C CA . SER A 1 331 ? 2.403 11.495 -24.747 1.000 16.899 348 SER AAA CA 1
ATOM 4953 C C . SER A 1 331 ? 1.218 10.532 -24.649 1.000 13.770 348 SER AAA C 1
ATOM 4954 O O . SER A 1 331 ? 0.091 10.963 -24.936 1.000 14.665 348 SER AAA O 1
ATOM 4962 N N . HIS A 1 332 ? 1.452 9.299 -24.197 1.000 11.949 349 HIS AAA N 1
ATOM 4963 C CA . HIS A 1 332 ? 0.470 8.194 -24.203 1.000 10.788 349 HIS AAA CA 1
ATOM 4964 C C . HIS A 1 332 ? 0.457 7.482 -22.856 1.000 10.675 349 HIS AAA C 1
ATOM 4965 O O . HIS A 1 332 ? 1.382 7.683 -22.027 1.000 12.915 349 HIS AAA O 1
ATOM 4980 N N . MET A 1 333 ? -0.516 6.597 -22.683 1.000 10.508 350 MET AAA N 1
ATOM 4981 C CA . MET A 1 333 ? -0.669 5.817 -21.444 1.000 10.150 350 MET AAA CA 1
ATOM 4982 C C . MET A 1 333 ? -0.139 4.396 -21.577 1.000 10.482 350 MET AAA C 1
ATOM 4983 O O . MET A 1 333 ? 0.235 3.825 -20.536 1.000 11.058 350 MET AAA O 1
ATOM 4997 N N . VAL A 1 334 ? -0.122 3.857 -22.789 1.000 10.289 351 VAL AAA N 1
ATOM 4998 C CA . VAL A 1 334 ? 0.151 2.420 -23.024 1.000 11.775 351 VAL AAA CA 1
ATOM 4999 C C . VAL A 1 334 ? 1.197 2.304 -24.131 1.000 11.785 351 VAL AAA C 1
ATOM 5000 O O . VAL A 1 334 ? 0.980 2.844 -25.211 1.000 13.091 351 VAL AAA O 1
ATOM 5013 N N . HIS A 1 335 ? 2.316 1.663 -23.829 1.000 12.550 352 HIS AAA N 1
ATOM 5014 C CA . HIS A 1 335 ? 3.470 1.553 -24.757 1.000 14.000 352 HIS AAA CA 1
ATOM 5015 C C . HIS A 1 335 ? 3.242 0.362 -25.685 1.000 14.727 352 HIS AAA C 1
ATOM 5016 O O . HIS A 1 335 ? 2.957 -0.733 -25.176 1.000 17.045 352 HIS AAA O 1
ATOM 5031 N N . ILE A 1 336 ? 3.329 0.598 -26.986 1.000 13.819 353 ILE AAA N 1
ATOM 5032 C CA . ILE A 1 336 ? 3.374 -0.455 -28.024 1.000 14.432 353 ILE AAA CA 1
ATOM 5033 C C . ILE A 1 336 ? 4.839 -0.655 -28.384 1.000 15.745 353 ILE AAA C 1
ATOM 5034 O O . ILE A 1 336 ? 5.485 0.333 -28.747 1.000 18.143 353 ILE AAA O 1
ATOM 5050 N N . ASP A 1 337 ? 5.314 -1.890 -28.312 1.000 17.653 354 ASP AAA N 1
ATOM 5051 C CA . ASP A 1 337 ? 6.648 -2.264 -28.839 1.000 18.534 354 ASP AAA CA 1
ATOM 5052 C C . ASP A 1 337 ? 6.366 -3.057 -30.111 1.000 21.985 354 ASP AAA C 1
ATOM 5053 O O . ASP A 1 337 ? 5.925 -4.214 -30.003 1.000 22.173 354 ASP AAA O 1
ATOM 5062 N N . ALA A 1 338 ? 6.508 -2.421 -31.278 1.000 22.322 355 ALA AAA N 1
ATOM 5063 C CA . ALA A 1 338 ? 6.168 -3.037 -32.585 1.000 24.619 355 ALA AAA CA 1
ATOM 5064 C C . ALA A 1 338 ? 7.094 -4.237 -32.861 1.000 26.752 355 ALA AAA C 1
ATOM 5065 O O . ALA A 1 338 ? 6.607 -5.236 -33.445 1.000 31.770 355 ALA AAA O 1
ATOM 5072 N N A ASN A 1 339 ? 8.395 -4.101 -32.508 0.500 25.451 356 ASN AAA N 1
ATOM 5073 N N B ASN A 1 339 ? 8.349 -4.178 -32.422 0.500 25.741 356 ASN AAA N 1
ATOM 5074 C CA A ASN A 1 339 ? 9.455 -5.161 -32.563 0.500 26.045 356 ASN AAA CA 1
ATOM 5075 C CA B ASN A 1 339 ? 9.355 -5.226 -32.740 0.500 26.586 356 ASN AAA CA 1
ATOM 5076 C C A ASN A 1 339 ? 8.895 -6.430 -31.929 0.500 24.669 356 ASN AAA C 1
ATOM 5077 C C B ASN A 1 339 ? 9.164 -6.452 -31.827 0.500 25.535 356 ASN AAA C 1
ATOM 5078 O O A ASN A 1 339 ? 8.773 -7.461 -32.623 0.500 23.060 356 ASN AAA O 1
ATOM 5079 O O B ASN A 1 339 ? 9.638 -7.536 -32.219 0.500 25.763 356 ASN AAA O 1
ATOM 5100 N N . ALA A 1 340 ? 8.521 -6.313 -30.658 1.000 22.112 357 ALA AAA N 1
ATOM 5101 C CA . ALA A 1 340 ? 8.152 -7.452 -29.782 1.000 25.436 357 ALA AAA CA 1
ATOM 5102 C C . ALA A 1 340 ? 6.687 -7.854 -30.032 1.000 20.845 357 ALA AAA C 1
ATOM 5103 O O . ALA A 1 340 ? 6.317 -8.991 -29.720 1.000 21.475 357 ALA AAA O 1
ATOM 5110 N N . GLY A 1 341 ? 5.868 -6.947 -30.557 1.000 18.118 358 GLY AAA N 1
ATOM 5111 C CA . GLY A 1 341 ? 4.419 -7.166 -30.707 1.000 18.831 358 GLY AAA CA 1
ATOM 5112 C C . GLY A 1 341 ? 3.698 -7.073 -29.374 1.000 19.248 358 GLY AAA C 1
ATOM 5113 O O . GLY A 1 341 ? 2.635 -7.706 -29.234 1.000 22.273 358 GLY AAA O 1
ATOM 5117 N N . THR A 1 342 ? 4.219 -6.274 -28.446 1.000 17.591 359 THR AAA N 1
ATOM 5118 C CA . THR A 1 342 ? 3.731 -6.212 -27.049 1.000 16.650 359 THR AAA CA 1
ATOM 5119 C C . THR A 1 342 ? 3.135 -4.853 -26.700 1.000 16.278 359 THR AAA C 1
ATOM 5120 O O . THR A 1 342 ? 3.418 -3.820 -27.334 1.000 16.177 359 THR AAA O 1
ATOM 5131 N N . VAL A 1 343 ? 2.316 -4.905 -25.675 1.000 16.980 360 VAL AAA N 1
ATOM 5132 C CA . VAL A 1 343 ? 1.533 -3.772 -25.146 1.000 15.649 360 VAL AAA CA 1
ATOM 5133 C C . VAL A 1 343 ? 1.824 -3.719 -23.650 1.000 15.803 360 VAL AAA C 1
ATOM 5134 O O . VAL A 1 343 ? 1.585 -4.723 -23.000 1.000 17.273 360 VAL AAA O 1
ATOM 5147 N N . GLU A 1 344 ? 2.329 -2.600 -23.132 1.000 14.396 361 GLU AAA N 1
ATOM 5148 C CA . GLU A 1 344 ? 2.639 -2.462 -21.698 1.000 16.182 361 GLU AAA CA 1
ATOM 5149 C C . GLU A 1 344 ? 2.070 -1.151 -21.182 1.000 14.454 361 GLU AAA C 1
ATOM 5150 O O . GLU A 1 344 ? 2.548 -0.065 -21.508 1.000 14.869 361 GLU AAA O 1
ATOM 5162 N N . PRO A 1 345 ? 1.001 -1.220 -20.357 1.000 14.221 362 PRO AAA N 1
ATOM 5163 C CA . PRO A 1 345 ? 0.448 -0.018 -19.750 1.000 14.224 362 PRO AAA CA 1
ATOM 5164 C C . PRO A 1 345 ? 1.457 0.599 -18.770 1.000 13.480 362 PRO AAA C 1
ATOM 5165 O O . PRO A 1 345 ? 2.081 -0.074 -17.963 1.000 16.019 362 PRO AAA O 1
ATOM 5176 N N . SER A 1 346 ? 1.547 1.912 -18.815 1.000 12.901 363 SER AAA N 1
ATOM 5177 C CA . SER A 1 346 ? 2.157 2.706 -17.742 1.000 11.231 363 SER AAA CA 1
ATOM 5178 C C . SER A 1 346 ? 1.162 2.789 -16.584 1.000 10.610 363 SER AAA C 1
ATOM 5179 O O . SER A 1 346 ? -0.072 2.580 -16.745 1.000 11.034 363 SER AAA O 1
ATOM 5187 N N . LYS A 1 347 ? 1.652 3.268 -15.455 1.000 10.608 364 LYS AAA N 1
ATOM 5188 C CA . LYS A 1 347 ? 0.783 3.584 -14.307 1.000 9.626 364 LYS AAA CA 1
ATOM 5189 C C . LYS A 1 347 ? -0.069 4.833 -14.558 1.000 10.119 364 LYS AAA C 1
ATOM 5190 O O . LYS A 1 347 ? -0.987 5.040 -13.767 1.000 10.290 364 LYS AAA O 1
ATOM 5209 N N . ARG A 1 348 ? 0.173 5.594 -15.616 1.000 9.696 365 ARG AAA N 1
ATOM 5210 C CA . ARG A 1 348 ? -0.782 6.642 -16.043 1.000 9.436 365 ARG AAA CA 1
ATOM 5211 C C . ARG A 1 348 ? -2.084 5.995 -16.535 1.000 9.871 365 ARG AAA C 1
ATOM 5212 O O . ARG A 1 348 ? -3.159 6.557 -16.275 1.000 10.446 365 ARG AAA O 1
ATOM 5233 N N . LEU A 1 349 ? -2.020 4.892 -17.264 1.000 9.644 366 LEU AAA N 1
ATOM 5234 C CA . LEU A 1 349 ? -3.269 4.163 -17.642 1.000 10.276 366 LEU AAA CA 1
ATOM 5235 C C . LEU A 1 349 ? -4.025 3.799 -16.374 1.000 9.852 366 LEU AAA C 1
ATOM 5236 O O . LEU A 1 349 ? -5.239 4.053 -16.270 1.000 10.188 366 LEU AAA O 1
ATOM 5252 N N . TRP A 1 350 ? -3.357 3.177 -15.421 1.000 9.477 367 TRP AAA N 1
ATOM 5253 C CA . TRP A 1 350 ? -4.033 2.695 -14.202 1.000 9.297 367 TRP AAA CA 1
ATOM 5254 C C . TRP A 1 350 ? -4.526 3.869 -13.361 1.000 9.216 367 TRP AAA C 1
ATOM 5255 O O . TRP A 1 350 ? -5.554 3.718 -12.711 1.000 10.300 367 TRP AAA O 1
ATOM 5276 N N . ALA A 1 351 ? -3.847 5.008 -13.371 1.000 9.778 368 ALA AAA N 1
ATOM 5277 C CA . ALA A 1 351 ? -4.352 6.210 -12.681 1.000 9.418 368 ALA AAA CA 1
ATOM 5278 C C . ALA A 1 351 ? -5.717 6.593 -13.247 1.000 9.866 368 ALA AAA C 1
ATOM 5279 O O . ALA A 1 351 ? -6.658 6.842 -12.480 1.000 10.380 368 ALA AAA O 1
ATOM 5286 N N . LEU A 1 352 ? -5.825 6.655 -14.561 1.000 8.818 369 LEU AAA N 1
ATOM 5287 C CA . LEU A 1 352 ? -7.097 7.072 -15.189 1.000 8.877 369 LEU AAA CA 1
ATOM 5288 C C . LEU A 1 352 ? -8.136 5.984 -14.939 1.000 9.738 369 LEU AAA C 1
ATOM 5289 O O . LEU A 1 352 ? -9.312 6.303 -14.667 1.000 10.021 369 LEU AAA O 1
ATOM 5305 N N . GLY A 1 353 ? -7.738 4.722 -14.978 1.000 9.419 370 GLY AAA N 1
ATOM 5306 C CA . GLY A 1 353 ? -8.681 3.616 -14.735 1.000 9.359 370 GLY AAA CA 1
ATOM 5307 C C . GLY A 1 353 ? -9.143 3.528 -13.294 1.000 9.552 370 GLY AAA C 1
ATOM 5308 O O . GLY A 1 353 ? -10.280 3.141 -13.027 1.000 10.174 370 GLY AAA O 1
ATOM 5312 N N . GLN A 1 354 ? -8.300 3.875 -12.338 1.000 9.608 371 GLN AAA N 1
ATOM 5313 C CA . GLN A 1 354 ? -8.674 3.933 -10.904 1.000 9.820 371 GLN AAA CA 1
ATOM 5314 C C . GLN A 1 354 ? -9.810 4.935 -10.678 1.000 9.465 371 GLN AAA C 1
ATOM 5315 O O . GLN A 1 354 ? -10.634 4.702 -9.786 1.000 12.431 371 GLN AAA O 1
ATOM 5329 N N . TRP A 1 355 ? -9.888 5.961 -11.509 1.000 8.959 372 TRP AAA N 1
ATOM 5330 C CA . TRP A 1 355 ? -11.086 6.823 -11.601 1.000 8.398 372 TRP AAA CA 1
ATOM 5331 C C . TRP A 1 355 ? -12.209 6.117 -12.372 1.000 8.775 372 TRP AAA C 1
ATOM 5332 O O . TRP A 1 355 ? -13.317 5.986 -11.840 1.000 10.092 372 TRP AAA O 1
ATOM 5353 N N . SER A 1 356 ? -11.956 5.786 -13.619 1.000 8.417 373 SER AAA N 1
ATOM 5354 C CA . SER A 1 356 ? -13.006 5.431 -14.599 1.000 7.884 373 SER AAA CA 1
ATOM 5355 C C . SER A 1 356 ? -13.726 4.132 -14.251 1.000 8.059 373 SER AAA C 1
ATOM 5356 O O . SER A 1 356 ? -14.951 4.034 -14.526 1.000 9.293 373 SER AAA O 1
ATOM 5364 N N . ARG A 1 357 ? -13.043 3.167 -13.666 1.000 9.618 374 ARG AAA N 1
ATOM 5365 C CA . ARG A 1 357 ? -13.684 1.868 -13.339 1.000 9.789 374 ARG AAA CA 1
ATOM 5366 C C . ARG A 1 357 ? -14.840 2.070 -12.365 1.000 10.570 374 ARG AAA C 1
ATOM 5367 O O . ARG A 1 357 ? -15.794 1.259 -12.411 1.000 12.142 374 ARG AAA O 1
ATOM 5388 N N . PHE A 1 358 ? -14.773 3.075 -11.494 1.000 9.747 375 PHE AAA N 1
ATOM 5389 C CA . PHE A 1 358 ? -15.703 3.183 -10.345 1.000 9.737 375 PHE AAA CA 1
ATOM 5390 C C . PHE A 1 358 ? -16.591 4.408 -10.463 1.000 9.709 375 PHE AAA C 1
ATOM 5391 O O . PHE A 1 358 ? -17.629 4.408 -9.799 1.000 12.582 375 PHE AAA O 1
ATOM 5408 N N . VAL A 1 359 ? -16.190 5.410 -11.231 1.000 9.406 376 VAL AAA N 1
ATOM 5409 C CA . VAL A 1 359 ? -16.974 6.650 -11.425 1.000 9.720 376 VAL AAA CA 1
ATOM 5410 C C . VAL A 1 359 ? -17.490 6.570 -12.852 1.000 9.397 376 VAL AAA C 1
ATOM 5411 O O . VAL A 1 359 ? -16.765 6.883 -13.796 1.000 9.568 376 VAL AAA O 1
ATOM 5424 N N . ARG A 1 360 ? -18.651 5.949 -12.998 1.000 10.632 377 ARG AAA N 1
ATOM 5425 C CA . ARG A 1 360 ? -19.225 5.626 -14.313 1.000 10.860 377 ARG AAA CA 1
ATOM 5426 C C . ARG A 1 360 ? -19.985 6.825 -14.841 1.000 10.163 377 ARG AAA C 1
ATOM 5427 O O . ARG A 1 360 ? -20.410 7.712 -14.091 1.000 10.534 377 ARG AAA O 1
ATOM 5448 N N . PRO A 1 361 ? -20.205 6.864 -16.172 1.000 10.153 378 PRO AAA N 1
ATOM 5449 C CA . PRO A 1 361 ? -21.039 7.914 -16.747 1.000 10.497 378 PRO AAA CA 1
ATOM 5450 C C . PRO A 1 361 ? -22.348 8.113 -15.983 1.000 9.997 378 PRO AAA C 1
ATOM 5451 O O . PRO A 1 361 ? -23.002 7.162 -15.591 1.000 11.314 378 PRO AAA O 1
ATOM 5462 N N . GLY A 1 362 ? -22.694 9.375 -15.783 1.000 10.566 379 GLY AAA N 1
ATOM 5463 C CA . GLY A 1 362 ? -23.913 9.777 -15.080 1.000 12.259 379 GLY AAA CA 1
ATOM 5464 C C . GLY A 1 362 ? -23.735 9.922 -13.588 1.000 11.944 379 GLY AAA C 1
ATOM 5465 O O . GLY A 1 362 ? -24.700 10.281 -12.902 1.000 14.342 379 GLY AAA O 1
ATOM 5469 N N . ALA A 1 363 ? -22.558 9.641 -13.049 1.000 10.726 380 ALA AAA N 1
ATOM 5470 C CA . ALA A 1 363 ? -22.313 9.845 -11.617 1.000 10.544 380 ALA AAA CA 1
ATOM 5471 C C . ALA A 1 363 ? -22.448 11.331 -11.290 1.000 11.198 380 ALA AAA C 1
ATOM 5472 O O . ALA A 1 363 ? -22.125 12.179 -12.143 1.000 14.035 380 ALA AAA O 1
ATOM 5479 N N . ARG A 1 364 ? -22.873 11.609 -10.068 1.000 8.679 381 ARG AAA N 1
ATOM 5480 C CA . ARG A 1 364 ? -22.973 12.986 -9.551 1.000 9.683 381 ARG AAA CA 1
ATOM 5481 C C . ARG A 1 364 ? -21.925 13.125 -8.445 1.000 9.821 381 ARG AAA C 1
ATOM 5482 O O . ARG A 1 364 ? -21.936 12.343 -7.475 1.000 10.044 381 ARG AAA O 1
ATOM 5503 N N . ARG A 1 365 ? -21.038 14.101 -8.579 1.000 9.514 382 ARG AAA N 1
ATOM 5504 C CA . ARG A 1 365 ? -20.055 14.367 -7.505 1.000 9.843 382 ARG AAA CA 1
ATOM 5505 C C . ARG A 1 365 ? -20.829 14.868 -6.295 1.000 10.120 382 ARG AAA C 1
ATOM 5506 O O . ARG A 1 365 ? -21.769 15.666 -6.461 1.000 10.488 382 ARG AAA O 1
ATOM 5527 N N . VAL A 1 366 ? -20.456 14.395 -5.121 1.000 9.600 383 VAL AAA N 1
ATOM 5528 C CA . VAL A 1 366 ? -21.076 14.771 -3.827 1.000 11.526 383 VAL AAA CA 1
ATOM 5529 C C . VAL A 1 366 ? -19.988 15.091 -2.804 1.000 12.392 383 VAL AAA C 1
ATOM 5530 O O . VAL A 1 366 ? -18.834 14.748 -3.036 1.000 13.183 383 VAL AAA O 1
ATOM 5543 N N . ALA A 1 367 ? -20.360 15.742 -1.710 1.000 12.619 384 ALA AAA N 1
ATOM 5544 C CA . ALA A 1 367 ? -19.413 16.206 -0.689 1.000 13.029 384 ALA AAA CA 1
ATOM 5545 C C . ALA A 1 367 ? -18.946 15.025 0.145 1.000 13.451 384 ALA AAA C 1
ATOM 5546 O O . ALA A 1 367 ? -19.729 14.111 0.387 1.000 13.976 384 ALA AAA O 1
ATOM 5553 N N . VAL A 1 368 ? -17.702 15.079 0.587 1.000 13.918 385 VAL AAA N 1
ATOM 5554 C CA . VAL A 1 368 ? -17.144 14.131 1.579 1.000 14.581 385 VAL AAA CA 1
ATOM 5555 C C . VAL A 1 368 ? -16.197 14.912 2.487 1.000 15.772 385 VAL AAA C 1
ATOM 5556 O O . VAL A 1 368 ? -15.502 15.799 1.990 1.000 20.113 385 VAL AAA O 1
ATOM 5569 N N . SER A 1 369 ? -16.262 14.638 3.784 1.000 17.748 386 SER AAA N 1
ATOM 5570 C CA . SER A 1 369 ? -15.511 15.386 4.821 1.000 22.416 386 SER AAA CA 1
ATOM 5571 C C . SER A 1 369 ? -14.702 14.393 5.638 1.000 24.031 386 SER AAA C 1
ATOM 5572 O O . SER A 1 369 ? -15.108 13.221 5.691 1.000 22.808 386 SER AAA O 1
ATOM 5580 N N . GLY A 1 370 ? -13.599 14.863 6.226 1.000 26.554 387 GLY AAA N 1
ATOM 5581 C CA . GLY A 1 370 ? -12.660 14.031 6.994 1.000 30.808 387 GLY AAA CA 1
ATOM 5582 C C . GLY A 1 370 ? -11.231 14.087 6.474 1.000 32.690 387 GLY AAA C 1
ATOM 5583 O O . GLY A 1 370 ? -10.360 13.668 7.231 1.000 48.614 387 GLY AAA O 1
ATOM 5587 N N . ALA A 1 371 ? -10.997 14.568 5.245 1.000 35.030 388 ALA AAA N 1
ATOM 5588 C CA . ALA A 1 371 ? -9.674 14.671 4.566 1.000 39.327 388 ALA AAA CA 1
ATOM 5589 C C . ALA A 1 371 ? -8.709 15.556 5.364 1.000 39.741 388 ALA AAA C 1
ATOM 5590 O O . ALA A 1 371 ? -9.131 16.195 6.311 1.000 37.596 388 ALA AAA O 1
ATOM 5597 N N . SER A 1 372 ? -7.444 15.611 4.949 1.000 37.419 389 SER AAA N 1
ATOM 5598 C CA . SER A 1 372 ? -6.339 16.119 5.789 1.000 39.736 389 SER AAA CA 1
ATOM 5599 C C . SER A 1 372 ? -5.194 16.631 4.921 1.000 40.021 389 SER AAA C 1
ATOM 5600 O O . SER A 1 372 ? -5.347 16.742 3.680 1.000 52.962 389 SER AAA O 1
ATOM 5608 N N . GLY A 1 373 ? -4.083 16.910 5.582 1.000 36.394 390 GLY AAA N 1
ATOM 5609 C CA . GLY A 1 373 ? -2.768 17.032 4.945 1.000 37.213 390 GLY AAA CA 1
ATOM 5610 C C . GLY A 1 373 ? -2.524 15.872 4.008 1.000 28.995 390 GLY AAA C 1
ATOM 5611 O O . GLY A 1 373 ? -2.343 16.119 2.806 1.000 40.494 390 GLY AAA O 1
ATOM 5615 N N A SER A 1 374 ? -2.549 14.643 4.544 0.500 24.306 391 SER AAA N 1
ATOM 5616 N N B SER A 1 374 ? -2.532 14.631 4.505 0.500 22.555 391 SER AAA N 1
ATOM 5617 C CA A SER A 1 374 ? -2.043 13.416 3.875 0.500 19.542 391 SER AAA CA 1
ATOM 5618 C CA B SER A 1 374 ? -2.011 13.466 3.741 0.500 17.445 391 SER AAA CA 1
ATOM 5619 C C A SER A 1 374 ? -3.097 12.810 2.936 0.500 14.582 391 SER AAA C 1
ATOM 5620 C C B SER A 1 374 ? -3.109 12.773 2.924 0.500 13.941 391 SER AAA C 1
ATOM 5621 O O A SER A 1 374 ? -2.689 12.094 2.017 0.500 14.751 391 SER AAA O 1
ATOM 5622 O O B SER A 1 374 ? -2.744 11.942 2.087 0.500 14.734 391 SER AAA O 1
ATOM 5637 N N . LEU A 1 375 ? -4.392 13.067 3.158 1.000 13.925 392 LEU AAA N 1
ATOM 5638 C CA . LEU A 1 375 ? -5.483 12.473 2.343 1.000 15.064 392 LEU AAA CA 1
ATOM 5639 C C . LEU A 1 375 ? -6.194 13.557 1.548 1.000 16.425 392 LEU AAA C 1
ATOM 5640 O O . LEU A 1 375 ? -6.607 14.545 2.146 1.000 21.470 392 LEU AAA O 1
ATOM 5656 N N . ARG A 1 376 ? -6.353 13.342 0.246 1.000 13.086 393 ARG AAA N 1
ATOM 5657 C CA . ARG A 1 376 ? -7.293 14.132 -0.575 1.000 13.565 393 ARG AAA CA 1
ATOM 5658 C C . ARG A 1 376 ? -8.418 13.196 -0.991 1.000 12.806 393 ARG AAA C 1
ATOM 5659 O O . ARG A 1 376 ? -8.155 12.070 -1.430 1.000 15.872 393 ARG AAA O 1
ATOM 5680 N N . THR A 1 377 ? -9.640 13.680 -0.853 1.000 12.238 394 THR AAA N 1
ATOM 5681 C CA . THR A 1 377 ? -10.831 12.843 -1.028 1.000 11.615 394 THR AAA CA 1
ATOM 5682 C C . THR A 1 377 ? -11.834 13.522 -1.946 1.000 10.912 394 THR AAA C 1
ATOM 5683 O O . THR A 1 377 ? -11.925 14.741 -2.010 1.000 12.455 394 THR AAA O 1
ATOM 5694 N N . ALA A 1 378 ? -12.595 12.687 -2.634 1.000 10.400 395 ALA AAA N 1
ATOM 5695 C CA . ALA A 1 378 ? -13.745 13.123 -3.437 1.000 10.349 395 ALA AAA CA 1
ATOM 5696 C C . ALA A 1 378 ? -14.724 11.962 -3.485 1.000 10.293 395 ALA AAA C 1
ATOM 5697 O O . ALA A 1 378 ? -14.333 10.836 -3.200 1.000 12.311 395 ALA AAA O 1
ATOM 5704 N N . ALA A 1 379 ? -15.977 12.249 -3.743 1.000 9.413 396 ALA AAA N 1
ATOM 5705 C CA . ALA A 1 379 ? -17.005 11.201 -3.716 1.000 10.321 396 ALA AAA CA 1
ATOM 5706 C C . ALA A 1 379 ? -17.982 11.391 -4.857 1.000 9.635 396 ALA AAA C 1
ATOM 5707 O O . ALA A 1 379 ? -18.233 12.509 -5.284 1.000 9.722 396 ALA AAA O 1
ATOM 5714 N N . PHE A 1 380 ? -18.520 10.268 -5.306 1.000 9.244 397 PHE AAA N 1
ATOM 5715 C CA . PHE A 1 380 ? -19.394 10.214 -6.499 1.000 9.478 397 PHE AAA CA 1
ATOM 5716 C C . PHE A 1 380 ? -20.516 9.210 -6.282 1.000 10.171 397 PHE AAA C 1
ATOM 5717 O O . PHE A 1 380 ? -20.281 8.098 -5.851 1.000 11.145 397 PHE AAA O 1
ATOM 5734 N N . ARG A 1 381 ? -21.730 9.659 -6.587 1.000 10.127 398 ARG AAA N 1
ATOM 5735 C CA . ARG A 1 381 ? -22.938 8.823 -6.504 1.000 10.672 398 ARG AAA CA 1
ATOM 5736 C C . ARG A 1 381 ? -23.296 8.373 -7.914 1.000 9.919 398 ARG AAA C 1
ATOM 5737 O O . ARG A 1 381 ? -23.726 9.197 -8.704 1.000 10.861 398 ARG AAA O 1
ATOM 5758 N N . ASN A 1 382 ? -23.088 7.095 -8.196 1.000 9.766 399 ASN AAA N 1
ATOM 5759 C CA . ASN A 1 382 ? -23.357 6.505 -9.517 1.000 10.486 399 ASN AAA CA 1
ATOM 5760 C C . ASN A 1 382 ? -24.848 6.366 -9.761 1.000 10.867 399 ASN AAA C 1
ATOM 5761 O O . ASN A 1 382 ? -25.650 6.345 -8.790 1.000 10.981 399 ASN AAA O 1
ATOM 5772 N N . GLU A 1 383 ? -25.212 6.232 -11.019 1.000 11.113 400 GLU AAA N 1
ATOM 5773 C CA . GLU A 1 383 ? -26.650 6.042 -11.380 1.000 12.574 400 GLU AAA CA 1
ATOM 5774 C C . GLU A 1 383 ? -27.214 4.808 -10.660 1.000 13.584 400 GLU AAA C 1
ATOM 5775 O O . GLU A 1 383 ? -28.417 4.818 -10.286 1.000 14.797 400 GLU AAA O 1
ATOM 5787 N N . ASP A 1 384 ? -26.400 3.781 -10.429 1.000 14.214 401 ASP AAA N 1
ATOM 5788 C CA . ASP A 1 384 ? -26.854 2.496 -9.816 1.000 15.809 401 ASP AAA CA 1
ATOM 5789 C C . ASP A 1 384 ? -26.906 2.600 -8.283 1.000 13.625 401 ASP AAA C 1
ATOM 5790 O O . ASP A 1 384 ? -27.186 1.591 -7.621 1.000 16.270 401 ASP AAA O 1
ATOM 5799 N N . GLY A 1 385 ? -26.613 3.776 -7.730 1.000 14.184 402 GLY AAA N 1
ATOM 5800 C CA . GLY A 1 385 ? -26.666 4.067 -6.286 1.000 13.091 402 GLY AAA CA 1
ATOM 5801 C C . GLY A 1 385 ? -25.358 3.774 -5.574 1.000 13.432 402 GLY AAA C 1
ATOM 5802 O O . GLY A 1 385 ? -25.212 4.188 -4.395 1.000 14.082 402 GLY AAA O 1
ATOM 5806 N N . SER A 1 386 ? -24.400 3.143 -6.240 1.000 13.185 403 SER AAA N 1
ATOM 5807 C CA . SER A 1 386 ? -23.085 2.909 -5.610 1.000 12.385 403 SER AAA CA 1
ATOM 5808 C C . SER A 1 386 ? -22.415 4.265 -5.353 1.000 12.067 403 SER AAA C 1
ATOM 5809 O O . SER A 1 386 ? -22.581 5.216 -6.175 1.000 13.332 403 SER AAA O 1
ATOM 5817 N N . VAL A 1 387 ? -21.673 4.357 -4.256 1.000 10.974 404 VAL AAA N 1
ATOM 5818 C CA . VAL A 1 387 ? -20.971 5.610 -3.889 1.000 11.306 404 VAL AAA CA 1
ATOM 5819 C C . VAL A 1 387 ? -19.483 5.288 -3.925 1.000 11.076 404 VAL AAA C 1
ATOM 5820 O O . VAL A 1 387 ? -19.012 4.455 -3.108 1.000 12.967 404 VAL AAA O 1
ATOM 5833 N N . ALA A 1 388 ? -18.776 5.914 -4.855 1.000 10.053 405 ALA AAA N 1
ATOM 5834 C CA . ALA A 1 388 ? -17.319 5.710 -5.003 1.000 10.584 405 ALA AAA CA 1
ATOM 5835 C C . ALA A 1 388 ? -16.624 6.852 -4.276 1.000 10.218 405 ALA AAA C 1
ATOM 5836 O O . ALA A 1 388 ? -16.827 8.002 -4.648 1.000 10.704 405 ALA AAA O 1
ATOM 5843 N N . VAL A 1 389 ? -15.814 6.503 -3.285 1.000 10.391 406 VAL AAA N 1
ATOM 5844 C CA . VAL A 1 389 ? -15.020 7.482 -2.512 1.000 9.729 406 VAL AAA CA 1
ATOM 5845 C C . VAL A 1 389 ? -13.550 7.310 -2.881 1.000 10.179 406 VAL AAA C 1
ATOM 5846 O O . VAL A 1 389 ? -12.961 6.225 -2.652 1.000 11.851 406 VAL AAA O 1
ATOM 5859 N N . VAL A 1 390 ? -13.009 8.350 -3.494 1.000 10.201 407 VAL AAA N 1
ATOM 5860 C CA . VAL A 1 390 ? -11.593 8.408 -3.917 1.000 9.948 407 VAL AAA CA 1
ATOM 5861 C C . VAL A 1 390 ? -10.783 8.908 -2.729 1.000 10.405 407 VAL AAA C 1
ATOM 5862 O O . VAL A 1 390 ? -11.155 9.944 -2.115 1.000 11.641 407 VAL AAA O 1
ATOM 5875 N N . VAL A 1 391 ? -9.700 8.194 -2.442 1.000 11.534 408 VAL AAA N 1
ATOM 5876 C CA . VAL A 1 391 ? -8.713 8.566 -1.378 1.000 11.688 408 VAL AAA CA 1
ATOM 5877 C C . VAL A 1 391 ? -7.323 8.544 -2.006 1.000 11.755 408 VAL AAA C 1
ATOM 5878 O O . VAL A 1 391 ? -6.816 7.466 -2.353 1.000 11.998 408 VAL AAA O 1
ATOM 5891 N N . ILE A 1 392 ? -6.716 9.719 -2.135 1.000 10.782 409 ILE AAA N 1
ATOM 5892 C CA . ILE A 1 392 ? -5.311 9.816 -2.604 1.000 10.511 409 ILE AAA CA 1
ATOM 5893 C C . ILE A 1 392 ? -4.457 10.084 -1.367 1.000 11.200 409 ILE AAA C 1
ATOM 5894 O O . ILE A 1 392 ? -4.652 11.120 -0.695 1.000 12.733 409 ILE AAA O 1
ATOM 5910 N N . ASN A 1 393 ? -3.580 9.141 -1.067 1.000 11.914 410 ASN AAA N 1
ATOM 5911 C CA . ASN A 1 393 ? -2.846 9.093 0.219 1.000 13.134 410 ASN AAA CA 1
ATOM 5912 C C . ASN A 1 393 ? -1.371 9.365 -0.021 1.000 13.527 410 ASN AAA C 1
ATOM 5913 O O . ASN A 1 393 ? -0.716 8.494 -0.563 1.000 14.425 410 ASN AAA O 1
ATOM 5924 N N A SER A 1 394 ? -0.877 10.536 0.389 0.500 12.384 411 SER AAA N 1
ATOM 5925 N N B SER A 1 394 ? -0.897 10.550 0.381 0.500 13.085 411 SER AAA N 1
ATOM 5926 C CA A SER A 1 394 ? 0.556 10.917 0.274 0.500 13.373 411 SER AAA CA 1
ATOM 5927 C CA B SER A 1 394 ? 0.530 10.969 0.307 0.500 14.784 411 SER AAA CA 1
ATOM 5928 C C A SER A 1 394 ? 1.337 10.544 1.535 0.500 13.859 411 SER AAA C 1
ATOM 5929 C C B SER A 1 394 ? 1.351 10.320 1.425 0.500 14.603 411 SER AAA C 1
ATOM 5930 O O A SER A 1 394 ? 2.522 10.950 1.610 0.500 15.252 411 SER AAA O 1
ATOM 5931 O O B SER A 1 394 ? 2.595 10.234 1.261 0.500 17.000 411 SER AAA O 1
ATOM 5946 N N . GLY A 1 395 ? 0.696 9.890 2.506 1.000 14.960 412 GLY AAA N 1
ATOM 5947 C CA . GLY A 1 395 ? 1.382 9.425 3.724 1.000 17.285 412 GLY AAA CA 1
ATOM 5948 C C . GLY A 1 395 ? 1.627 7.926 3.719 1.000 17.470 412 GLY AAA C 1
ATOM 5949 O O . GLY A 1 395 ? 1.572 7.281 2.633 1.000 17.384 412 GLY AAA O 1
ATOM 5953 N N . GLY A 1 396 ? 1.939 7.385 4.894 1.000 19.584 413 GLY AAA N 1
ATOM 5954 C CA . GLY A 1 396 ? 2.073 5.936 5.096 1.000 19.988 413 GLY AAA CA 1
ATOM 5955 C C . GLY A 1 396 ? 0.716 5.262 5.020 1.000 16.379 413 GLY AAA C 1
ATOM 5956 O O . GLY A 1 396 ? -0.332 5.966 4.837 1.000 16.634 413 GLY AAA O 1
ATOM 5960 N N . ASP A 1 397 ? 0.696 3.942 5.140 1.000 16.658 414 ASP AAA N 1
ATOM 5961 C CA . ASP A 1 397 ? -0.601 3.211 5.185 1.000 16.607 414 ASP AAA CA 1
ATOM 5962 C C . ASP A 1 397 ? -1.512 3.922 6.192 1.000 18.235 414 ASP AAA C 1
ATOM 5963 O O . ASP A 1 397 ? -1.041 4.257 7.309 1.000 19.765 414 ASP AAA O 1
ATOM 5972 N N . ALA A 1 398 ? -2.784 4.108 5.842 1.000 17.097 415 ALA AAA N 1
ATOM 5973 C CA . ALA A 1 398 ? -3.753 4.894 6.629 1.000 19.212 415 ALA AAA CA 1
ATOM 5974 C C . ALA A 1 398 ? -5.014 4.058 6.855 1.000 15.878 415 ALA AAA C 1
ATOM 5975 O O . ALA A 1 398 ? -5.702 3.679 5.873 1.000 16.159 415 ALA AAA O 1
ATOM 5982 N N . ALA A 1 399 ? -5.331 3.811 8.122 1.000 16.034 416 ALA AAA N 1
ATOM 5983 C CA . ALA A 1 399 ? -6.619 3.211 8.538 1.000 16.369 416 ALA AAA CA 1
ATOM 5984 C C . ALA A 1 399 ? -7.738 4.228 8.295 1.000 17.534 416 ALA AAA C 1
ATOM 5985 O O . ALA A 1 399 ? -7.710 5.315 8.890 1.000 17.426 416 ALA AAA O 1
ATOM 5992 N N . VAL A 1 400 ? -8.709 3.875 7.462 1.000 14.390 417 VAL AAA N 1
ATOM 5993 C CA . VAL A 1 400 ? -9.783 4.819 7.068 1.000 14.794 417 VAL AAA CA 1
ATOM 5994 C C . VAL A 1 400 ? -11.117 4.098 7.186 1.000 14.984 417 VAL AAA C 1
ATOM 5995 O O . VAL A 1 400 ? -11.217 2.939 6.771 1.000 17.796 417 VAL AAA O 1
ATOM 6008 N N . ASN A 1 401 ? -12.103 4.785 7.743 1.000 15.652 418 ASN AAA N 1
ATOM 6009 C CA . ASN A 1 401 ? -13.506 4.321 7.733 1.000 15.390 418 ASN AAA CA 1
ATOM 6010 C C . ASN A 1 401 ? -14.243 5.189 6.725 1.000 15.438 418 ASN AAA C 1
ATOM 6011 O O . ASN A 1 401 ? -13.955 6.410 6.643 1.000 17.314 418 ASN AAA O 1
ATOM 6022 N N . VAL A 1 402 ? -15.127 4.580 5.951 1.000 15.239 419 VAL AAA N 1
ATOM 6023 C CA . VAL A 1 402 ? -15.939 5.321 4.954 1.000 16.707 419 VAL AAA CA 1
ATOM 6024 C C . VAL A 1 402 ? -17.410 5.015 5.205 1.000 18.727 419 VAL AAA C 1
ATOM 6025 O O . VAL A 1 402 ? -17.806 3.839 5.314 1.000 17.843 419 VAL AAA O 1
ATOM 6038 N N . ARG A 1 403 ? -18.207 6.068 5.288 1.000 18.150 420 ARG AAA N 1
ATOM 6039 C CA . ARG A 1 403 ? -19.648 5.913 5.587 1.000 18.298 420 ARG AAA CA 1
ATOM 6040 C C . ARG A 1 403 ? -20.430 7.044 4.921 1.000 19.993 420 ARG AAA C 1
ATOM 6041 O O . ARG A 1 403 ? -19.828 8.076 4.557 1.000 19.077 420 ARG AAA O 1
ATOM 6062 N N . LEU A 1 404 ? -21.735 6.844 4.818 1.000 21.863 421 LEU AAA N 1
ATOM 6063 C CA . LEU A 1 404 ? -22.697 7.908 4.467 1.000 23.078 421 LEU AAA CA 1
ATOM 6064 C C . LEU A 1 404 ? -23.134 8.608 5.753 1.000 26.636 421 LEU AAA C 1
ATOM 6065 O O . LEU A 1 404 ? -23.246 7.922 6.802 1.000 32.051 421 LEU AAA O 1
ATOM 6081 N N . ALA A 1 405 ? -23.431 9.899 5.660 1.000 25.392 422 ALA AAA N 1
ATOM 6082 C CA . ALA A 1 405 ? -24.109 10.679 6.719 1.000 32.096 422 ALA AAA CA 1
ATOM 6083 C C . ALA A 1 405 ? -25.592 10.285 6.767 1.000 39.283 422 ALA AAA C 1
ATOM 6084 O O . ALA A 1 405 ? -25.880 9.269 7.399 1.000 47.825 422 ALA AAA O 1
ATOM 6091 N N . PRO A 1 414 ? -25.752 1.784 3.308 1.000 26.302 431 PRO AAA N 1
ATOM 6092 C CA . PRO A 1 414 ? -25.277 0.792 2.355 1.000 24.389 431 PRO AAA CA 1
ATOM 6093 C C . PRO A 1 414 ? -25.241 -0.622 2.963 1.000 25.797 431 PRO AAA C 1
ATOM 6094 O O . PRO A 1 414 ? -25.249 -0.746 4.182 1.000 27.634 431 PRO AAA O 1
ATOM 6106 N N . ALA A 1 415 ? -25.212 -1.647 2.106 1.000 23.417 432 ALA AAA N 1
ATOM 6107 C CA . ALA A 1 415 ? -25.326 -3.074 2.496 1.000 29.328 432 ALA AAA CA 1
ATOM 6108 C C . ALA A 1 415 ? -23.999 -3.803 2.353 1.000 26.790 432 ALA AAA C 1
ATOM 6109 O O . ALA A 1 415 ? -23.850 -4.887 2.895 1.000 28.649 432 ALA AAA O 1
ATOM 6116 N N . SER A 1 416 ? -23.071 -3.246 1.608 1.000 21.546 433 SER AAA N 1
ATOM 6117 C CA . SER A 1 416 ? -21.770 -3.900 1.389 1.000 18.887 433 SER AAA CA 1
ATOM 6118 C C . SER A 1 416 ? -20.774 -2.885 0.842 1.000 19.420 433 SER AAA C 1
ATOM 6119 O O . SER A 1 416 ? -21.185 -1.760 0.502 1.000 19.631 433 SER AAA O 1
ATOM 6127 N N . ALA A 1 417 ? -19.500 -3.266 0.815 1.000 16.090 434 ALA AAA N 1
ATOM 6128 C CA . ALA A 1 417 ? -18.409 -2.415 0.301 1.000 15.144 434 ALA AAA CA 1
ATOM 6129 C C . ALA A 1 417 ? -17.307 -3.257 -0.326 1.000 16.841 434 ALA AAA C 1
ATOM 6130 O O . ALA A 1 417 ? -17.110 -4.403 0.074 1.000 18.310 434 ALA AAA O 1
ATOM 6137 N N . LYS A 1 418 ? -16.625 -2.663 -1.300 1.000 14.105 435 LYS AAA N 1
ATOM 6138 C CA . LYS A 1 418 ? -15.381 -3.208 -1.875 1.000 14.419 435 LYS AAA CA 1
ATOM 6139 C C . LYS A 1 418 ? -14.417 -2.048 -2.025 1.000 13.686 435 LYS AAA C 1
ATOM 6140 O O . LYS A 1 418 ? -14.842 -0.896 -1.956 1.000 14.468 435 LYS AAA O 1
ATOM 6159 N N . ALA A 1 419 ? -13.145 -2.344 -2.194 1.000 12.165 436 ALA AAA N 1
ATOM 6160 C CA . ALA A 1 419 ? -12.150 -1.282 -2.406 1.000 12.124 436 ALA AAA CA 1
ATOM 6161 C C . ALA A 1 419 ? -11.070 -1.807 -3.339 1.000 12.363 436 ALA AAA C 1
ATOM 6162 O O . ALA A 1 419 ? -10.764 -3.020 -3.309 1.000 12.593 436 ALA AAA O 1
ATOM 6169 N N . TRP A 1 420 ? -10.486 -0.890 -4.099 1.000 11.275 437 TRP AAA N 1
ATOM 6170 C CA . TRP A 1 420 ? -9.394 -1.194 -5.045 1.000 11.289 437 TRP AAA CA 1
ATOM 6171 C C . TRP A 1 420 ? -8.347 -0.115 -4.862 1.000 10.862 437 TRP AAA C 1
ATOM 6172 O O . TRP A 1 420 ? -8.719 1.032 -4.606 1.000 11.840 437 TRP AAA O 1
ATOM 6193 N N . ALA A 1 421 ? -7.081 -0.451 -5.062 1.000 11.941 438 ALA AAA N 1
ATOM 6194 C CA . ALA A 1 421 ? -5.989 0.528 -5.010 1.000 11.789 438 ALA AAA CA 1
ATOM 6195 C C . ALA A 1 421 ? -5.049 0.366 -6.206 1.000 12.091 438 ALA AAA C 1
ATOM 6196 O O . ALA A 1 421 ? -4.851 -0.750 -6.734 1.000 11.328 438 ALA AAA O 1
ATOM 6203 N N . THR A 1 422 ? -4.437 1.491 -6.557 1.000 10.835 439 THR AAA N 1
ATOM 6204 C CA . THR A 1 422 ? -3.315 1.561 -7.491 1.000 10.943 439 THR AAA CA 1
ATOM 6205 C C . THR A 1 422 ? -2.153 2.202 -6.752 1.000 10.794 439 THR AAA C 1
ATOM 6206 O O . THR A 1 422 ? -2.326 3.251 -6.102 1.000 11.152 439 THR AAA O 1
ATOM 6217 N N . ASP A 1 423 ? -0.999 1.548 -6.821 1.000 11.785 440 ASP AAA N 1
ATOM 6218 C CA . ASP A 1 423 ? 0.238 2.075 -6.220 1.000 11.617 440 ASP AAA CA 1
ATOM 6219 C C . ASP A 1 423 ? 1.403 1.455 -6.964 1.000 12.534 440 ASP AAA C 1
ATOM 6220 O O . ASP A 1 423 ? 1.206 0.943 -8.063 1.000 12.347 440 ASP AAA O 1
ATOM 6229 N N . ASN A 1 424 ? 2.584 1.504 -6.368 1.000 12.989 441 ASN AAA N 1
ATOM 6230 C CA . ASN A 1 424 ? 3.763 0.950 -7.070 1.000 13.699 441 ASN AAA CA 1
ATOM 6231 C C . ASN A 1 424 ? 3.622 -0.565 -7.304 1.000 14.651 441 ASN AAA C 1
ATOM 6232 O O . ASN A 1 424 ? 4.245 -1.083 -8.255 1.000 20.861 441 ASN AAA O 1
ATOM 6243 N N . SER A 1 425 ? 2.865 -1.266 -6.476 1.000 15.058 442 SER AAA N 1
ATOM 6244 C CA . SER A 1 425 ? 2.769 -2.745 -6.533 1.000 19.153 442 SER AAA CA 1
ATOM 6245 C C . SER A 1 425 ? 1.426 -3.216 -7.095 1.000 16.563 442 SER AAA C 1
ATOM 6246 O O . SER A 1 425 ? 1.312 -4.419 -7.326 1.000 21.935 442 SER AAA O 1
ATOM 6254 N N . ARG A 1 426 ? 0.447 -2.329 -7.270 1.000 15.144 443 ARG AAA N 1
ATOM 6255 C CA . ARG A 1 426 ? -0.956 -2.710 -7.583 1.000 16.050 443 ARG AAA CA 1
ATOM 6256 C C . ARG A 1 426 ? -1.445 -1.934 -8.810 1.000 13.758 443 ARG AAA C 1
ATOM 6257 O O . ARG A 1 426 ? -1.259 -0.704 -8.845 1.000 12.499 443 ARG AAA O 1
ATOM 6278 N N . ALA A 1 427 ? -2.157 -2.603 -9.709 1.000 12.872 444 ALA AAA N 1
ATOM 6279 C CA . ALA A 1 427 ? -2.882 -1.954 -10.828 1.000 11.841 444 ALA AAA CA 1
ATOM 6280 C C . ALA A 1 427 ? -4.381 -2.214 -10.640 1.000 11.546 444 ALA AAA C 1
ATOM 6281 O O . ALA A 1 427 ? -4.857 -3.281 -11.044 1.000 13.880 444 ALA AAA O 1
ATOM 6288 N N . ILE A 1 428 ? -5.102 -1.263 -10.044 1.000 10.604 445 ILE AAA N 1
ATOM 6289 C CA . ILE A 1 428 ? -6.554 -1.393 -9.720 1.000 10.812 445 ILE AAA CA 1
ATOM 6290 C C . ILE A 1 428 ? -6.787 -2.793 -9.121 1.000 12.433 445 ILE AAA C 1
ATOM 6291 O O . ILE A 1 428 ? -7.582 -3.602 -9.664 1.000 15.169 445 ILE AAA O 1
ATOM 6307 N N . GLU A 1 429 ? -6.097 -3.076 -8.031 1.000 12.828 446 GLU AAA N 1
ATOM 6308 C CA . GLU A 1 429 ? -6.169 -4.394 -7.360 1.000 13.846 446 GLU AAA CA 1
ATOM 6309 C C . GLU A 1 429 ? -7.091 -4.291 -6.146 1.000 13.213 446 GLU AAA C 1
ATOM 6310 O O . GLU A 1 429 ? -6.992 -3.330 -5.373 1.000 13.762 446 GLU AAA O 1
ATOM 6322 N N . GLU A 1 430 ? -7.954 -5.272 -5.972 1.000 15.490 447 GLU AAA N 1
ATOM 6323 C CA . GLU A 1 430 ? -8.870 -5.293 -4.815 1.000 15.313 447 GLU AAA CA 1
ATOM 6324 C C . GLU A 1 430 ? -8.056 -5.379 -3.530 1.000 14.818 447 GLU AAA C 1
ATOM 6325 O O . GLU A 1 430 ? -7.078 -6.159 -3.478 1.000 16.962 447 GLU AAA O 1
ATOM 6337 N N . ILE A 1 431 ? -8.470 -4.604 -2.534 1.000 14.014 448 ILE AAA N 1
ATOM 6338 C CA . ILE A 1 431 ? -7.934 -4.682 -1.153 1.000 15.043 448 ILE AAA CA 1
ATOM 6339 C C . ILE A 1 431 ? -9.122 -4.943 -0.246 1.000 13.928 448 ILE AAA C 1
ATOM 6340 O O . ILE A 1 431 ? -10.267 -4.778 -0.700 1.000 15.559 448 ILE AAA O 1
ATOM 6356 N N . GLN A 1 432 ? -8.858 -5.343 0.983 1.000 15.030 449 GLN AAA N 1
ATOM 6357 C CA . GLN A 1 432 ? -9.934 -5.701 1.927 1.000 17.101 449 GLN AAA CA 1
ATOM 6358 C C . GLN A 1 432 ? -10.755 -4.448 2.218 1.000 14.376 449 GLN AAA C 1
ATOM 6359 O O . GLN A 1 432 ? -10.175 -3.387 2.493 1.000 16.703 449 GLN AAA O 1
ATOM 6373 N N . ALA A 1 433 ? -12.078 -4.578 2.190 1.000 14.218 450 ALA AAA N 1
ATOM 6374 C CA . ALA A 1 433 ? -13.008 -3.537 2.668 1.000 15.364 450 ALA AAA CA 1
ATOM 6375 C C . ALA A 1 433 ? -13.909 -4.195 3.700 1.000 16.144 450 ALA AAA C 1
ATOM 6376 O O . ALA A 1 433 ? -14.882 -4.863 3.315 1.000 22.028 450 ALA AAA O 1
ATOM 6383 N N . SER A 1 434 ? -13.518 -4.097 4.958 1.000 14.889 451 SER AAA N 1
ATOM 6384 C CA . SER A 1 434 ? -14.216 -4.775 6.069 1.000 16.624 451 SER AAA CA 1
ATOM 6385 C C . SER A 1 434 ? -15.452 -3.942 6.405 1.000 17.974 451 SER AAA C 1
ATOM 6386 O O . SER A 1 434 ? -15.365 -2.732 6.589 1.000 24.678 451 SER AAA O 1
ATOM 6394 N N . PHE A 1 435 ? -16.603 -4.561 6.382 1.000 17.774 452 PHE AAA N 1
ATOM 6395 C CA . PHE A 1 435 ? -17.878 -3.821 6.386 1.000 19.656 452 PHE AAA CA 1
ATOM 6396 C C . PHE A 1 435 ? -18.738 -4.254 7.564 1.000 20.730 452 PHE AAA C 1
ATOM 6397 O O . PHE A 1 435 ? -18.987 -5.467 7.710 1.000 24.077 452 PHE AAA O 1
ATOM 6414 N N . ALA A 1 436 ? -19.219 -3.282 8.335 1.000 21.352 453 ALA AAA N 1
ATOM 6415 C CA . ALA A 1 436 ? -20.102 -3.522 9.493 1.000 25.358 453 ALA AAA CA 1
ATOM 6416 C C . ALA A 1 436 ? -21.082 -2.354 9.626 1.000 25.094 453 ALA AAA C 1
ATOM 6417 O O . ALA A 1 436 ? -20.607 -1.216 9.767 1.000 23.317 453 ALA AAA O 1
ATOM 6424 N N . ASP A 1 437 ? -22.390 -2.635 9.612 1.000 27.523 454 ASP AAA N 1
ATOM 6425 C CA . ASP A 1 437 ? -23.458 -1.663 9.972 1.000 28.832 454 ASP AAA CA 1
ATOM 6426 C C . ASP A 1 437 ? -23.231 -0.360 9.194 1.000 30.929 454 ASP AAA C 1
ATOM 6427 O O . ASP A 1 437 ? -23.192 0.738 9.809 1.000 29.966 454 ASP AAA O 1
ATOM 6436 N N . GLY A 1 438 ? -23.066 -0.474 7.879 1.000 28.157 455 GLY AAA N 1
ATOM 6437 C CA . GLY A 1 438 ? -23.000 0.686 6.978 1.000 27.219 455 GLY AAA CA 1
ATOM 6438 C C . GLY A 1 438 ? -21.622 1.322 6.860 1.000 25.617 455 GLY AAA C 1
ATOM 6439 O O . GLY A 1 438 ? -21.521 2.302 6.118 1.000 27.187 455 GLY AAA O 1
ATOM 6443 N N . VAL A 1 439 ? -20.594 0.836 7.556 1.000 20.657 456 VAL AAA N 1
ATOM 6444 C CA . VAL A 1 439 ? -19.255 1.495 7.574 1.000 19.420 456 VAL AAA CA 1
ATOM 6445 C C . VAL A 1 439 ? -18.226 0.544 6.967 1.000 18.224 456 VAL AAA C 1
ATOM 6446 O O . VAL A 1 439 ? -18.106 -0.597 7.466 1.000 21.053 456 VAL AAA O 1
ATOM 6459 N N . ALA A 1 440 ? -17.498 1.0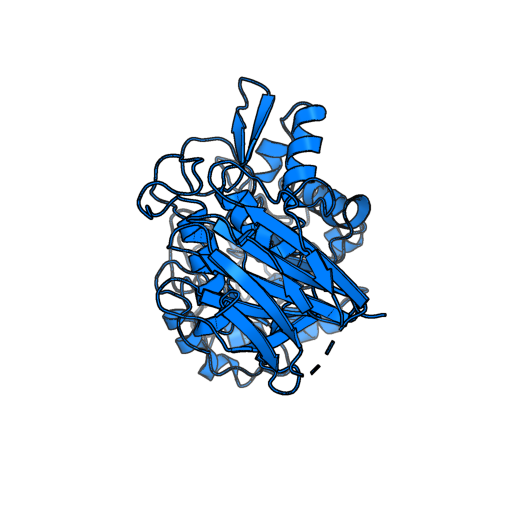08 5.953 1.000 16.292 457 ALA AAA N 1
ATOM 6460 C CA . ALA A 1 440 ? -16.361 0.277 5.351 1.000 17.272 457 ALA AAA CA 1
ATOM 6461 C C . ALA A 1 440 ? -15.074 0.697 6.043 1.000 17.166 457 ALA AAA C 1
ATOM 6462 O O . ALA A 1 440 ? -14.842 1.890 6.210 1.000 21.706 457 ALA AAA O 1
ATOM 6469 N N . THR A 1 441 ? -14.267 -0.269 6.436 1.000 15.236 458 THR AAA N 1
ATOM 6470 C CA . THR A 1 441 ? -12.943 -0.004 7.017 1.000 15.114 458 THR AAA CA 1
ATOM 6471 C C . THR A 1 441 ? -11.888 -0.598 6.075 1.000 15.103 458 THR AAA C 1
ATOM 6472 O O . THR A 1 441 ? -11.953 -1.803 5.745 1.000 15.441 458 THR AAA O 1
ATOM 6483 N N A VAL A 1 442 ? -10.944 0.236 5.650 0.500 13.966 459 VAL AAA N 1
ATOM 6484 N N B VAL A 1 442 ? -10.917 0.230 5.694 0.500 14.292 459 VAL AAA N 1
ATOM 6485 C CA A VAL A 1 442 ? -9.854 -0.148 4.713 0.500 13.684 459 VAL AAA CA 1
ATOM 6486 C CA B VAL A 1 442 ? -9.886 -0.068 4.660 0.500 15.022 459 VAL AAA CA 1
ATOM 6487 C C A VAL A 1 442 ? -8.534 0.343 5.284 0.500 14.276 459 VAL AAA C 1
ATOM 6488 C C B VAL A 1 442 ? -8.536 0.415 5.188 0.500 15.386 459 VAL AAA C 1
ATOM 6489 O O A VAL A 1 442 ? -8.528 1.283 6.098 0.500 16.642 459 VAL AAA O 1
ATOM 6490 O O B VAL A 1 442 ? -8.509 1.421 5.918 0.500 17.414 459 VAL AAA O 1
ATOM 6515 N N . ASN A 1 443 ? -7.466 -0.287 4.825 1.000 13.927 460 ASN AAA N 1
ATOM 6516 C CA . ASN A 1 443 ? -6.092 0.167 5.039 1.000 13.795 460 ASN AAA CA 1
ATOM 6517 C C . ASN A 1 443 ? -5.643 0.746 3.702 1.000 13.165 460 ASN AAA C 1
ATOM 6518 O O . ASN A 1 443 ? -5.280 -0.014 2.800 1.000 15.557 460 ASN AAA O 1
ATOM 6529 N N . VAL A 1 444 ? -5.757 2.056 3.574 1.000 13.062 461 VAL AAA N 1
ATOM 6530 C CA . VAL A 1 444 ? -5.365 2.757 2.325 1.000 12.524 461 VAL AAA CA 1
ATOM 6531 C C . VAL A 1 444 ? -3.859 2.699 2.195 1.000 12.599 461 VAL AAA C 1
ATOM 6532 O O . VAL A 1 444 ? -3.159 3.261 3.034 1.000 14.218 461 VAL AAA O 1
ATOM 6545 N N . PRO A 1 445 ? -3.317 2.024 1.162 1.000 12.923 462 PRO AAA N 1
ATOM 6546 C CA . PRO A 1 445 ? -1.867 1.888 1.095 1.000 13.555 462 PRO AAA CA 1
ATOM 6547 C C . PRO A 1 445 ? -1.154 3.233 0.954 1.000 13.603 462 PRO AAA C 1
ATOM 6548 O O . PRO A 1 445 ? -1.672 4.197 0.399 1.000 13.914 462 PRO AAA O 1
ATOM 6559 N N A SER A 1 446 ? 0.063 3.267 1.468 0.500 14.221 463 SER AAA N 1
ATOM 6560 N N B SER A 1 446 ? 0.062 3.282 1.483 0.500 14.787 463 SER AAA N 1
ATOM 6561 C CA A SER A 1 446 ? 0.988 4.416 1.324 0.500 14.360 463 SER AAA CA 1
ATOM 6562 C CA B SER A 1 446 ? 0.965 4.450 1.335 0.500 15.695 463 SER AAA CA 1
ATOM 6563 C C A SER A 1 446 ? 1.121 4.834 -0.151 0.500 13.797 463 SER AAA C 1
ATOM 6564 C C B SER A 1 446 ? 1.088 4.839 -0.146 0.500 14.587 463 SER AAA C 1
ATOM 6565 O O A SER A 1 446 ? 1.259 3.956 -1.036 0.500 14.481 463 SER AAA O 1
ATOM 6566 O O B SER A 1 446 ? 1.174 3.947 -1.021 0.500 15.384 463 SER AAA O 1
ATOM 6581 N N . ARG A 1 447 ? 1.084 6.141 -0.416 1.000 13.984 464 ARG AAA N 1
ATOM 6582 C CA . ARG A 1 447 ? 1.342 6.684 -1.763 1.000 13.744 464 ARG AAA CA 1
ATOM 6583 C C . ARG A 1 447 ? 0.471 5.950 -2.784 1.000 13.747 464 ARG AAA C 1
ATOM 6584 O O . ARG A 1 447 ? 0.990 5.470 -3.789 1.000 13.587 464 ARG AAA O 1
ATOM 6605 N N . SER A 1 448 ? -0.822 5.820 -2.485 1.000 12.381 465 SER AAA N 1
ATOM 6606 C CA . SER A 1 448 ? -1.787 5.138 -3.377 1.000 12.554 465 SER AAA CA 1
ATOM 6607 C C . SER A 1 448 ? -2.943 6.064 -3.724 1.000 10.933 465 SER AAA C 1
ATOM 6608 O O . SER A 1 448 ? -3.178 7.080 -3.037 1.000 11.816 465 SER AAA O 1
ATOM 6616 N N . MET A 1 449 ? -3.637 5.685 -4.787 1.000 10.795 466 MET AAA N 1
ATOM 6617 C CA . MET A 1 449 ? -5.019 6.111 -4.987 1.000 10.078 466 MET AAA CA 1
ATOM 6618 C C . MET A 1 449 ? -5.904 4.897 -4.744 1.000 9.748 466 MET AAA C 1
ATOM 6619 O O . MET A 1 449 ? -5.772 3.897 -5.482 1.000 11.212 466 MET AAA O 1
ATOM 6633 N N . THR A 1 450 ? -6.766 5.009 -3.743 1.000 9.499 467 THR AAA N 1
ATOM 6634 C CA . THR A 1 450 ? -7.722 3.957 -3.350 1.000 10.191 467 THR AAA CA 1
ATOM 6635 C C . THR A 1 450 ? -9.124 4.457 -3.681 1.000 10.937 467 THR AAA C 1
ATOM 6636 O O . THR A 1 450 ? -9.406 5.611 -3.419 1.000 11.929 467 THR AAA O 1
ATOM 6647 N N . THR A 1 451 ? -9.974 3.575 -4.178 1.000 10.387 468 THR AAA N 1
ATOM 6648 C CA . THR A 1 451 ? -11.404 3.864 -4.308 1.000 10.194 468 THR AAA CA 1
ATOM 6649 C C . THR A 1 451 ? -12.154 2.862 -3.459 1.000 10.506 468 THR AAA C 1
ATOM 6650 O O . THR A 1 451 ? -12.000 1.658 -3.689 1.000 11.793 468 THR AAA O 1
ATOM 6661 N N . VAL A 1 452 ? -12.936 3.398 -2.532 1.000 11.336 469 VAL AAA N 1
ATOM 6662 C CA . VAL A 1 452 ? -13.831 2.602 -1.663 1.000 11.642 469 VAL AAA CA 1
ATOM 6663 C C . VAL A 1 452 ? -15.240 2.765 -2.238 1.000 11.756 469 VAL AAA C 1
ATOM 6664 O O . VAL A 1 452 ? -15.718 3.899 -2.383 1.000 13.613 469 VAL AAA O 1
ATOM 6677 N N . VAL A 1 453 ? -15.894 1.655 -2.530 1.000 11.210 470 VAL AAA N 1
ATOM 6678 C CA . VAL A 1 453 ? -17.248 1.714 -3.116 1.000 12.535 470 VAL AAA CA 1
ATOM 6679 C C . VAL A 1 453 ? -18.241 1.141 -2.106 1.000 12.561 470 VAL AAA C 1
ATOM 6680 O O . VAL A 1 453 ? -18.070 -0.034 -1.706 1.000 13.774 470 VAL AAA O 1
ATOM 6693 N N . LEU A 1 454 ? -19.226 1.957 -1.709 1.000 13.185 471 LEU AAA N 1
ATOM 6694 C CA . LEU A 1 454 ? -20.355 1.571 -0.827 1.000 14.604 471 LEU AAA CA 1
ATOM 6695 C C . LEU A 1 454 ? -21.540 1.231 -1.729 1.000 14.451 471 LEU AAA C 1
ATOM 6696 O O . LEU A 1 454 ? -21.934 2.053 -2.556 1.000 15.577 471 LEU AAA O 1
ATOM 6712 N N . TYR A 1 455 ? -22.048 0.020 -1.589 1.000 16.643 472 TYR AAA N 1
ATOM 6713 C CA . TYR A 1 455 ? -23.164 -0.481 -2.418 1.000 17.839 472 TYR AAA CA 1
ATOM 6714 C C . TYR A 1 455 ? -24.462 -0.398 -1.627 1.000 18.908 472 TYR AAA C 1
ATOM 6715 O O . TYR A 1 455 ? -24.515 -0.735 -0.445 1.000 21.357 472 TYR AAA O 1
ATOM 6733 N N . PRO A 1 456 ? -25.579 -0.038 -2.295 1.000 21.485 473 PRO AAA N 1
ATOM 6734 C CA . PRO A 1 456 ? -26.884 0.009 -1.634 1.000 24.683 473 PRO AAA CA 1
ATOM 6735 C C . PRO A 1 456 ? -27.415 -1.418 -1.413 1.000 27.723 473 PRO AAA C 1
ATOM 6736 O O . PRO A 1 456 ? -26.855 -2.340 -1.988 1.000 29.017 473 PRO AAA O 1
ATOM 6747 N N . ALA A 1 457 ? -28.441 -1.571 -0.568 1.000 31.033 474 ALA AAA N 1
ATOM 6748 C CA . ALA A 1 457 ? -29.132 -2.864 -0.303 1.000 33.000 474 ALA AAA CA 1
ATOM 6749 C C . ALA A 1 457 ? -29.562 -3.516 -1.622 1.000 36.073 474 ALA AAA C 1
ATOM 6750 O O . ALA A 1 457 ? -30.003 -2.772 -2.499 1.000 37.504 474 ALA AAA O 1
#

Sequence (443 aa):
QAGTTLTVDLSSTTYQRIDGFGTSEAFQRAVQMSRRLPEEGQRRALDVLFSTTNGAGLSILRNGIGSSPDMSSSDHMVSIAPKSPGSPNNPLIYSWDGSDNKQLWVSQEAVHTYGVKTIYADAWSAPGYMKTNGNDANGGTLCGLSGAQCASGDWRQAYADYLTKYVEFYQESNNVTVTHLGFINAPELTTSSYASMRFSASSQAAEFIRRILYPTIQKSNLTYKPTIACCDAEGWNSQAGMLGALSSVNSSMFGLVTAHAYTSQPGFSMNTPHPVWMTAAADLQGAWTTSAWYSYYGGAGEGWTWANNVYNAIVNGNASAYLLYWIGAQQTGNTNSHMVHIDANNAGTVEPSKRLWALGQWSRFVRPGARRVAVSGASGSSLRTAAFRNEDGSVAVVVINSSGGDAAVNVRLAPASAKAWATDNSRAIEEIQASFADGVATVVNVPSSRSMTTVVLYPA

Secondary structure (P-SEA, 3-state):
cccbbbbbccccccccccccccccccaaaaaaaaccaaaaaaaaaacccccccccccbbbbbcccccccccbbbbbccccccccccccccccccccccaaaaaaaaacccccccbbbbbbcccccccccccccccccccccccccccccccaaaaaaaaaaaaaaaaaaacccccbbbcccccccccccbbbbbcaaaaaaaaaaaaaaaaacccccbbbbbccccccaaaaaaaccccccccccccbbbbbcccccccccccccbbbbbccccccccccccccccccccccaaaaaaaaaaaaaccccccccccccccccccccccccccccccbbbbcaaaaaaaaaaaccccbbbbbbbcccccccccccccccccbbbbbbbbcccccbbbbbcccccbbbbbbccccccccccccccccbbbbbcccccbbbbbbbcc

Radius of gyration: 22.12 Å; Cα contacts (8 Å, |Δi|>4): 1225; chains: 1; bounding box: 43×50×74 Å

Foldseek 3Di:
DLFFEKAFAQVFFADFAQWEAAECALLVLVQLVLFDPVAVVVLLCQGCALVRHLNGQEYEYEQFQELDPPPSGFHHQQNDDPQALVDQGDGDDPLQRSVVLVSQCCNCVVRPRQEYAYAYAAHHLCQFLNSHQAQATAGDQFVPGHHPRGHNLLVLLLRQLVVQVSSVVVVGHHAEYHYHAQLVDHHRGRHYHDALLSVLVSLVNNQVSLVVDPDPHRHAYEDDQHADPVVQLVSVVSNVVCLVRHAEYEYEPHPHALFAERPHPHAYAHHEDWQQPAFADQFQDDPLDRLHLLVLLVSVVRNVVGNVHSYYYYHEDEGDHGGGSYQWHQDSVVSHIHGGSVRLSSSLCRSASDGRWIKTDMDRADPFWDWTWTQDPQRKIKIKIFGQAAFGWYKYAYCADDKWKFKDHRVGRRHTFDFDDDPGITIGRHHHRIIMIMIGHHD

Nearest PDB structures (foldseek):
  8p67-assembly1_A  TM=1.000E+00  e=2.255E-95  Thermothelomyces thermophilus
  8p67-assembly2_B  TM=9.984E-01  e=6.510E-94  Thermothelomyces thermophilus
  7o0e-assembly1_G  TM=9.979E-01  e=2.155E-93  Thermothelomyces thermophilus ATCC 42464
  7o0e-assembly2_A  TM=1.000E+00  e=2.865E-93  Thermothelomyces thermophilus ATCC 42464
  8cbc-assembly1_B  TM=9.975E-01  e=1.261E-92  Thermothelomyces

B-factor: mean 17.15, std 8.34, range [6.89, 82.12]

Solvent-accessible surface area: 16190 Å² total; per-residue (Å²): 217,95,24,56,60,0,37,0,50,58,102,53,78,91,19,94,0,24,0,0,0,1,2,1,2,14,15,39,0,16,28,0,29,166,10,69,142,137,6,41,99,100,0,2,28,3,0,2,7,67,118,87,0,0,0,1,4,0,0,4,1,1,2,3,6,6,91,67,76,60,98,52,62,6,26,4,9,0,34,152,52,16,54,38,27,143,70,117,22,88,68,71,73,79,45,23,4,2,84,0,9,57,0,0,61,30,0,34,109,75,39,51,7,178,21,1,1,0,0,0,22,0,0,2,11,34,0,8,65,63,51,64,13,16,81,0,19,19,0,0,15,1,87,84,5,163,28,125,57,28,67,1,60,87,8,0,0,64,0,0,15,50,1,4,45,30,0,43,128,24,108,1,69,1,19,32,0,2,0,2,6,6,2,66,64,68,22,100,94,10,4,0,93,8,58,18,76,26,0,10,43,0,0,141,33,0,75,43,18,0,73,172,27,132,6,124,108,66,5,40,4,1,2,1,1,0,23,0,0,94,44,0,33,67,19,18,60,39,1,64,96,2,42,106,35,11,23,2,0,0,0,2,12,64,98,18,114,8,48,80,72,14,142,28,104,23,36,6,2,0,2,2,2,16,12,87,168,17,81,62,42,59,43,2,48,77,172,34,6,57,5,7,0,24,26,18,0,22,44,2,18,52,0,0,42,68,1,51,0,4,0,4,0,4,31,0,0,0,16,44,35,107,56,2,12,0,0,0,33,3,50,75,151,61,15,56,1,96,23,0,30,3,0,32,0,5,0,0,0,0,39,17,0,72,53,24,0,93,27,3,21,28,72,38,50,66,82,54,8,80,11,3,0,0,88,9,144,110,13,7,1,0,0,0,0,4,1,44,20,51,96,24,57,0,18,0,87,36,96,56,57,51,13,86,0,29,0,0,9,92,92,66,43,13,91,95,24,134,16,54,62,72,146,16,35,0,60,5,85,0,12,47,74,0,0,0,0,0,5,2,62,66,130